Protein 8R68 (pdb70)

B-factor: mean 100.28, std 27.36, range [30.0, 145.95]

Sequence (391 aa):
RLEALRRFRLAEWRMVFYGLADNDPLYPDQPILLEDDTFFPRVNSAIKKRIETKTLKRRDWAALCSSYFAYQHQSPWCVLRGHIAQGYLVVKWMKTIEFYHDIFTPQAGGVISRQLLASLSSLEKIAQIPDSSWLWKRIFTVLLAQLDTLDDPQFLSKISWLLGLAAQWVRFRDDIMTATLTRYYHSGYRDQSHPALKQAALEYWDNPQKWHQVSESVAAMVRGWLAKQDLTHFFELLRGNGDVDQARLHYWLRFANQMGFTRIIMGSDAWQDRGSDFVKFREENKGRLSYLRGGRNFDNAMVMQINDYLFVEFSGTGNAMYAYQIGHAPFNPESRTLDINIHLKDQGRCALRLPHAPRAEGYNKVRITGWMLKYDDELRKLGIRWMAEEP

Radius of gyration: 31.06 Å; Cα contacts (8 Å, |Δi|>4): 552; chains: 1; bounding box: 36×41×96 Å

Secondary structure (DSSP, 8-state):
-TTHHHHGGG---STTGGGSSS--SS-TTS--GGG-SSSHHHHHHHHHHTTSSS----SHHHHHHHHHHS--S-----HHHHHHHHHHHHT--TTTTTTTTSS-SSS--SHHHHHHH---SGGGGT---SS-TTTHHHHHHHHTTTTTSS-SSSHHHHHHHHHHHHHH-HHHHHHHHHHHHHHHHHHT-TTS--HHHHHHHHHHSPPP--TT---HHHHHHHHHHHTHHHHHHHHHTS-TTS---HHHHHHHHHT-SS---EEEE--HHHHT--SHHHHHHHHHTTTSEEEEESS-TT--EEEEE-SSEEEEEESSTTPPEEEEETTB-SS-TT-SEEEIIIIIT-TTT--EEE---SPP-S--SSS--HHHHHHHHHHHTTS--------

Foldseek 3Di:
DQPLCVVVLVLQQCSCLSVQAADDPVDNVADQQCPGPPCNVSCLVSLVVCQPQQEDQHCNLLRNCRSCVQAADLVLVCSVVVSNVRRLNSHCVVVLCVCVCVVVGSLGQPCCLVVVLCHQPVNCVSNHHPHHCSHPVSNVVVSLVCLLDDDPVCNLVSVVVLLVVLVPVVVCVCVSLLRSQVSVCVVPPQQDDDLSNVQSVCVSDNQVCCNVCRPPVRSLSNVLVQQLVLLCCCQDVLLFPDHRDPQVRLLRNQPSSFWDHKAKEHFQCLVVPPDCVSVVVCVSDPQRYAYEPADDRSKIKMWTDGDFWIWMDISDQFAWIFIAGVVFFPDDNRYRYYYCDVGGVPVVRTDDTDTQDDDWPDDDSVDHTGSSVVVQVVDVVPDDHGDDPDD

InterPro domains:
  IPR028943 Zorya protein ZorC, EH signature domain [PF15611] (10-428)
  IPR049659 Anti-phage protein ZorC, Zorya type I system [NF041789] (1-560)

Nearest PDB structures (foldseek):
  8r68-assembly1_A  TM=1.003E+00  e=2.489E-71  Escherichia coli

Solvent-accessible surface area: 20969 Å² total; per-residue (Å²): 195,20,80,2,49,154,98,9,159,128,52,120,114,139,57,7,41,51,14,6,14,70,63,20,108,84,110,108,142,72,56,73,21,14,81,10,134,101,60,93,87,67,3,40,49,3,4,113,115,30,34,108,59,190,96,4,115,63,85,3,6,6,0,1,4,18,16,6,7,27,16,98,103,60,48,13,95,52,95,0,29,37,30,13,35,109,0,42,88,34,5,125,106,63,129,2,7,103,58,9,41,34,77,148,56,74,118,9,2,11,64,4,1,158,114,50,16,99,11,14,76,64,0,80,153,30,7,99,4,80,102,0,16,16,3,23,55,19,0,3,82,40,1,24,62,84,9,101,69,112,115,39,86,101,9,58,72,70,0,71,86,3,16,30,8,0,57,106,52,108,129,5,62,64,56,0,0,54,34,0,2,50,47,4,39,123,34,52,54,71,35,97,63,19,72,37,0,15,66,10,1,50,136,58,33,110,16,42,108,128,3,88,152,28,60,101,79,6,8,62,8,6,16,8,26,2,0,42,43,2,1,37,32,1,4,78,48,4,90,30,121,45,128,44,17,69,16,22,19,51,9,23,44,15,18,5,68,53,8,24,11,4,8,1,0,1,2,27,61,9,127,120,46,211,35,82,71,26,67,96,1,52,105,71,10,161,50,23,20,2,50,8,150,55,18,154,74,94,24,7,0,0,1,6,31,27,90,92,107,16,40,2,11,5,11,32,105,85,57,25,12,25,4,2,81,64,68,129,41,35,16,88,35,101,36,175,54,3,13,17,89,118,49,0,36,30,130,78,158,13,66,80,119,49,85,33,65,88,168,10,115,56,81,71,77,89,158,32,43,18,4,2,58,90,16,8,30,86,42,106,166,156,38,58,107,77,69,65,84,129,154

Organism: Escherichia coli (NCBI:txid562)

Structure (mmCIF, N/CA/C/O backbone):
data_8R68
#
_entry.id   8R68
#
_cell.length_a   1.00
_cell.length_b   1.00
_cell.length_c   1.00
_cell.angle_alpha   90.00
_cell.angle_beta   90.00
_cell.angle_gamma   90.00
#
_symmetry.space_group_name_H-M   'P 1'
#
loop_
_atom_site.group_PDB
_atom_site.id
_atom_site.type_symbol
_atom_site.label_atom_id
_atom_site.label_alt_id
_atom_site.label_comp_id
_atom_site.label_asym_id
_atom_site.label_entity_id
_atom_site.label_seq_id
_atom_site.pdbx_PDB_ins_code
_atom_site.Cartn_x
_atom_site.Cartn_y
_atom_site.Cartn_z
_atom_site.occupancy
_atom_site.B_iso_or_equiv
_atom_site.auth_seq_id
_atom_site.auth_comp_id
_atom_site.auth_asym_id
_atom_site.auth_atom_id
_atom_site.pdbx_PDB_model_num
ATOM 1 N N . ARG A 1 58 ? 106.292 123.643 70.758 1.00 125.93 58 ARG A N 1
ATOM 2 C CA . ARG A 1 58 ? 106.823 122.301 70.552 1.00 125.93 58 ARG A CA 1
ATOM 3 C C . ARG A 1 58 ? 105.755 121.354 70.020 1.00 125.93 58 ARG A C 1
ATOM 4 O O . ARG A 1 58 ? 106.005 120.574 69.103 1.00 125.93 58 ARG A O 1
ATOM 12 N N . LEU A 1 59 ? 104.556 121.439 70.594 1.00 128.61 59 LEU A N 1
ATOM 13 C CA . LEU A 1 59 ? 103.483 120.498 70.307 1.00 128.61 59 LEU A CA 1
ATOM 14 C C . LEU A 1 59 ? 102.696 120.844 69.047 1.00 128.61 59 LEU A C 1
ATOM 15 O O . LEU A 1 59 ? 101.586 120.331 68.871 1.00 128.61 59 LEU A O 1
ATOM 20 N N . GLU A 1 60 ? 103.232 121.692 68.168 1.00 130.79 60 GLU A N 1
ATOM 21 C CA . GLU A 1 60 ? 102.568 121.958 66.898 1.00 130.79 60 GLU A CA 1
ATOM 22 C C . GLU A 1 60 ? 102.680 120.793 65.923 1.00 130.79 60 GLU A C 1
ATOM 23 O O . GLU A 1 60 ? 102.026 120.823 64.875 1.00 130.79 60 GLU A O 1
ATOM 29 N N . ALA A 1 61 ? 103.488 119.778 66.238 1.00 130.93 61 ALA A N 1
ATOM 30 C CA . ALA A 1 61 ? 103.635 118.630 65.351 1.00 130.93 61 ALA A CA 1
ATOM 31 C C . ALA A 1 61 ? 102.364 117.796 65.255 1.00 130.93 61 ALA A C 1
ATOM 32 O O . ALA A 1 61 ? 102.244 116.982 64.334 1.00 130.93 61 ALA A O 1
ATOM 34 N N . LEU A 1 62 ? 101.421 117.973 66.185 1.00 131.49 62 LEU A N 1
ATOM 35 C CA . LEU A 1 62 ? 100.183 117.202 66.136 1.00 131.49 62 LEU A CA 1
ATOM 36 C C . LEU A 1 62 ? 99.354 117.542 64.903 1.00 131.49 62 LEU A C 1
ATOM 37 O O . LEU A 1 62 ? 98.624 116.683 64.395 1.00 131.49 62 LEU A O 1
ATOM 42 N N . ARG A 1 63 ? 99.445 118.783 64.417 1.00 134.19 63 ARG A N 1
ATOM 43 C CA . ARG A 1 63 ? 98.709 119.164 63.215 1.00 134.19 63 ARG A CA 1
ATOM 44 C C . ARG A 1 63 ? 99.185 118.374 62.002 1.00 134.19 63 ARG A C 1
ATOM 45 O O . ARG A 1 63 ? 98.368 117.906 61.200 1.00 134.19 63 ARG A O 1
ATOM 53 N N . ARG A 1 64 ? 100.497 118.214 61.851 1.00 134.82 64 ARG A N 1
ATOM 54 C CA . ARG A 1 64 ? 101.064 117.401 60.784 1.00 134.82 64 ARG A CA 1
ATOM 55 C C . ARG A 1 64 ? 101.244 115.945 61.189 1.00 134.82 64 ARG A C 1
ATOM 56 O O . ARG A 1 64 ? 101.731 115.147 60.381 1.00 134.82 64 ARG A O 1
ATOM 64 N N . PHE A 1 65 ? 100.868 115.582 62.417 1.00 132.54 65 PHE A N 1
ATOM 65 C CA . PHE A 1 65 ? 100.942 114.192 62.847 1.00 132.54 65 PHE A CA 1
ATOM 66 C C . PHE A 1 65 ? 99.930 113.312 62.127 1.00 132.54 65 PHE A C 1
ATOM 67 O O . PHE A 1 65 ? 100.092 112.087 62.111 1.00 132.54 65 PHE A O 1
ATOM 75 N N . ARG A 1 66 ? 98.897 113.907 61.525 1.00 136.52 66 ARG A N 1
ATOM 76 C CA . ARG A 1 66 ? 97.899 113.126 60.804 1.00 136.52 66 ARG A CA 1
ATOM 77 C C . ARG A 1 66 ? 98.475 112.458 59.563 1.00 136.52 66 ARG A C 1
ATOM 78 O O . ARG A 1 66 ? 97.839 111.556 59.006 1.00 136.52 66 ARG A O 1
ATOM 86 N N . LEU A 1 67 ? 99.661 112.879 59.116 1.00 138.45 67 LEU A N 1
ATOM 87 C CA . LEU A 1 67 ? 100.283 112.273 57.946 1.00 138.45 67 LEU A CA 1
ATOM 88 C C . LEU A 1 67 ? 100.703 110.829 58.191 1.00 138.45 67 LEU A C 1
ATOM 89 O O . LEU A 1 67 ? 100.854 110.073 57.225 1.00 138.45 67 LEU A O 1
ATOM 94 N N . ALA A 1 68 ? 100.892 110.438 59.450 1.00 136.35 68 ALA A N 1
ATOM 95 C CA . ALA A 1 68 ? 101.314 109.085 59.816 1.00 136.35 68 ALA A CA 1
ATOM 96 C C . ALA A 1 68 ? 102.606 108.685 59.108 1.00 136.35 68 ALA A C 1
ATOM 97 O O . ALA A 1 68 ? 103.688 109.152 59.462 1.00 136.35 68 ALA A O 1
ATOM 99 N N . GLU A 1 75 ? 113.806 114.526 60.100 1.00 134.00 75 GLU A N 1
ATOM 100 C CA . GLU A 1 75 ? 112.662 113.648 59.883 1.00 134.00 75 GLU A CA 1
ATOM 101 C C . GLU A 1 75 ? 112.367 112.836 61.141 1.00 134.00 75 GLU A C 1
ATOM 102 O O . GLU A 1 75 ? 111.223 112.463 61.401 1.00 134.00 75 GLU A O 1
ATOM 108 N N . TRP A 1 76 ? 113.414 112.564 61.921 1.00 132.59 76 TRP A N 1
ATOM 109 C CA . TRP A 1 76 ? 113.231 111.825 63.166 1.00 132.59 76 TRP A CA 1
ATOM 110 C C . TRP A 1 76 ? 112.548 112.683 64.224 1.00 132.59 76 TRP A C 1
ATOM 111 O O . TRP A 1 76 ? 111.737 112.181 65.010 1.00 132.59 76 TRP A O 1
ATOM 122 N N . ARG A 1 77 ? 112.865 113.976 64.262 1.00 135.83 77 ARG A N 1
ATOM 123 C CA . ARG A 1 77 ? 112.304 114.886 65.250 1.00 135.83 77 ARG A CA 1
ATOM 124 C C . ARG A 1 77 ? 111.110 115.676 64.729 1.00 135.83 77 ARG A C 1
ATOM 125 O O . ARG A 1 77 ? 110.540 116.471 65.481 1.00 135.83 77 ARG A O 1
ATOM 133 N N . MET A 1 78 ? 110.718 115.483 63.467 1.00 130.13 78 MET A N 1
ATOM 134 C CA . MET A 1 78 ? 109.548 116.191 62.957 1.00 130.13 78 MET A CA 1
ATOM 135 C C . MET A 1 78 ? 108.257 115.612 63.522 1.00 130.13 78 MET A C 1
ATOM 136 O O . MET A 1 78 ? 107.243 116.315 63.598 1.00 130.13 78 MET A O 1
ATOM 141 N N . VAL A 1 79 ? 108.276 114.341 63.921 1.00 122.28 79 VAL A N 1
ATOM 142 C CA . VAL A 1 79 ? 107.142 113.696 64.572 1.00 122.28 79 VAL A CA 1
ATOM 143 C C . VAL A 1 79 ? 107.407 113.414 66.038 1.00 122.28 79 VAL A C 1
ATOM 144 O O . VAL A 1 79 ? 106.569 112.779 66.697 1.00 122.28 79 VAL A O 1
ATOM 148 N N . PHE A 1 80 ? 108.544 113.859 66.572 1.00 120.72 80 PHE A N 1
ATOM 149 C CA . PHE A 1 80 ? 108.896 113.629 67.967 1.00 120.72 80 PHE A CA 1
ATOM 150 C C . PHE A 1 80 ? 107.850 114.224 68.898 1.00 120.72 80 PHE A C 1
ATOM 151 O O . PHE A 1 80 ? 107.148 113.493 69.602 1.00 120.72 80 PHE A O 1
ATOM 159 N N . TYR A 1 81 ? 107.708 115.543 68.882 1.00 116.23 81 TYR A N 1
ATOM 160 C CA . TYR A 1 81 ? 106.788 116.193 69.813 1.00 116.23 81 TYR A CA 1
ATOM 161 C C . TYR A 1 81 ? 105.315 115.966 69.465 1.00 116.23 81 TYR A C 1
ATOM 162 O O . TYR A 1 81 ? 104.445 116.611 70.065 1.00 116.23 81 TYR A O 1
ATOM 171 N N . GLY A 1 82 ? 105.010 115.081 68.517 1.00 116.52 82 GLY A N 1
ATOM 172 C CA . GLY A 1 82 ? 103.653 114.624 68.307 1.00 116.52 82 GLY A CA 1
ATOM 173 C C . GLY A 1 82 ? 103.233 113.463 69.176 1.00 116.52 82 GLY A C 1
ATOM 174 O O . GLY A 1 82 ? 102.082 113.025 69.098 1.00 116.52 82 GLY A O 1
ATOM 175 N N . LEU A 1 83 ? 104.143 112.947 70.007 1.00 109.26 83 LEU A N 1
ATOM 176 C CA . LEU A 1 83 ? 103.843 111.838 70.899 1.00 109.26 83 LEU A CA 1
ATOM 177 C C . LEU A 1 83 ? 104.403 112.017 72.303 1.00 109.26 83 LEU A C 1
ATOM 178 O O . LEU A 1 83 ? 104.294 111.092 73.114 1.00 109.26 83 LEU A O 1
ATOM 183 N N . ALA A 1 84 ? 104.996 113.168 72.614 1.00 105.33 84 ALA A N 1
ATOM 184 C CA . ALA A 1 84 ? 105.625 113.387 73.910 1.00 105.33 84 ALA A CA 1
ATOM 185 C C . ALA A 1 84 ? 104.598 113.748 74.976 1.00 105.33 84 ALA A C 1
ATOM 186 O O . ALA A 1 84 ? 103.396 113.531 74.788 1.00 105.33 84 ALA A O 1
ATOM 188 N N . ASP A 1 85 ? 105.072 114.279 76.104 1.00 115.98 85 ASP A N 1
ATOM 189 C CA . ASP A 1 85 ? 104.200 114.611 77.225 1.00 115.98 85 ASP A CA 1
ATOM 190 C C . ASP A 1 85 ? 103.114 115.596 76.808 1.00 115.98 85 ASP A C 1
ATOM 191 O O . ASP A 1 85 ? 103.356 116.525 76.033 1.00 115.98 85 ASP A O 1
ATOM 196 N N . ASN A 1 86 ? 101.910 115.387 77.337 1.00 122.73 86 ASN A N 1
ATOM 197 C CA . ASN A 1 86 ? 100.754 116.206 77.011 1.00 122.73 86 ASN A CA 1
ATOM 198 C C . ASN A 1 86 ? 100.100 116.733 78.285 1.00 122.73 86 ASN A C 1
ATOM 199 O O . ASN A 1 86 ? 100.157 116.094 79.339 1.00 122.73 86 ASN A O 1
ATOM 204 N N . ASP A 1 87 ? 99.513 117.928 78.198 1.00 121.57 87 ASP A N 1
ATOM 205 C CA . ASP A 1 87 ? 99.577 118.774 77.008 1.00 121.57 87 ASP A CA 1
ATOM 206 C C . ASP A 1 87 ? 99.754 120.218 77.466 1.00 121.57 87 ASP A C 1
ATOM 207 O O . ASP A 1 87 ? 98.773 120.927 77.680 1.00 121.57 87 ASP A O 1
ATOM 212 N N . PRO A 1 88 ? 101.008 120.643 77.638 1.00 124.08 88 PRO A N 1
ATOM 213 C CA . PRO A 1 88 ? 101.250 122.040 78.039 1.00 124.08 88 PRO A CA 1
ATOM 214 C C . PRO A 1 88 ? 100.686 123.056 77.061 1.00 124.08 88 PRO A C 1
ATOM 215 O O . PRO A 1 88 ? 100.215 124.120 77.483 1.00 124.08 88 PRO A O 1
ATOM 219 N N . LEU A 1 89 ? 100.724 122.759 75.759 1.00 123.28 89 LEU A N 1
ATOM 220 C CA . LEU A 1 89 ? 100.213 123.705 74.771 1.00 123.28 89 LEU A CA 1
ATOM 221 C C . LEU A 1 89 ? 98.711 123.909 74.923 1.00 123.28 89 LEU A C 1
ATOM 222 O O . LEU A 1 89 ? 98.222 125.043 74.848 1.00 123.28 89 LEU A O 1
ATOM 227 N N . TYR A 1 90 ? 97.964 122.828 75.137 1.00 121.02 90 TYR A N 1
ATOM 228 C CA . TYR A 1 90 ? 96.520 122.888 75.361 1.00 121.02 90 TYR A CA 1
ATOM 229 C C . TYR A 1 90 ? 96.205 122.079 76.611 1.00 121.02 90 TYR A C 1
ATOM 230 O O . TYR A 1 90 ? 95.891 120.884 76.530 1.00 121.02 90 TYR A O 1
ATOM 239 N N . PRO A 1 91 ? 96.290 122.698 77.791 1.00 119.90 91 PRO A N 1
ATOM 240 C CA . PRO A 1 91 ? 96.016 121.954 79.031 1.00 119.90 91 PRO A CA 1
ATOM 241 C C . PRO A 1 91 ? 94.607 121.401 79.106 1.00 119.90 91 PRO A C 1
ATOM 242 O O . PRO A 1 91 ? 94.379 120.425 79.830 1.00 119.90 91 PRO A O 1
ATOM 246 N N . ASP A 1 92 ? 93.653 121.992 78.386 1.00 120.12 92 ASP A N 1
ATOM 247 C CA . ASP A 1 92 ? 92.300 121.455 78.341 1.00 120.12 92 ASP A CA 1
ATOM 248 C C . ASP A 1 92 ? 92.225 120.108 77.635 1.00 120.12 92 ASP A C 1
ATOM 249 O O . ASP A 1 92 ? 91.211 119.414 77.771 1.00 120.12 92 ASP A O 1
ATOM 254 N N . GLN A 1 93 ? 93.258 119.725 76.892 1.00 119.46 93 GLN A N 1
ATOM 255 C CA . GLN A 1 93 ? 93.235 118.461 76.168 1.00 119.46 93 GLN A CA 1
ATOM 256 C C . GLN A 1 93 ? 93.500 117.307 77.128 1.00 119.46 93 GLN A C 1
ATOM 257 O O . GLN A 1 93 ? 94.487 117.340 77.870 1.00 119.46 93 GLN A O 1
ATOM 263 N N . PRO A 1 94 ? 92.652 116.278 77.143 1.00 120.32 94 PRO A N 1
ATOM 264 C CA . PRO A 1 94 ? 92.824 115.186 78.111 1.00 120.32 94 PRO A CA 1
ATOM 265 C C . PRO A 1 94 ? 93.979 114.255 77.774 1.00 120.32 94 PRO A C 1
ATOM 266 O O . PRO A 1 94 ? 94.763 114.522 76.858 1.00 120.32 94 PRO A O 1
ATOM 270 N N . ILE A 1 95 ? 94.089 113.157 78.530 1.00 119.75 95 ILE A N 1
ATOM 271 C CA . ILE A 1 95 ? 95.186 112.210 78.352 1.00 119.75 95 ILE A CA 1
ATOM 272 C C . ILE A 1 95 ? 95.148 111.628 76.933 1.00 119.75 95 ILE A C 1
ATOM 273 O O . ILE A 1 95 ? 94.123 111.660 76.241 1.00 119.75 95 ILE A O 1
ATOM 278 N N . LEU A 1 96 ? 96.295 111.094 76.499 1.00 115.74 96 LEU A N 1
ATOM 279 C CA . LEU A 1 96 ? 96.491 110.749 75.093 1.00 115.74 96 LEU A CA 1
ATOM 280 C C . LEU A 1 96 ? 95.495 109.694 74.615 1.00 115.74 96 LEU A C 1
ATOM 281 O O . LEU A 1 96 ? 94.956 109.804 73.507 1.00 115.74 96 LEU A O 1
ATOM 286 N N . LEU A 1 97 ? 95.233 108.670 75.425 1.00 116.33 97 LEU A N 1
ATOM 287 C CA . LEU A 1 97 ? 94.292 107.626 75.032 1.00 116.33 97 LEU A CA 1
ATOM 288 C C . LEU A 1 97 ? 92.859 107.907 75.461 1.00 116.33 97 LEU A C 1
ATOM 289 O O . LEU A 1 97 ? 91.995 107.044 75.277 1.00 116.33 97 LEU A O 1
ATOM 294 N N . GLU A 1 98 ? 92.582 109.073 76.038 1.00 122.97 98 GLU A N 1
ATOM 295 C CA . GLU A 1 98 ? 91.213 109.545 76.190 1.00 122.97 98 GLU A CA 1
ATOM 296 C C . GLU A 1 98 ? 90.936 110.760 75.314 1.00 122.97 98 GLU A C 1
ATOM 297 O O . GLU A 1 98 ? 89.923 111.441 75.510 1.00 122.97 98 GLU A O 1
ATOM 303 N N . ASP A 1 99 ? 91.817 111.047 74.358 1.00 132.58 99 ASP A N 1
ATOM 304 C CA . ASP A 1 99 ? 91.561 112.085 73.369 1.00 132.58 99 ASP A CA 1
ATOM 305 C C . ASP A 1 99 ? 90.391 111.670 72.487 1.00 132.58 99 ASP A C 1
ATOM 306 O O . ASP A 1 99 ? 90.284 110.507 72.088 1.00 132.58 99 ASP A O 1
ATOM 311 N N . ASP A 1 100 ? 89.510 112.622 72.185 1.00 141.56 100 ASP A N 1
ATOM 312 C CA . ASP A 1 100 ? 88.352 112.315 71.355 1.00 141.56 100 ASP A CA 1
ATOM 313 C C . ASP A 1 100 ? 88.682 112.330 69.867 1.00 141.56 100 ASP A C 1
ATOM 314 O O . ASP A 1 100 ? 88.033 111.623 69.089 1.00 141.56 100 ASP A O 1
ATOM 319 N N . THR A 1 101 ? 89.673 113.118 69.449 1.00 135.54 101 THR A N 1
ATOM 320 C CA . THR A 1 101 ? 89.959 113.275 68.029 1.00 135.54 101 THR A CA 1
ATOM 321 C C . THR A 1 101 ? 91.198 112.521 67.565 1.00 135.54 101 THR A C 1
ATOM 322 O O . THR A 1 101 ? 91.353 112.302 66.358 1.00 135.54 101 THR A O 1
ATOM 326 N N . PHE A 1 102 ? 92.076 112.110 68.482 1.00 132.57 102 PHE A N 1
ATOM 327 C CA . PHE A 1 102 ? 93.326 111.448 68.123 1.00 132.57 102 PHE A CA 1
ATOM 328 C C . PHE A 1 102 ? 93.452 110.051 68.719 1.00 132.57 102 PHE A C 1
ATOM 329 O O . PHE A 1 102 ? 94.539 109.464 68.666 1.00 132.57 102 PHE A O 1
ATOM 337 N N . PHE A 1 103 ? 92.379 109.504 69.289 1.00 130.35 103 PHE A N 1
ATOM 338 C CA . PHE A 1 103 ? 92.440 108.143 69.820 1.00 130.35 103 PHE A CA 1
ATOM 339 C C . PHE A 1 103 ? 92.715 107.098 68.744 1.00 130.35 103 PHE A C 1
ATOM 340 O O . PHE A 1 103 ? 93.617 106.265 68.944 1.00 130.35 103 PHE A O 1
ATOM 348 N N . PRO A 1 104 ? 92.010 107.069 67.603 1.00 130.57 104 PRO A N 1
ATOM 349 C CA . PRO A 1 104 ? 92.333 106.059 66.585 1.00 130.57 104 PRO A CA 1
ATOM 350 C C . PRO A 1 104 ? 93.558 106.395 65.758 1.00 130.57 104 PRO A C 1
ATOM 351 O O . PRO A 1 104 ? 94.168 105.479 65.191 1.00 130.57 104 PRO A O 1
ATOM 355 N N . ARG A 1 105 ? 93.930 107.674 65.666 1.00 125.95 105 ARG A N 1
ATOM 356 C CA . ARG A 1 105 ? 95.051 108.065 64.819 1.00 125.95 105 ARG A CA 1
ATOM 357 C C . ARG A 1 105 ? 96.343 107.457 65.354 1.00 125.95 105 ARG A C 1
ATOM 358 O O . ARG A 1 105 ? 97.105 106.826 64.613 1.00 125.95 105 ARG A O 1
ATOM 366 N N . VAL A 1 106 ? 96.593 107.618 66.654 1.00 121.82 106 VAL A N 1
ATOM 367 C CA . VAL A 1 106 ? 97.827 107.106 67.242 1.00 121.82 106 VAL A CA 1
ATOM 368 C C . VAL A 1 106 ? 97.807 105.583 67.301 1.00 121.82 106 VAL A C 1
ATOM 369 O O . VAL A 1 106 ? 98.847 104.931 67.151 1.00 121.82 106 VAL A O 1
ATOM 373 N N . ASN A 1 107 ? 96.630 104.988 67.517 1.00 126.13 107 ASN A N 1
ATOM 374 C CA . ASN A 1 107 ? 96.542 103.534 67.601 1.00 126.13 107 ASN A CA 1
ATOM 375 C C . ASN A 1 107 ? 96.919 102.869 66.283 1.00 126.13 107 ASN A C 1
ATOM 376 O O . ASN A 1 107 ? 97.319 101.700 66.270 1.00 126.13 107 ASN A O 1
ATOM 381 N N . SER A 1 108 ? 96.800 103.594 65.171 1.00 123.87 108 SER A N 1
ATOM 382 C CA . SER A 1 108 ? 97.129 103.061 63.854 1.00 123.87 108 SER A CA 1
ATOM 383 C C . SER A 1 108 ? 98.518 103.486 63.388 1.00 123.87 108 SER A C 1
ATOM 384 O O . SER A 1 108 ? 99.306 102.646 62.942 1.00 123.87 108 SER A O 1
ATOM 387 N N . ALA A 1 109 ? 98.834 104.782 63.486 1.00 126.28 109 ALA A N 1
ATOM 388 C CA . ALA A 1 109 ? 100.113 105.276 62.982 1.00 126.28 109 ALA A CA 1
ATOM 389 C C . ALA A 1 109 ? 101.282 104.615 63.698 1.00 126.28 109 ALA A C 1
ATOM 390 O O . ALA A 1 109 ? 102.289 104.267 63.071 1.00 126.28 109 ALA A O 1
ATOM 392 N N . ILE A 1 110 ? 101.169 104.445 65.015 1.00 117.56 110 ILE A N 1
ATOM 393 C CA . ILE A 1 110 ? 102.198 103.733 65.765 1.00 117.56 110 ILE A CA 1
ATOM 394 C C . ILE A 1 110 ? 102.311 102.297 65.274 1.00 117.56 110 ILE A C 1
ATOM 395 O O . ILE A 1 110 ? 103.416 101.773 65.086 1.00 117.56 110 ILE A O 1
ATOM 400 N N . LYS A 1 111 ? 101.170 101.641 65.052 1.00 120.71 111 LYS A N 1
ATOM 401 C CA . LYS A 1 111 ? 101.186 100.266 64.565 1.00 120.71 111 LYS A CA 1
ATOM 402 C C . LYS A 1 111 ? 101.780 100.176 63.164 1.00 120.71 111 LYS A C 1
ATOM 403 O O . LYS A 1 111 ? 102.551 99.256 62.870 1.00 120.71 111 LYS A O 1
ATOM 409 N N . LYS A 1 112 ? 101.436 101.124 62.288 1.00 122.83 112 LYS A N 1
ATOM 410 C CA . LYS A 1 112 ? 101.852 101.036 60.890 1.00 122.83 112 LYS A CA 1
ATOM 411 C C . LYS A 1 112 ? 103.367 101.102 60.745 1.00 122.83 112 LYS A C 1
ATOM 412 O O . LYS A 1 112 ? 103.945 100.428 59.884 1.00 122.83 112 LYS A O 1
ATOM 418 N N . ARG A 1 113 ? 104.029 101.919 61.564 1.00 127.61 113 ARG A N 1
ATOM 419 C CA . ARG A 1 113 ? 105.473 102.070 61.435 1.00 127.61 113 ARG A CA 1
ATOM 420 C C . ARG A 1 113 ? 106.240 100.860 61.955 1.00 127.61 113 ARG A C 1
ATOM 421 O O . ARG A 1 113 ? 107.450 100.769 61.728 1.00 127.61 113 ARG A O 1
ATOM 429 N N . ILE A 1 114 ? 105.568 99.928 62.634 1.00 125.65 114 ILE A N 1
ATOM 430 C CA . ILE A 1 114 ? 106.270 98.802 63.245 1.00 125.65 114 ILE A CA 1
ATOM 431 C C . ILE A 1 114 ? 106.793 97.842 62.179 1.00 125.65 114 ILE A C 1
ATOM 432 O O . ILE A 1 114 ? 107.943 97.392 62.242 1.00 125.65 114 ILE A O 1
ATOM 437 N N . GLU A 1 115 ? 105.961 97.516 61.183 1.00 124.74 115 GLU A N 1
ATOM 438 C CA . GLU A 1 115 ? 106.347 96.501 60.205 1.00 124.74 115 GLU A CA 1
ATOM 439 C C . GLU A 1 115 ? 107.562 96.909 59.381 1.00 124.74 115 GLU A C 1
ATOM 440 O O . GLU A 1 115 ? 108.200 96.042 58.774 1.00 124.74 115 GLU A O 1
ATOM 446 N N . THR A 1 116 ? 107.890 98.198 59.337 1.00 126.00 116 THR A N 1
ATOM 447 C CA . THR A 1 116 ? 109.109 98.631 58.668 1.00 126.00 116 THR A CA 1
ATOM 448 C C . THR A 1 116 ? 110.325 98.008 59.342 1.00 126.00 116 THR A C 1
ATOM 449 O O . THR A 1 116 ? 110.441 98.013 60.571 1.00 126.00 116 THR A O 1
ATOM 453 N N . LYS A 1 117 ? 111.231 97.462 58.527 1.00 126.45 117 LYS A N 1
ATOM 454 C CA . LYS A 1 117 ? 112.352 96.698 59.065 1.00 126.45 117 LYS A CA 1
ATOM 455 C C . LYS A 1 117 ? 113.307 97.580 59.861 1.00 126.45 117 LYS A C 1
ATOM 456 O O . LYS A 1 117 ? 113.766 97.191 60.941 1.00 126.45 117 LYS A O 1
ATOM 462 N N . THR A 1 118 ? 113.617 98.768 59.348 1.00 124.90 118 THR A N 1
ATOM 463 C CA . THR A 1 118 ? 114.601 99.648 59.965 1.00 124.90 118 THR A CA 1
ATOM 464 C C . THR A 1 118 ? 113.971 101.004 60.237 1.00 124.90 118 THR A C 1
ATOM 465 O O . THR A 1 118 ? 113.308 101.572 59.363 1.00 124.90 118 THR A O 1
ATOM 469 N N . LEU A 1 119 ? 114.176 101.517 61.449 1.00 122.62 119 LEU A N 1
ATOM 470 C CA . LEU A 1 119 ? 113.669 102.821 61.851 1.00 122.62 119 LEU A CA 1
ATOM 471 C C . LEU A 1 119 ? 114.742 103.596 62.598 1.00 122.62 119 LEU A C 1
ATOM 472 O O . LEU A 1 119 ? 115.487 103.029 63.402 1.00 122.62 119 LEU A O 1
ATOM 477 N N . LYS A 1 120 ? 114.815 104.896 62.320 1.00 126.97 120 LYS A N 1
ATOM 478 C CA . LYS A 1 120 ? 115.667 105.816 63.060 1.00 126.97 120 LYS A CA 1
ATOM 479 C C . LYS A 1 120 ? 114.874 106.963 63.669 1.00 126.97 120 LYS A C 1
ATOM 480 O O . LYS A 1 120 ? 115.469 107.903 64.207 1.00 126.97 120 LYS A O 1
ATOM 486 N N . ARG A 1 121 ? 113.547 106.907 63.595 1.00 124.80 121 ARG A N 1
ATOM 487 C CA . ARG A 1 121 ? 112.712 107.989 64.092 1.00 124.80 121 ARG A CA 1
ATOM 488 C C . ARG A 1 121 ? 112.741 108.045 65.615 1.00 124.80 121 ARG A C 1
ATOM 489 O O . ARG A 1 121 ? 112.880 107.027 66.299 1.00 124.80 121 ARG A O 1
ATOM 497 N N . ARG A 1 122 ? 112.606 109.259 66.144 1.00 125.84 122 ARG A N 1
ATOM 498 C CA . ARG A 1 122 ? 112.592 109.492 67.580 1.00 125.84 122 ARG A CA 1
ATOM 499 C C . ARG A 1 122 ? 111.188 109.470 68.168 1.00 125.84 122 ARG A C 1
ATOM 500 O O . ARG A 1 122 ? 111.031 109.712 69.369 1.00 125.84 122 ARG A O 1
ATOM 508 N N . ASP A 1 123 ? 110.170 109.192 67.351 1.00 122.85 123 ASP A N 1
ATOM 509 C CA . ASP A 1 123 ? 108.802 109.136 67.857 1.00 122.85 123 ASP A CA 1
ATOM 510 C C . ASP A 1 123 ? 108.645 108.041 68.901 1.00 122.85 123 ASP A C 1
ATOM 511 O O . ASP A 1 123 ? 107.858 108.180 69.844 1.00 122.85 123 ASP A O 1
ATOM 516 N N . TRP A 1 124 ? 109.376 106.936 68.740 1.00 122.20 124 TRP A N 1
ATOM 517 C CA . TRP A 1 124 ? 109.277 105.837 69.695 1.00 122.20 124 TRP A CA 1
ATOM 518 C C . TRP A 1 124 ? 109.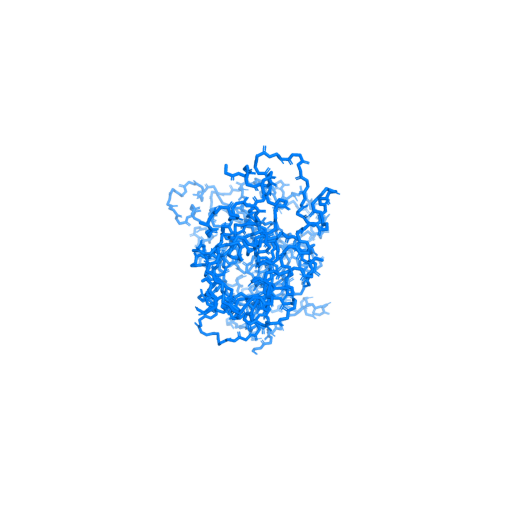787 106.258 71.067 1.00 122.20 124 TRP A C 1
ATOM 519 O O . TRP A 1 124 ? 109.171 105.936 72.090 1.00 122.20 124 TRP A O 1
ATOM 530 N N . ALA A 1 125 ? 110.911 106.978 71.108 1.00 116.88 125 ALA A N 1
ATOM 531 C CA . ALA A 1 125 ? 111.371 107.556 72.367 1.00 116.88 125 ALA A CA 1
ATOM 532 C C . ALA A 1 125 ? 110.393 108.609 72.866 1.00 116.88 125 ALA A C 1
ATOM 533 O O . ALA A 1 125 ? 110.189 108.757 74.076 1.00 116.88 125 ALA A O 1
ATOM 535 N N . ALA A 1 126 ? 109.788 109.362 71.945 1.00 109.19 126 ALA A N 1
ATOM 536 C CA . ALA A 1 126 ? 108.719 110.278 72.323 1.00 109.19 126 ALA A CA 1
ATOM 537 C C . ALA A 1 126 ? 107.507 109.520 72.844 1.00 109.19 126 ALA A C 1
ATOM 538 O O . ALA A 1 126 ? 106.857 109.957 73.801 1.00 109.19 126 ALA A O 1
ATOM 540 N N . LEU A 1 127 ? 107.178 108.391 72.212 1.00 101.34 127 LEU A N 1
ATOM 541 C CA . LEU A 1 127 ? 106.111 107.540 72.721 1.00 101.34 127 LEU A CA 1
ATOM 542 C C . LEU A 1 127 ? 106.390 107.113 74.153 1.00 101.34 127 LEU A C 1
ATOM 543 O O . LEU A 1 127 ? 105.464 106.984 74.963 1.00 101.34 127 LEU A O 1
ATOM 548 N N . CYS A 1 128 ? 107.663 106.888 74.481 1.00 96.52 128 CYS A N 1
ATOM 549 C CA . CYS A 1 128 ? 108.025 106.472 75.830 1.00 96.52 128 CYS A CA 1
ATOM 550 C C . CYS A 1 128 ? 107.595 107.510 76.858 1.00 96.52 128 CYS A C 1
ATOM 551 O O . CYS A 1 128 ? 106.888 107.190 77.818 1.00 96.52 128 CYS A O 1
ATOM 554 N N . SER A 1 129 ? 107.971 108.773 76.641 1.00 89.65 129 SER A N 1
ATOM 555 C CA . SER A 1 129 ? 107.750 109.803 77.653 1.00 89.65 129 SER A CA 1
ATOM 556 C C . SER A 1 129 ? 106.272 109.955 77.987 1.00 89.65 129 SER A C 1
ATOM 557 O O . SER A 1 129 ? 105.913 110.190 79.146 1.00 89.65 129 SER A O 1
ATOM 560 N N . SER A 1 130 ? 105.400 109.822 76.995 1.00 92.94 130 SER A N 1
ATOM 561 C CA . SER A 1 130 ? 103.973 109.966 77.242 1.00 92.94 130 SER A CA 1
ATOM 562 C C . SER A 1 130 ? 103.365 108.758 77.939 1.00 92.94 130 SER A C 1
ATOM 563 O O . SER A 1 130 ? 102.193 108.817 78.328 1.00 92.94 130 SER A O 1
ATOM 566 N N . TYR A 1 131 ? 104.116 107.669 78.107 1.00 95.54 131 TYR A N 1
ATOM 567 C CA . TYR A 1 131 ? 103.586 106.499 78.798 1.00 95.54 131 TYR A CA 1
ATOM 568 C C . TYR A 1 131 ? 104.534 105.996 79.878 1.00 95.54 131 TYR A C 1
ATOM 569 O O . TYR A 1 131 ? 104.101 105.344 80.834 1.00 95.54 131 TYR A O 1
ATOM 578 N N . PHE A 1 132 ? 105.829 106.277 79.734 1.00 85.47 132 PHE A N 1
ATOM 579 C CA . PHE A 1 132 ? 106.746 106.037 80.842 1.00 85.47 132 PHE A CA 1
ATOM 580 C C . PHE A 1 132 ? 106.420 106.951 82.013 1.00 85.47 132 PHE A C 1
ATOM 581 O O . PHE A 1 132 ? 106.446 106.523 83.171 1.00 85.47 132 PHE A O 1
ATOM 589 N N . ALA A 1 133 ? 106.096 108.209 81.727 1.00 80.90 133 ALA A N 1
ATOM 590 C CA . ALA A 1 133 ? 105.634 109.154 82.731 1.00 80.90 133 ALA A CA 1
ATOM 591 C C . ALA A 1 133 ? 104.125 109.115 82.920 1.00 80.90 133 ALA A C 1
ATOM 592 O O . ALA A 1 133 ? 103.570 110.018 83.554 1.00 80.90 133 ALA A O 1
ATOM 594 N N . TYR A 1 134 ? 103.450 108.107 82.372 1.00 91.61 134 TYR A N 1
ATOM 595 C CA . TYR A 1 134 ? 102.013 107.973 82.565 1.00 91.61 134 TYR A CA 1
ATOM 596 C C . TYR A 1 134 ? 101.708 107.773 84.043 1.00 91.61 134 TYR A C 1
ATOM 597 O O . TYR A 1 134 ? 102.364 106.978 84.722 1.00 91.61 134 TYR A O 1
ATOM 606 N N . GLN A 1 135 ? 100.711 108.502 84.545 1.00 89.14 135 GLN A N 1
ATOM 607 C CA . GLN A 1 135 ? 100.464 108.516 85.983 1.00 89.14 135 GLN A CA 1
ATOM 608 C C . GLN A 1 135 ? 99.730 107.257 86.434 1.00 89.14 135 GLN A C 1
ATOM 609 O O . GLN A 1 135 ? 100.251 106.479 87.237 1.00 89.14 135 GLN A O 1
ATOM 615 N N . HIS A 1 136 ? 98.527 107.032 85.910 1.00 89.24 136 HIS A N 1
ATOM 616 C CA . HIS A 1 136 ? 97.680 105.953 86.401 1.00 89.24 136 HIS A CA 1
ATOM 617 C C . HIS A 1 136 ? 98.347 104.595 86.179 1.00 89.24 136 HIS A C 1
ATOM 618 O O . HIS A 1 136 ? 99.287 104.450 85.394 1.00 89.24 136 HIS A O 1
ATOM 625 N N . GLN A 1 137 ? 97.845 103.590 86.894 1.00 84.33 137 GLN A N 1
ATOM 626 C CA . GLN A 1 137 ? 98.444 102.260 86.941 1.00 84.33 137 GLN A CA 1
ATOM 627 C C . GLN A 1 137 ? 97.539 101.204 86.315 1.00 84.33 137 GLN A C 1
ATOM 628 O O . GLN A 1 137 ? 97.327 100.131 86.883 1.00 84.33 137 GLN A O 1
ATOM 634 N N . SER A 1 138 ? 96.984 101.506 85.144 1.00 89.64 138 SER A N 1
ATOM 635 C CA . SER A 1 138 ? 96.175 100.526 84.424 1.00 89.64 138 SER A CA 1
ATOM 636 C C . SER A 1 138 ? 96.886 99.194 84.192 1.00 89.64 138 SER A C 1
ATOM 637 O O . SER A 1 138 ? 96.211 98.154 84.275 1.00 89.64 138 SER A O 1
ATOM 640 N N . PRO A 1 139 ? 98.200 99.135 83.884 1.00 88.72 139 PRO A N 1
ATOM 641 C CA . PRO A 1 139 ? 98.813 97.806 83.769 1.00 88.72 139 PRO A CA 1
ATOM 642 C C . PRO A 1 139 ? 98.715 96.986 85.052 1.00 88.72 139 PRO A C 1
ATOM 643 O O . PRO A 1 139 ? 99.685 96.945 85.808 1.00 88.72 139 PRO A O 1
ATOM 647 N N . TRP A 1 145 ? 94.839 100.842 77.317 1.00 116.22 145 TRP A N 1
ATOM 648 C CA . TRP A 1 145 ? 95.921 101.667 77.840 1.00 116.22 145 TRP A CA 1
ATOM 649 C C . TRP A 1 145 ? 97.258 100.943 77.740 1.00 116.22 145 TRP A C 1
ATOM 650 O O . TRP A 1 145 ? 98.299 101.566 77.533 1.00 116.22 145 TRP A O 1
ATOM 661 N N . CYS A 1 146 ? 97.221 99.623 77.886 1.00 110.70 146 CYS A N 1
ATOM 662 C CA . CYS A 1 146 ? 98.403 98.802 77.668 1.00 110.70 146 CYS A CA 1
ATOM 663 C C . CYS A 1 146 ? 98.618 98.468 76.199 1.00 110.70 146 CYS A C 1
ATOM 664 O O . CYS A 1 146 ? 99.623 97.830 75.867 1.00 110.70 146 CYS A O 1
ATOM 667 N N . VAL A 1 147 ? 97.697 98.875 75.321 1.00 110.85 147 VAL A N 1
ATOM 668 C CA . VAL A 1 147 ? 97.820 98.557 73.901 1.00 110.85 147 VAL A CA 1
ATOM 669 C C . VAL A 1 147 ? 99.064 99.212 73.316 1.00 110.85 147 VAL A C 1
ATOM 670 O O . VAL A 1 147 ? 99.883 98.556 72.661 1.00 110.85 147 VAL A O 1
ATOM 674 N N . LEU A 1 148 ? 99.232 100.515 73.550 1.00 110.68 148 LEU A N 1
ATOM 675 C CA . LEU A 1 148 ? 100.439 101.189 73.091 1.00 110.68 148 LEU A CA 1
ATOM 676 C C . LEU A 1 148 ? 101.653 100.832 73.934 1.00 110.68 148 LEU A C 1
ATOM 677 O O . LEU A 1 148 ? 102.785 101.024 73.478 1.00 110.68 148 LEU A O 1
ATOM 682 N N . ARG A 1 149 ? 101.445 100.321 75.149 1.00 99.96 149 ARG A N 1
ATOM 683 C CA . ARG A 1 149 ? 102.546 99.689 75.864 1.00 99.96 149 ARG A CA 1
ATOM 684 C C . ARG A 1 149 ? 102.963 98.391 75.190 1.00 99.96 149 ARG A C 1
ATOM 685 O O . ARG A 1 149 ? 104.128 97.990 75.284 1.00 99.96 149 ARG A O 1
ATOM 693 N N . GLY A 1 150 ? 102.027 97.719 74.518 1.00 106.37 150 GLY A N 1
ATOM 694 C CA . GLY A 1 150 ? 102.393 96.554 73.732 1.00 106.37 150 GLY A CA 1
ATOM 695 C C . GLY A 1 150 ? 103.260 96.906 72.538 1.00 106.37 150 GLY A C 1
ATOM 696 O O . GLY A 1 150 ? 104.244 96.218 72.251 1.00 106.37 150 GLY A O 1
ATOM 697 N N . HIS A 1 151 ? 102.907 97.979 71.824 1.00 110.90 151 HIS A N 1
ATOM 698 C CA . HIS A 1 151 ? 103.681 98.374 70.651 1.00 110.90 151 HIS A CA 1
ATOM 699 C C . HIS A 1 151 ? 105.103 98.765 71.033 1.00 110.90 151 HIS A C 1
ATOM 700 O O . HIS A 1 151 ? 106.067 98.356 70.376 1.00 110.90 151 HIS A O 1
ATOM 707 N N . ILE A 1 152 ? 105.254 99.556 72.097 1.00 103.20 152 ILE A N 1
ATOM 708 C CA . ILE A 1 152 ? 106.594 99.923 72.542 1.00 103.20 152 ILE A CA 1
ATOM 709 C C . ILE A 1 152 ? 107.332 98.703 73.077 1.00 103.20 152 ILE A C 1
ATOM 710 O O . ILE A 1 152 ? 108.564 98.628 72.987 1.00 103.20 152 ILE A O 1
ATOM 715 N N . ALA A 1 153 ? 106.605 97.726 73.624 1.00 108.85 153 ALA A N 1
ATOM 716 C CA . ALA A 1 153 ? 107.247 96.495 74.071 1.00 108.85 153 ALA A CA 1
ATOM 717 C C . ALA A 1 153 ? 107.872 95.740 72.907 1.00 108.85 153 ALA A C 1
ATOM 718 O O . ALA A 1 153 ? 108.792 94.939 73.109 1.00 108.85 153 ALA A O 1
ATOM 720 N N . GLN A 1 154 ? 107.383 95.970 71.690 1.00 110.85 154 GLN A N 1
ATOM 721 C CA . GLN A 1 154 ? 107.943 95.357 70.496 1.00 110.85 154 GLN A CA 1
ATOM 722 C C . GLN A 1 154 ? 108.562 96.366 69.540 1.00 110.85 154 GLN A C 1
ATOM 723 O O . GLN A 1 154 ? 109.311 95.965 68.643 1.00 110.85 154 GLN A O 1
ATOM 729 N N . GLY A 1 155 ? 108.269 97.657 69.708 1.00 117.69 155 GLY A N 1
ATOM 730 C CA . GLY A 1 155 ? 108.714 98.645 68.738 1.00 117.69 155 GLY A CA 1
ATOM 731 C C . GLY A 1 155 ? 110.219 98.820 68.704 1.00 117.69 155 GLY A C 1
ATOM 732 O O . GLY A 1 155 ? 110.799 99.065 67.644 1.00 117.69 155 GLY A O 1
ATOM 733 N N . TYR A 1 156 ? 110.876 98.700 69.859 1.00 120.68 156 TYR A N 1
ATOM 734 C CA . TYR A 1 156 ? 112.302 98.994 69.913 1.00 120.68 156 TYR A CA 1
ATOM 735 C C . TYR A 1 156 ? 113.149 97.948 69.201 1.00 120.68 156 TYR A C 1
ATOM 736 O O . TYR A 1 156 ? 114.359 98.149 69.063 1.00 120.68 156 TYR A O 1
ATOM 745 N N . LEU A 1 157 ? 112.554 96.837 68.763 1.00 116.57 157 LEU A N 1
ATOM 746 C CA . LEU A 1 157 ? 113.310 95.857 67.991 1.00 116.57 157 LEU A CA 1
ATOM 747 C C . LEU A 1 157 ? 113.598 96.366 66.583 1.00 116.57 157 LEU A C 1
ATOM 748 O O . LEU A 1 157 ? 114.720 96.233 66.082 1.00 116.57 157 LEU A O 1
ATOM 753 N N . VAL A 1 158 ? 112.596 96.959 65.929 1.00 116.65 158 VAL A N 1
ATOM 754 C CA . VAL A 1 158 ? 112.756 97.352 64.534 1.00 116.65 158 VAL A CA 1
ATOM 755 C C . VAL A 1 158 ? 113.579 98.624 64.384 1.00 116.65 158 VAL A C 1
ATOM 756 O O . VAL A 1 158 ? 114.004 98.951 63.270 1.00 116.65 158 VAL A O 1
ATOM 760 N N . VAL A 1 159 ? 113.821 99.357 65.474 1.00 118.06 159 VAL A N 1
ATOM 761 C CA . VAL A 1 159 ? 114.594 100.594 65.379 1.00 118.06 159 VAL A CA 1
ATOM 762 C C . VAL A 1 159 ? 116.093 100.361 65.458 1.00 118.06 159 VAL A C 1
ATOM 763 O O . VAL A 1 159 ? 116.867 101.293 65.208 1.00 118.06 159 VAL A O 1
ATOM 767 N N . LYS A 1 160 ? 116.526 99.152 65.800 1.00 116.68 160 LYS A N 1
ATOM 768 C CA . LYS A 1 160 ? 117.950 98.844 65.859 1.00 116.68 160 LYS A CA 1
ATOM 769 C C . LYS A 1 160 ? 118.533 98.695 64.459 1.00 116.68 160 LYS A C 1
ATOM 770 O O . LYS A 1 160 ? 119.744 98.800 64.267 1.00 116.68 160 LYS A O 1
ATOM 776 N N . TRP A 1 169 ? 117.429 104.485 69.307 1.00 120.05 169 TRP A N 1
ATOM 777 C CA . TRP A 1 169 ? 116.693 104.671 70.552 1.00 120.05 169 TRP A CA 1
ATOM 778 C C . TRP A 1 169 ? 116.165 103.342 71.080 1.00 120.05 169 TRP A C 1
ATOM 779 O O . TRP A 1 169 ? 115.089 103.278 71.676 1.00 120.05 169 TRP A O 1
ATOM 790 N N . MET A 1 170 ? 116.935 102.277 70.848 1.00 123.32 170 MET A N 1
ATOM 791 C CA . MET A 1 170 ? 116.588 100.969 71.390 1.00 123.32 170 MET A CA 1
ATOM 792 C C . MET A 1 170 ? 116.921 100.859 72.871 1.00 123.32 170 MET A C 1
ATOM 793 O O . MET A 1 170 ? 116.448 99.929 73.533 1.00 123.32 170 MET A O 1
ATOM 798 N N . LYS A 1 171 ? 117.718 101.783 73.399 1.00 120.06 171 LYS A N 1
ATOM 799 C CA . LYS A 1 171 ? 118.090 101.796 74.806 1.00 120.06 171 LYS A CA 1
ATOM 800 C C . LYS A 1 171 ? 117.095 102.555 75.671 1.00 120.06 171 LYS A C 1
ATOM 801 O O . LYS A 1 171 ? 117.348 102.737 76.867 1.00 120.06 171 LYS A O 1
ATOM 807 N N . THR A 1 172 ? 115.980 103.009 75.094 1.00 112.31 172 THR A N 1
ATOM 808 C CA . THR A 1 172 ? 115.017 103.803 75.850 1.00 112.31 172 THR A CA 1
ATOM 809 C C . THR A 1 172 ? 114.429 103.007 77.008 1.00 112.31 172 THR A C 1
ATOM 810 O O . THR A 1 172 ? 114.462 103.451 78.161 1.00 112.31 172 THR A O 1
ATOM 814 N N . ILE A 1 173 ? 113.910 101.814 76.725 1.00 104.78 173 ILE A N 1
ATOM 815 C CA . ILE A 1 173 ? 113.168 101.034 77.709 1.00 104.78 173 ILE A CA 1
ATOM 816 C C . ILE A 1 173 ? 113.896 99.730 78.004 1.00 104.78 173 ILE A C 1
ATOM 817 O O . ILE A 1 173 ? 113.266 98.699 78.269 1.00 104.78 173 ILE A O 1
ATOM 822 N N . GLU A 1 174 ? 115.231 99.771 77.961 1.00 103.76 174 GLU A N 1
ATOM 823 C CA . GLU A 1 174 ? 116.035 98.573 78.187 1.00 103.76 174 GLU A CA 1
ATOM 824 C C . GLU A 1 174 ? 115.692 97.911 79.517 1.00 103.76 174 GLU A C 1
ATOM 825 O O . GLU A 1 174 ? 115.401 96.711 79.572 1.00 103.76 174 GLU A O 1
ATOM 831 N N . PHE A 1 175 ? 115.719 98.681 80.603 1.00 95.46 175 PHE A N 1
ATOM 832 C CA . PHE A 1 175 ? 115.354 98.176 81.918 1.00 95.46 175 PHE A CA 1
ATOM 833 C C . PHE A 1 175 ? 113.980 98.650 82.369 1.00 95.46 175 PHE A C 1
ATOM 834 O O . PHE A 1 175 ? 113.574 98.342 83.494 1.00 95.46 175 PHE A O 1
ATOM 842 N N . TYR A 1 176 ? 113.258 99.398 81.532 1.00 97.83 176 TYR A N 1
ATOM 843 C CA . TYR A 1 176 ? 111.899 99.787 81.890 1.00 97.83 176 TYR A CA 1
ATOM 844 C C . TYR A 1 176 ? 110.963 98.588 81.864 1.00 97.83 176 TYR A C 1
ATOM 845 O O . TYR A 1 176 ? 110.006 98.530 82.645 1.00 97.83 176 TYR A O 1
ATOM 854 N N . HIS A 1 177 ? 111.221 97.630 80.976 1.00 94.41 177 HIS A N 1
ATOM 855 C CA . HIS A 1 177 ? 110.560 96.327 80.975 1.00 94.41 177 HIS A CA 1
ATOM 856 C C . HIS A 1 177 ? 111.431 95.265 81.625 1.00 94.41 177 HIS A C 1
ATOM 857 O O . HIS A 1 177 ? 111.446 94.112 81.189 1.00 94.41 177 HIS A O 1
ATOM 864 N N . ASP A 1 178 ? 112.180 95.640 82.665 1.00 98.18 178 ASP A N 1
ATOM 865 C CA . ASP A 1 178 ? 113.038 94.681 83.354 1.00 98.18 178 ASP A CA 1
ATOM 866 C C . ASP A 1 178 ? 112.255 93.476 83.853 1.00 98.18 178 ASP A C 1
ATOM 867 O O . ASP A 1 178 ? 112.803 92.372 83.949 1.00 98.18 178 ASP A O 1
ATOM 872 N N . ILE A 1 179 ? 110.977 93.668 84.173 1.00 100.65 179 ILE A N 1
ATOM 873 C CA . ILE A 1 179 ? 110.131 92.577 84.635 1.00 100.65 179 ILE A CA 1
ATOM 874 C C . ILE A 1 179 ? 109.223 92.036 83.531 1.00 100.65 179 ILE A C 1
ATOM 875 O O . ILE A 1 179 ? 108.705 90.916 83.668 1.00 100.65 179 ILE A O 1
ATOM 880 N N . PHE A 1 180 ? 109.023 92.787 82.446 1.00 100.38 180 PHE A N 1
ATOM 881 C CA . PHE A 1 180 ? 108.289 92.340 81.261 1.00 100.38 180 PHE A CA 1
ATOM 882 C C . PHE A 1 180 ? 106.841 91.967 81.561 1.00 100.38 180 PHE A C 1
ATOM 883 O O . PHE A 1 180 ? 106.217 91.230 80.791 1.00 100.38 180 PHE A O 1
ATOM 891 N N . THR A 1 181 ? 106.285 92.456 82.664 1.00 97.10 181 THR A N 1
ATOM 892 C CA . THR A 1 181 ? 104.894 92.209 83.010 1.00 97.10 181 THR A CA 1
ATOM 893 C C . THR A 1 181 ? 104.268 93.532 83.421 1.00 97.10 181 THR A C 1
ATOM 894 O O . THR A 1 181 ? 104.981 94.448 83.850 1.00 97.10 181 THR A O 1
ATOM 898 N N . PRO A 1 182 ? 102.941 93.675 83.280 1.00 98.69 182 PRO A N 1
ATOM 899 C CA . PRO A 1 182 ? 102.288 94.928 83.683 1.00 98.69 182 PRO A CA 1
ATOM 900 C C . PRO A 1 182 ? 102.564 95.319 85.127 1.00 98.69 182 PRO A C 1
ATOM 901 O O . PRO A 1 182 ? 102.510 96.504 85.473 1.00 98.69 182 PRO A O 1
ATOM 905 N N . GLN A 1 183 ? 102.862 94.340 85.978 1.00 94.54 183 GLN A N 1
ATOM 906 C CA . GLN A 1 183 ? 103.273 94.609 87.354 1.00 94.54 183 GLN A CA 1
ATOM 907 C C . GLN A 1 183 ? 104.747 94.996 87.331 1.00 94.54 183 GLN A C 1
ATOM 908 O O . GLN A 1 183 ? 105.637 94.156 87.469 1.00 94.54 183 GLN A O 1
ATOM 914 N N . ALA A 1 184 ? 105.008 96.290 87.159 1.00 85.82 184 ALA A N 1
ATOM 915 C CA . ALA A 1 184 ? 106.361 96.788 86.970 1.00 85.82 184 ALA A CA 1
ATOM 916 C C . ALA A 1 184 ? 107.008 97.137 88.310 1.00 85.82 184 ALA A C 1
ATOM 917 O O . ALA A 1 184 ? 106.396 97.041 89.376 1.00 85.82 184 ALA A O 1
ATOM 919 N N . GLY A 1 185 ? 108.270 97.556 88.249 1.00 77.84 185 GLY A N 1
ATOM 920 C CA . GLY A 1 185 ? 109.026 97.869 89.444 1.00 77.84 185 GLY A CA 1
ATOM 921 C C . GLY A 1 185 ? 110.021 96.786 89.803 1.00 77.84 185 GLY A C 1
ATOM 922 O O . 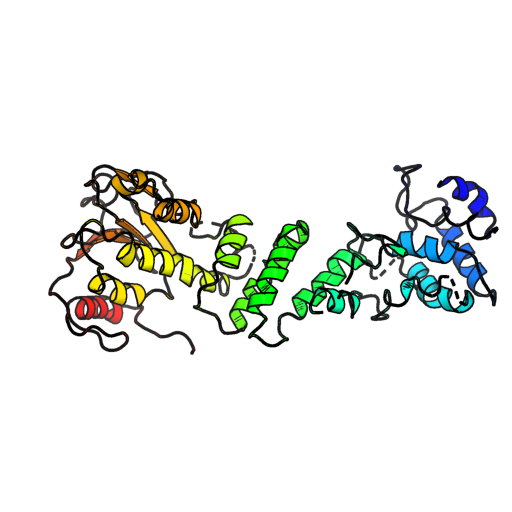GLY A 1 185 ? 110.194 96.452 90.978 1.00 77.84 185 GLY A O 1
ATOM 923 N N . GLY A 1 186 ? 110.692 96.236 88.795 1.00 88.50 186 GLY A N 1
ATOM 924 C CA . GLY A 1 186 ? 111.593 95.121 89.004 1.00 88.50 186 GLY A CA 1
ATOM 925 C C . GLY A 1 186 ? 112.950 95.553 89.513 1.00 88.50 186 GLY A C 1
ATOM 926 O O . GLY A 1 186 ? 113.038 96.298 90.493 1.00 88.50 186 GLY A O 1
ATOM 927 N N . VAL A 1 187 ? 114.017 95.088 88.858 1.00 87.38 187 VAL A N 1
ATOM 928 C CA . VAL A 1 187 ? 115.376 95.439 89.248 1.00 87.38 187 VAL A CA 1
ATOM 929 C C . VAL A 1 187 ? 115.604 96.945 89.267 1.00 87.38 187 VAL A C 1
ATOM 930 O O . VAL A 1 187 ? 116.595 97.409 89.837 1.00 87.38 187 VAL A O 1
ATOM 934 N N . ILE A 1 188 ? 114.701 97.722 88.661 1.00 81.70 188 ILE A N 1
ATOM 935 C CA . ILE A 1 188 ? 114.802 99.176 88.714 1.00 81.70 188 ILE A CA 1
ATOM 936 C C . ILE A 1 188 ? 114.734 99.673 90.153 1.00 81.70 188 ILE A C 1
ATOM 937 O O . ILE A 1 188 ? 115.341 100.697 90.493 1.00 81.70 188 ILE A O 1
ATOM 942 N N . SER A 1 189 ? 114.005 98.966 91.022 1.00 77.74 189 SER A N 1
ATOM 943 C CA . SER A 1 189 ? 113.999 99.303 92.441 1.00 77.74 189 SER A CA 1
ATOM 944 C C . SER A 1 189 ? 115.257 98.818 93.144 1.00 77.74 189 SER A C 1
ATOM 945 O O . SER A 1 189 ? 115.706 99.446 94.109 1.00 77.74 189 SER A O 1
ATOM 948 N N . ARG A 1 190 ? 115.834 97.709 92.678 1.00 85.38 190 ARG A N 1
ATOM 949 C CA . ARG A 1 190 ? 116.989 97.120 93.342 1.00 85.38 190 ARG A CA 1
ATOM 950 C C . ARG A 1 190 ? 118.216 98.019 93.281 1.00 85.38 190 ARG A C 1
ATOM 951 O O . ARG A 1 190 ? 119.085 97.919 94.154 1.00 85.38 190 ARG A O 1
ATOM 959 N N . GLN A 1 191 ? 118.313 98.888 92.272 1.00 86.77 191 GLN A N 1
ATOM 960 C CA . GLN A 1 191 ? 119.456 99.792 92.186 1.00 86.77 191 GLN A CA 1
ATOM 961 C C . GLN A 1 191 ? 119.453 100.803 93.326 1.00 86.77 191 GLN A C 1
ATOM 962 O O . GLN A 1 191 ? 120.499 101.069 93.930 1.00 86.77 191 GLN A O 1
ATOM 968 N N . LEU A 1 192 ? 118.289 101.381 93.632 1.00 80.77 192 LEU A N 1
ATOM 969 C CA . LEU A 1 192 ? 118.207 102.337 94.732 1.00 80.77 192 LEU A CA 1
ATOM 970 C C . LEU A 1 192 ? 118.389 101.648 96.078 1.00 80.77 192 LEU A C 1
ATOM 971 O O . LEU A 1 192 ? 119.179 102.099 96.915 1.00 80.77 192 LEU A O 1
ATOM 976 N N . LEU A 1 193 ? 117.673 100.542 96.298 1.00 76.50 193 LEU A N 1
ATOM 977 C CA . LEU A 1 193 ? 117.683 99.894 97.606 1.00 76.50 193 LEU A CA 1
ATOM 978 C C . LEU A 1 193 ? 119.072 99.385 97.970 1.00 76.50 193 LEU A C 1
ATOM 979 O O . LEU A 1 193 ? 119.517 99.540 99.113 1.00 76.50 193 LEU A O 1
ATOM 984 N N . ALA A 1 194 ? 119.771 98.777 97.018 1.00 82.30 194 ALA A N 1
ATOM 985 C CA . ALA A 1 194 ? 121.106 98.251 97.278 1.00 82.30 194 ALA A CA 1
ATOM 986 C C . ALA A 1 194 ? 122.111 99.384 97.457 1.00 82.30 194 ALA A C 1
ATOM 987 O O . ALA A 1 194 ? 122.330 99.861 98.570 1.00 82.30 194 ALA A O 1
ATOM 989 N N . SER A 1 199 ? 115.371 103.669 89.519 1.00 80.08 199 SER A N 1
ATOM 990 C CA . SER A 1 199 ? 116.383 104.677 89.807 1.00 80.08 199 SER A CA 1
ATOM 991 C C . SER A 1 199 ? 115.751 106.043 90.050 1.00 80.08 199 SER A C 1
ATOM 992 O O . SER A 1 199 ? 116.062 106.710 91.037 1.00 80.08 199 SER A O 1
ATOM 995 N N . LEU A 1 200 ? 114.882 106.454 89.122 1.00 75.56 200 LEU A N 1
ATOM 996 C CA . LEU A 1 200 ? 114.189 107.740 89.157 1.00 75.56 200 LEU A CA 1
ATOM 997 C C . LEU A 1 200 ? 115.152 108.916 89.019 1.00 75.56 200 LEU A C 1
ATOM 998 O O . LEU A 1 200 ? 114.725 110.075 89.032 1.00 75.56 200 LEU A O 1
ATOM 1003 N N . SER A 1 201 ? 116.449 108.635 88.888 1.00 89.18 201 SER A N 1
ATOM 1004 C CA . SER A 1 201 ? 117.455 109.677 88.708 1.00 89.18 201 SER A CA 1
ATOM 1005 C C . SER A 1 201 ? 118.209 109.524 87.394 1.00 89.18 201 SER A C 1
ATOM 1006 O O . SER A 1 201 ? 118.269 110.476 86.609 1.00 89.18 201 SER A O 1
ATOM 1009 N N . SER A 1 202 ? 118.786 108.350 87.127 1.00 94.39 202 SER A N 1
ATOM 1010 C CA . SER A 1 202 ? 119.577 108.153 85.918 1.00 94.39 202 SER A CA 1
ATOM 1011 C C . SER A 1 202 ? 118.720 107.861 84.694 1.00 94.39 202 SER A C 1
ATOM 1012 O O . SER A 1 202 ? 119.235 107.894 83.571 1.00 94.39 202 SER A O 1
ATOM 1015 N N . LEU A 1 203 ? 117.432 107.578 84.884 1.00 91.50 203 LEU A N 1
ATOM 1016 C CA . LEU A 1 203 ? 116.536 107.291 83.772 1.00 91.50 203 LEU A CA 1
ATOM 1017 C C . LEU A 1 203 ? 115.986 108.544 83.103 1.00 91.50 203 LEU A C 1
ATO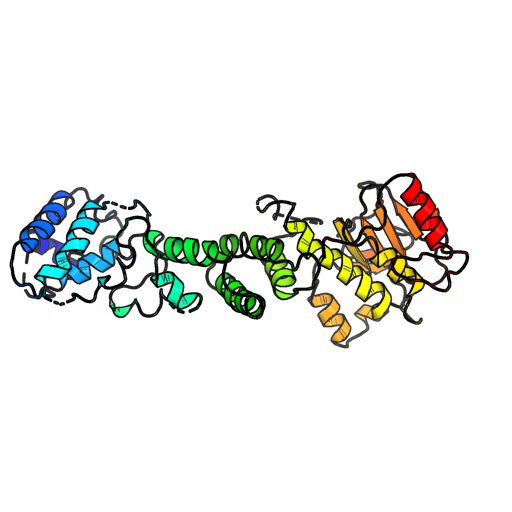M 1018 O O . LEU A 1 203 ? 115.245 108.422 82.122 1.00 91.50 203 LEU A O 1
ATOM 1023 N N . GLU A 1 204 ? 116.326 109.735 83.600 1.00 99.91 204 GLU A N 1
ATOM 1024 C CA . GLU A 1 204 ? 115.811 110.972 83.025 1.00 99.91 204 GLU A CA 1
ATOM 1025 C C . GLU A 1 204 ? 116.343 111.247 81.624 1.00 99.91 204 GLU A C 1
ATOM 1026 O O . GLU A 1 204 ? 115.820 112.140 80.949 1.00 99.91 204 GLU A O 1
ATOM 1032 N N . LYS A 1 205 ? 117.367 110.515 81.175 1.00 101.95 205 LYS A N 1
ATOM 1033 C CA . LYS A 1 205 ? 117.884 110.720 79.826 1.00 101.95 205 LYS A CA 1
ATOM 1034 C C . LYS A 1 205 ? 116.850 110.360 78.768 1.00 101.95 205 LYS A C 1
ATOM 1035 O O . LYS A 1 205 ? 116.837 110.956 77.685 1.00 101.95 205 LYS A O 1
ATOM 1041 N N . ILE A 1 206 ? 115.979 109.399 79.057 1.00 95.65 206 ILE A N 1
ATOM 1042 C CA . ILE A 1 206 ? 114.889 109.029 78.161 1.00 95.65 206 ILE A CA 1
ATOM 1043 C C . ILE A 1 206 ? 113.606 109.763 78.521 1.00 95.65 206 ILE A C 1
ATOM 1044 O O . ILE A 1 206 ? 112.915 110.288 77.648 1.00 95.65 206 ILE A O 1
ATOM 1049 N N . ALA A 1 207 ? 113.278 109.809 79.809 1.00 90.85 207 ALA A N 1
ATOM 1050 C CA . ALA A 1 207 ? 112.119 110.532 80.311 1.00 90.85 207 ALA A CA 1
ATOM 1051 C C . ALA A 1 207 ? 112.257 110.665 81.818 1.00 90.85 207 ALA A C 1
ATOM 1052 O O . ALA A 1 207 ? 112.815 109.786 82.480 1.00 90.85 207 ALA A O 1
ATOM 1054 N N . GLN A 1 208 ? 111.747 111.769 82.350 1.00 91.00 208 GLN A N 1
ATOM 1055 C CA . GLN A 1 208 ? 111.795 112.043 83.777 1.00 91.00 208 GLN A CA 1
ATOM 1056 C C . GLN A 1 208 ? 110.540 111.507 84.454 1.00 91.00 208 GLN A C 1
ATOM 1057 O O . GLN A 1 208 ? 109.450 111.513 83.878 1.00 91.00 208 GLN A O 1
ATOM 1063 N N . ILE A 1 209 ? 110.703 111.048 85.691 1.00 82.17 209 ILE A N 1
ATOM 1064 C CA . ILE A 1 209 ? 109.594 110.471 86.446 1.00 82.17 209 ILE A CA 1
ATOM 1065 C C . ILE A 1 209 ? 109.489 111.208 87.777 1.00 82.17 209 ILE A C 1
ATOM 1066 O O . ILE A 1 209 ? 109.872 110.663 88.823 1.00 82.17 209 ILE A O 1
ATOM 1071 N N . PRO A 1 210 ? 109.029 112.460 87.789 1.00 83.22 210 PRO A N 1
ATOM 1072 C CA . PRO A 1 210 ? 108.817 113.137 89.074 1.00 83.22 210 PRO A CA 1
ATOM 1073 C C . PRO A 1 210 ? 107.632 112.564 89.837 1.00 83.22 210 PRO A C 1
ATOM 1074 O O . PRO A 1 210 ? 107.783 112.106 90.973 1.00 83.22 210 PRO A O 1
ATOM 1078 N N . ASP A 1 211 ? 106.464 112.536 89.188 1.00 77.26 211 ASP A N 1
ATOM 1079 C CA . ASP A 1 211 ? 105.197 112.083 89.776 1.00 77.26 211 ASP A CA 1
ATOM 1080 C C . ASP A 1 211 ? 104.441 111.320 88.689 1.00 77.26 211 ASP A C 1
ATOM 1081 O O . ASP A 1 211 ? 103.708 111.916 87.896 1.00 77.26 211 ASP A O 1
ATOM 1086 N N . SER A 1 212 ? 104.624 110.003 88.656 1.00 79.16 212 SER A N 1
ATOM 1087 C CA . SER A 1 212 ? 103.865 109.134 87.760 1.00 79.16 212 SER A CA 1
ATOM 1088 C C . SER A 1 212 ? 103.678 107.804 88.472 1.00 79.16 212 SER A C 1
ATOM 1089 O O . SER A 1 212 ? 104.635 107.035 88.611 1.00 79.16 212 SER A O 1
ATOM 1092 N N . SER A 1 213 ? 102.446 107.526 88.902 1.00 85.39 213 SER A N 1
ATOM 1093 C CA . SER A 1 213 ? 102.200 106.376 89.764 1.00 85.39 213 SER A CA 1
ATOM 1094 C C . SER A 1 213 ? 102.536 105.052 89.089 1.00 85.39 213 SER A C 1
ATOM 1095 O O . SER A 1 213 ? 102.688 104.042 89.786 1.00 85.39 213 SER A O 1
ATOM 1098 N N . TRP A 1 214 ? 102.658 105.027 87.759 1.00 77.88 214 TRP A N 1
ATOM 1099 C CA . TRP A 1 214 ? 103.035 103.789 87.083 1.00 77.88 214 TRP A CA 1
ATOM 1100 C C . TRP A 1 214 ? 104.423 103.329 87.507 1.00 77.88 214 TRP A C 1
ATOM 1101 O O . TRP A 1 214 ? 104.645 102.141 87.758 1.00 77.88 214 TRP A O 1
ATOM 1112 N N . LEU A 1 215 ? 105.378 104.250 87.570 1.00 66.44 215 LEU A N 1
ATOM 1113 C CA . LEU A 1 215 ? 106.725 103.912 88.004 1.00 66.44 215 LEU A CA 1
ATOM 1114 C C . LEU A 1 215 ? 107.033 104.387 89.410 1.00 66.44 215 LEU A C 1
ATOM 1115 O O . LEU A 1 215 ? 107.727 103.690 90.149 1.00 66.44 215 LEU A O 1
ATOM 1120 N N . TRP A 1 216 ? 106.525 105.556 89.801 1.00 62.90 216 TRP A N 1
ATOM 1121 C CA . TRP A 1 216 ? 106.879 106.116 91.100 1.00 62.90 216 TRP A CA 1
ATOM 1122 C C . TRP A 1 216 ? 106.419 105.210 92.235 1.00 62.90 216 TRP A C 1
ATOM 1123 O O . TRP A 1 216 ? 107.215 104.830 93.100 1.00 62.90 216 TRP A O 1
ATOM 1134 N N . LYS A 1 217 ? 105.138 104.835 92.240 1.00 63.45 217 LYS A N 1
ATOM 1135 C CA . LYS A 1 217 ? 104.640 103.933 93.273 1.00 63.45 217 LYS A CA 1
ATOM 1136 C C . LYS A 1 217 ? 105.199 102.529 93.091 1.00 63.45 217 LYS A C 1
ATOM 1137 O O . LYS A 1 217 ? 105.710 101.920 94.037 1.00 63.45 217 LYS A O 1
ATOM 1143 N N . ARG A 1 218 ? 105.122 102.001 91.869 1.00 70.69 218 ARG A N 1
ATOM 1144 C CA . ARG A 1 218 ? 105.469 100.606 91.634 1.00 70.69 218 ARG A CA 1
ATOM 1145 C C . ARG A 1 218 ? 106.954 100.329 91.802 1.00 70.69 218 ARG A C 1
ATOM 1146 O O . ARG A 1 218 ? 107.344 99.158 91.829 1.00 70.69 218 ARG A O 1
ATOM 1154 N N . ILE A 1 219 ? 107.790 101.361 91.906 1.00 57.47 219 ILE A N 1
ATOM 1155 C CA . ILE A 1 219 ? 109.194 101.139 92.220 1.00 57.47 219 ILE A CA 1
ATOM 1156 C C . ILE A 1 219 ? 109.438 101.129 93.723 1.00 57.47 219 ILE A C 1
ATOM 1157 O O . ILE A 1 219 ? 110.467 100.606 94.173 1.00 57.47 219 ILE A O 1
ATOM 1162 N N . PHE A 1 220 ? 108.519 101.680 94.515 1.00 51.34 220 PHE A N 1
ATOM 1163 C CA . PHE A 1 220 ? 108.647 101.672 95.965 1.00 51.34 220 PHE A CA 1
ATOM 1164 C C . PHE A 1 220 ? 107.767 100.631 96.637 1.00 51.34 220 PHE A C 1
ATOM 1165 O O . PHE A 1 220 ? 108.011 100.299 97.801 1.00 51.34 220 PHE A O 1
ATOM 1173 N N . THR A 1 221 ? 106.758 100.105 95.941 1.00 51.50 221 THR A N 1
ATOM 1174 C CA . THR A 1 221 ? 105.995 98.989 96.482 1.00 51.50 221 THR A CA 1
ATOM 1175 C C . THR A 1 221 ? 106.784 97.691 96.457 1.00 51.50 221 THR A C 1
ATOM 1176 O O . THR A 1 221 ? 106.338 96.702 97.047 1.00 51.50 221 THR A O 1
ATOM 1180 N N . VAL A 1 222 ? 107.930 97.668 95.787 1.00 55.85 222 VAL A N 1
ATOM 1181 C CA . VAL A 1 222 ? 108.789 96.494 95.740 1.00 55.85 222 VAL A CA 1
ATOM 1182 C C . VAL A 1 222 ? 109.939 96.606 96.730 1.00 55.85 222 VAL A C 1
ATOM 1183 O O . VAL A 1 222 ? 110.182 95.687 97.511 1.00 55.85 222 VAL A O 1
ATOM 1187 N N . LEU A 1 223 ? 110.654 97.735 96.726 1.00 57.65 223 LEU A N 1
ATOM 1188 C CA . LEU A 1 223 ? 111.759 97.895 97.665 1.00 57.65 223 LEU A CA 1
ATOM 1189 C C . LEU A 1 223 ? 111.290 97.937 99.114 1.00 57.65 223 LEU A C 1
ATOM 1190 O O . LEU A 1 223 ? 112.108 97.729 100.015 1.00 57.65 223 LEU A O 1
ATOM 1195 N N . LEU A 1 224 ? 110.005 98.202 99.356 1.00 53.01 224 LEU A N 1
ATOM 1196 C CA . LEU A 1 224 ? 109.429 98.046 100.686 1.00 53.01 224 LEU A CA 1
ATOM 1197 C C . LEU A 1 224 ? 108.958 96.619 100.937 1.00 53.01 224 LEU A C 1
ATOM 1198 O O . LEU A 1 224 ? 109.051 96.125 102.065 1.00 53.01 224 LEU A O 1
ATOM 1203 N N . ALA A 1 225 ? 108.450 95.944 99.903 1.00 52.71 225 ALA A N 1
ATOM 1204 C CA . ALA A 1 225 ? 108.047 94.552 100.042 1.00 52.71 225 ALA A CA 1
ATOM 1205 C C . ALA A 1 225 ? 109.233 93.609 100.183 1.00 52.71 225 ALA A C 1
ATOM 1206 O O . ALA A 1 225 ? 109.037 92.446 100.547 1.00 52.71 225 ALA A O 1
ATOM 1208 N N . GLN A 1 226 ? 110.448 94.074 99.904 1.00 60.77 226 GLN A N 1
ATOM 1209 C CA . GLN A 1 226 ? 111.647 93.262 100.040 1.00 60.77 226 GLN A CA 1
ATOM 1210 C C . GLN A 1 226 ? 112.404 93.542 101.331 1.00 60.77 226 GLN A C 1
ATOM 1211 O O . GLN A 1 226 ? 113.539 93.080 101.482 1.00 60.77 226 GLN A O 1
ATOM 1217 N N . LEU A 1 227 ? 111.811 94.297 102.261 1.00 54.70 227 LEU A N 1
ATOM 1218 C CA . LEU A 1 227 ? 112.459 94.522 103.549 1.00 54.70 227 LEU A CA 1
ATOM 1219 C C . LEU A 1 227 ? 112.547 93.240 104.362 1.00 54.70 227 LEU A C 1
ATOM 1220 O O . LEU A 1 227 ? 113.418 93.114 105.231 1.00 54.70 227 LEU A O 1
ATOM 1225 N N . ASP A 1 228 ? 111.668 92.277 104.089 1.00 54.81 228 ASP A N 1
ATOM 1226 C CA . ASP A 1 228 ? 111.628 91.022 104.830 1.00 54.81 228 ASP A CA 1
ATOM 1227 C C . ASP A 1 228 ? 112.835 90.135 104.538 1.00 54.81 228 ASP A C 1
ATOM 1228 O O . ASP A 1 228 ? 112.959 89.041 105.097 1.00 54.81 228 ASP A O 1
ATOM 1233 N N . THR A 1 229 ? 113.729 90.603 103.675 1.00 60.05 229 THR A N 1
ATOM 1234 C CA . THR A 1 229 ? 114.978 89.908 103.387 1.00 60.05 229 THR A CA 1
ATOM 1235 C C . THR A 1 229 ? 116.126 90.875 103.667 1.00 60.05 229 THR A C 1
ATOM 1236 O O . THR A 1 229 ? 115.941 91.936 104.278 1.00 60.05 229 THR A O 1
ATOM 1240 N N . LEU A 1 230 ? 117.331 90.484 103.239 1.00 72.78 230 LEU A N 1
ATOM 1241 C CA . LEU A 1 230 ? 118.578 91.220 103.444 1.00 72.78 230 LEU A CA 1
ATOM 1242 C C . LEU A 1 230 ? 119.021 91.128 104.899 1.00 72.78 230 LEU A C 1
ATOM 1243 O O . LEU A 1 230 ? 118.195 91.195 105.815 1.00 72.78 230 LEU A O 1
ATOM 1248 N N . ASP A 1 231 ? 120.325 90.973 105.116 1.00 82.30 231 ASP A N 1
ATOM 1249 C CA . ASP A 1 231 ? 120.855 90.740 106.450 1.00 82.30 231 ASP A CA 1
ATOM 1250 C C . ASP A 1 231 ? 120.682 91.982 107.323 1.00 82.30 231 ASP A C 1
ATOM 1251 O O . ASP A 1 231 ? 120.402 93.083 106.840 1.00 82.30 231 ASP A O 1
ATOM 1256 N N . ASP A 1 232 ? 120.856 91.793 108.632 1.00 79.02 232 ASP A N 1
ATOM 1257 C CA . ASP A 1 232 ? 120.555 92.856 109.583 1.00 79.02 232 ASP A CA 1
ATOM 1258 C C . ASP A 1 232 ? 121.747 93.233 110.472 1.00 79.02 232 ASP A C 1
ATOM 1259 O O . ASP A 1 232 ? 121.583 93.379 111.689 1.00 79.02 232 ASP A O 1
ATOM 1264 N N . PRO A 1 233 ? 122.978 93.378 109.931 1.00 78.11 233 PRO A N 1
ATOM 1265 C CA . PRO A 1 233 ? 123.920 94.306 110.570 1.00 78.11 233 PRO A CA 1
ATOM 1266 C C . PRO A 1 233 ? 123.983 95.642 109.844 1.00 78.11 233 PRO A C 1
ATOM 1267 O O . PRO A 1 233 ? 124.556 96.606 110.360 1.00 78.11 233 PRO A O 1
ATOM 1271 N N . GLN A 1 234 ? 123.394 95.712 108.646 1.00 71.19 234 GLN A N 1
ATOM 1272 C CA . GLN A 1 234 ? 123.248 96.967 107.918 1.00 71.19 234 GLN A CA 1
ATOM 1273 C C . GLN A 1 234 ? 121.796 97.368 107.703 1.00 71.19 234 GLN A C 1
ATOM 1274 O O . GLN A 1 234 ? 121.548 98.435 107.131 1.00 71.19 234 GLN A O 1
ATOM 1280 N N . PHE A 1 235 ? 120.833 96.547 108.128 1.00 62.08 235 PHE A N 1
ATOM 1281 C CA . PHE A 1 235 ? 119.433 96.948 108.027 1.00 62.08 235 PHE A CA 1
ATOM 1282 C C . PHE A 1 235 ? 119.173 98.212 108.833 1.00 62.08 235 PHE A C 1
ATOM 1283 O O . PHE A 1 235 ? 118.463 99.112 108.372 1.00 62.08 235 PHE A O 1
ATOM 1291 N N . LEU A 1 236 ? 119.763 98.307 110.029 1.00 65.55 236 LEU A N 1
ATOM 1292 C CA . LEU A 1 236 ? 119.649 99.528 110.820 1.00 65.55 236 LEU A CA 1
ATOM 1293 C C . LEU A 1 236 ? 120.220 100.720 110.067 1.00 65.55 236 LEU A C 1
ATOM 1294 O O . LEU A 1 236 ? 119.645 101.814 110.091 1.00 65.55 236 LEU A O 1
ATOM 1299 N N . SER A 1 237 ? 121.356 100.528 109.395 1.00 69.83 237 SER A N 1
ATOM 1300 C CA . SER A 1 237 ? 121.883 101.577 108.530 1.00 69.83 237 SER A CA 1
ATOM 1301 C C . SER A 1 237 ? 120.914 101.883 107.396 1.00 69.83 237 SER A C 1
ATOM 1302 O O . SER A 1 237 ? 120.746 103.045 107.007 1.00 69.83 237 SER A O 1
ATOM 1305 N N . LYS A 1 238 ? 120.265 100.851 106.849 1.00 69.31 238 LYS A N 1
ATOM 1306 C CA . LYS A 1 238 ? 119.342 101.066 105.743 1.00 69.31 238 LYS A CA 1
ATOM 1307 C C . LYS A 1 238 ? 118.071 101.790 106.166 1.00 69.31 238 LYS A C 1
ATOM 1308 O O . LYS A 1 238 ? 117.442 102.433 105.320 1.00 69.31 238 LYS A O 1
ATOM 1314 N N . ILE A 1 239 ? 117.677 101.714 107.440 1.00 62.38 239 ILE A N 1
ATOM 1315 C CA . ILE A 1 239 ? 116.572 102.549 107.906 1.00 62.38 239 ILE A CA 1
ATOM 1316 C C . ILE A 1 239 ? 116.937 104.020 107.769 1.00 62.38 239 ILE A C 1
ATOM 1317 O O . ILE A 1 239 ? 116.126 104.838 107.324 1.00 62.38 239 ILE A O 1
ATOM 1322 N N . SER A 1 240 ? 118.174 104.371 108.130 1.00 60.46 240 SER A N 1
ATOM 1323 C CA . SER A 1 240 ? 118.601 105.764 108.044 1.00 60.46 240 SER A CA 1
ATOM 1324 C C . SER A 1 240 ? 118.443 106.300 106.627 1.00 60.46 240 SER A C 1
ATOM 1325 O O . SER A 1 240 ? 117.947 107.415 106.429 1.00 60.46 240 SER A O 1
ATOM 1328 N N . TRP A 1 241 ? 118.858 105.521 105.626 1.00 61.30 241 TRP A N 1
ATOM 1329 C CA . TRP A 1 241 ? 118.539 105.877 104.249 1.00 61.30 241 TRP A CA 1
ATOM 1330 C C . TRP A 1 241 ? 117.037 105.787 103.995 1.00 61.30 241 TRP A C 1
ATOM 1331 O O . TRP A 1 241 ? 116.452 106.675 103.365 1.00 61.30 241 TRP A O 1
ATOM 1342 N N . LEU A 1 242 ? 116.397 104.716 104.477 1.00 56.48 242 LEU A N 1
ATOM 1343 C CA . LEU A 1 242 ? 114.969 104.535 104.237 1.00 56.48 242 LEU A CA 1
ATOM 1344 C C . LEU A 1 242 ? 114.144 105.589 104.960 1.00 56.48 242 LEU A C 1
ATOM 1345 O O . LEU A 1 242 ? 113.072 105.973 104.482 1.00 56.48 242 LEU A O 1
ATOM 1350 N N . LEU A 1 243 ? 114.620 106.067 106.111 1.00 56.65 243 LEU A N 1
ATOM 1351 C CA . LEU A 1 243 ? 114.017 107.250 106.710 1.00 56.65 243 LEU A CA 1
ATOM 1352 C C . LEU A 1 243 ? 114.299 108.476 105.859 1.00 56.65 243 LEU A C 1
ATOM 1353 O O . LEU A 1 243 ? 113.457 109.375 105.750 1.00 56.65 243 LEU A O 1
ATOM 1358 N N . GLY A 1 244 ? 115.486 108.529 105.249 1.00 56.60 244 GLY A N 1
ATOM 1359 C CA . GLY A 1 244 ? 115.778 109.590 104.302 1.00 56.60 244 GLY A CA 1
ATOM 1360 C C . GLY A 1 244 ? 114.844 109.581 103.108 1.00 56.60 244 GLY A C 1
ATOM 1361 O O . GLY A 1 244 ? 114.506 110.635 102.571 1.00 56.60 244 GLY A O 1
ATOM 1362 N N . LEU A 1 245 ? 114.423 108.393 102.669 1.00 54.80 245 LEU A N 1
ATOM 1363 C CA . LEU A 1 245 ? 113.439 108.305 101.595 1.00 54.80 245 LEU A CA 1
ATOM 1364 C C . LEU A 1 245 ? 112.118 108.943 102.006 1.00 54.80 245 LEU A C 1
ATOM 1365 O O . LEU A 1 245 ? 111.452 109.587 101.189 1.00 54.80 245 LEU A O 1
ATOM 1370 N N . ALA A 1 246 ? 111.720 108.771 103.265 1.00 46.36 246 ALA A N 1
ATOM 1371 C CA . ALA A 1 246 ? 110.538 109.458 103.762 1.00 46.36 246 ALA A CA 1
ATOM 1372 C C . ALA A 1 246 ? 110.742 110.964 103.867 1.00 46.36 246 ALA A C 1
ATOM 1373 O O . ALA A 1 246 ? 109.768 111.688 104.094 1.00 46.36 246 ALA A O 1
ATOM 1375 N N . ALA A 1 247 ? 111.977 111.452 103.718 1.00 48.97 247 ALA A N 1
ATOM 1376 C CA . ALA A 1 247 ? 112.226 112.881 103.885 1.00 48.97 247 ALA A CA 1
ATOM 1377 C C . ALA A 1 247 ? 111.786 113.686 102.665 1.00 48.97 247 ALA A C 1
ATOM 1378 O O . ALA A 1 247 ? 111.065 114.680 102.808 1.00 48.97 247 ALA A O 1
ATOM 1380 N N . GLN A 1 248 ? 112.189 113.278 101.457 1.00 49.55 248 GLN A N 1
ATOM 1381 C CA . GLN A 1 248 ? 111.783 114.037 100.277 1.00 49.55 248 GLN A CA 1
ATOM 1382 C C . GLN A 1 248 ? 110.511 113.486 99.647 1.00 49.55 248 GLN A C 1
ATOM 1383 O O . GLN A 1 248 ? 109.679 114.257 99.160 1.00 49.55 248 GLN A O 1
ATOM 1389 N N . TRP A 1 249 ? 110.340 112.168 99.637 1.00 45.74 249 TRP A N 1
ATOM 1390 C CA . TRP A 1 249 ? 109.135 111.590 99.052 1.00 45.74 249 TRP A CA 1
ATOM 1391 C C . TRP A 1 249 ? 107.984 111.811 100.019 1.00 45.74 249 TRP A C 1
ATOM 1392 O O . TRP A 1 249 ? 107.845 111.101 101.016 1.00 45.74 249 TRP A O 1
ATOM 1403 N N . VAL A 1 250 ? 107.151 112.810 99.727 1.00 44.36 250 VAL A N 1
ATOM 1404 C CA . VAL A 1 250 ? 106.120 113.208 100.678 1.00 44.36 250 VAL A CA 1
ATOM 1405 C C . VAL A 1 250 ? 105.030 112.146 100.771 1.00 44.36 250 VAL A C 1
ATOM 1406 O O . VAL A 1 250 ? 104.586 111.791 101.869 1.00 44.36 250 VAL A O 1
ATOM 1410 N N . ARG A 1 251 ? 104.582 111.620 99.629 1.00 46.40 251 ARG A N 1
ATOM 1411 C CA . ARG A 1 251 ? 103.501 110.640 99.653 1.00 46.40 251 ARG A CA 1
ATOM 1412 C C . ARG A 1 251 ? 103.976 109.309 100.225 1.00 46.40 251 ARG A C 1
ATOM 1413 O O . ARG A 1 251 ? 103.260 108.672 101.007 1.00 46.40 251 ARG A O 1
ATOM 1421 N N . PHE A 1 252 ? 105.181 108.872 99.851 1.00 50.68 252 PHE A N 1
ATOM 1422 C CA . PHE A 1 252 ? 105.722 107.626 100.383 1.00 50.68 252 PHE A CA 1
ATOM 1423 C C . PHE A 1 252 ? 106.099 107.730 101.852 1.00 50.68 252 PHE A C 1
ATOM 1424 O O . PHE A 1 252 ? 106.362 106.699 102.479 1.00 50.68 252 PHE A O 1
ATOM 1432 N N . ARG A 1 253 ? 106.130 108.941 102.410 1.00 44.98 253 ARG A N 1
ATOM 1433 C CA . ARG A 1 253 ? 106.442 109.100 103.825 1.00 44.98 253 ARG A CA 1
ATOM 1434 C C . ARG A 1 253 ? 105.440 108.351 104.690 1.00 44.98 253 ARG A C 1
ATOM 1435 O O . ARG A 1 253 ? 105.818 107.693 105.665 1.00 44.98 253 ARG A O 1
ATOM 1443 N N . ASP A 1 254 ? 104.158 108.427 104.342 1.00 45.06 254 ASP A N 1
ATOM 1444 C CA . ASP A 1 254 ? 103.128 107.689 105.060 1.00 45.06 254 ASP A CA 1
ATOM 1445 C C . ASP A 1 254 ? 103.011 106.244 104.599 1.00 45.06 254 ASP A C 1
ATOM 1446 O O . ASP A 1 254 ? 102.213 105.493 105.169 1.00 45.06 254 ASP A O 1
ATOM 1451 N N . ASP A 1 255 ? 103.774 105.840 103.586 1.00 45.63 255 ASP A N 1
ATOM 1452 C CA . ASP A 1 255 ? 103.818 104.456 103.128 1.00 45.63 255 ASP A CA 1
ATOM 1453 C C . ASP A 1 255 ? 105.113 103.749 103.490 1.00 45.63 255 ASP A C 1
ATOM 1454 O O . ASP A 1 255 ? 105.091 102.557 103.799 1.00 45.63 255 ASP A O 1
ATOM 1459 N N . ILE A 1 256 ? 106.245 104.453 103.449 1.00 40.16 256 ILE A N 1
ATOM 1460 C CA . ILE A 1 256 ? 107.497 103.865 103.911 1.00 40.16 256 ILE A CA 1
ATOM 1461 C C . ILE A 1 256 ? 107.468 103.686 105.422 1.00 40.16 256 ILE A C 1
ATOM 1462 O O . ILE A 1 256 ? 107.827 102.626 105.945 1.00 40.16 256 ILE A O 1
ATOM 1467 N N . MET A 1 257 ? 107.023 104.715 106.146 1.00 39.26 257 MET A N 1
ATOM 1468 C CA . MET A 1 257 ? 106.969 104.624 107.602 1.00 39.26 257 MET A CA 1
ATOM 1469 C C . MET A 1 257 ? 105.931 103.604 108.053 1.00 39.26 257 MET A C 1
ATOM 1470 O O . MET A 1 257 ? 106.110 102.941 109.081 1.00 39.26 257 MET A O 1
ATOM 1475 N N . THR A 1 258 ? 104.837 103.473 107.299 1.00 38.26 258 THR A N 1
ATOM 1476 C CA . THR A 1 258 ? 103.816 102.483 107.626 1.00 38.26 258 THR A CA 1
ATOM 1477 C C . THR A 1 258 ? 104.383 101.070 107.597 1.00 38.26 258 THR A C 1
ATOM 1478 O O . THR A 1 258 ? 103.931 100.203 108.353 1.00 38.26 258 THR A O 1
ATOM 1482 N N . ALA A 1 259 ? 105.385 100.825 106.756 1.00 33.39 259 ALA A N 1
ATOM 1483 C CA . ALA A 1 259 ? 105.976 99.504 106.626 1.00 33.39 259 ALA A CA 1
ATOM 1484 C C . ALA A 1 259 ? 107.432 99.436 107.062 1.00 33.39 259 ALA A C 1
ATOM 1485 O O . ALA A 1 259 ? 108.020 98.353 107.008 1.00 33.39 259 ALA A O 1
ATOM 1487 N N . THR A 1 260 ? 108.036 100.553 107.470 1.00 38.14 260 THR A N 1
ATOM 1488 C CA . THR A 1 260 ? 109.392 100.484 108.006 1.00 38.14 260 THR A CA 1
ATOM 1489 C C . THR A 1 260 ? 109.390 99.910 109.415 1.00 38.14 260 THR A C 1
ATOM 1490 O O . THR A 1 260 ? 110.269 99.119 109.775 1.00 38.14 260 THR A O 1
ATOM 1494 N N . LEU A 1 261 ? 108.407 100.302 110.223 1.00 43.26 261 LEU A N 1
ATOM 1495 C CA . LEU A 1 261 ? 108.300 99.805 111.587 1.00 43.26 261 LEU A CA 1
ATOM 1496 C C . LEU A 1 261 ? 107.798 98.369 111.631 1.00 43.26 261 LEU A C 1
ATOM 1497 O O . LEU A 1 261 ? 108.165 97.617 112.540 1.00 43.26 261 LEU A O 1
ATOM 1502 N N . THR A 1 262 ? 106.964 97.975 110.664 1.00 39.68 262 THR A N 1
ATOM 1503 C CA . THR A 1 262 ? 106.450 96.611 110.636 1.00 39.68 262 THR A CA 1
ATOM 1504 C C . THR A 1 262 ? 107.576 95.597 110.473 1.00 39.68 262 THR A C 1
ATOM 1505 O O . THR A 1 262 ? 107.608 94.579 111.173 1.00 39.68 262 THR A O 1
ATOM 1509 N N . ARG A 1 263 ? 108.512 95.857 109.561 1.00 43.83 263 ARG A N 1
ATOM 1510 C CA . ARG A 1 263 ? 109.666 94.973 109.438 1.00 43.83 263 ARG A CA 1
ATOM 1511 C C . ARG A 1 263 ? 110.602 95.134 110.625 1.00 43.83 263 ARG A C 1
ATOM 1512 O O . ARG A 1 263 ? 111.215 94.159 111.075 1.00 43.83 263 ARG A O 1
ATOM 1520 N N . TYR A 1 264 ? 110.719 96.352 111.155 1.00 52.23 264 TYR A N 1
ATOM 1521 C CA . TYR A 1 264 ? 111.568 96.563 112.323 1.00 52.23 264 TYR A CA 1
ATOM 1522 C C . TYR A 1 264 ? 111.078 95.738 113.509 1.00 52.23 264 TYR A C 1
ATOM 1523 O O . TYR A 1 264 ? 111.859 95.393 114.404 1.00 52.23 264 TYR A O 1
ATOM 1532 N N . TYR A 1 265 ? 109.788 95.399 113.521 1.00 54.30 265 TYR A N 1
ATOM 1533 C CA . TYR A 1 265 ? 109.239 94.541 114.566 1.00 54.30 265 TYR A CA 1
ATOM 1534 C C . TYR A 1 265 ? 109.696 93.099 114.392 1.00 54.30 265 TYR A C 1
ATOM 1535 O O . TYR A 1 265 ? 110.373 92.536 115.258 1.00 54.30 265 TYR A O 1
ATOM 1544 N N . HIS A 1 266 ? 109.351 92.490 113.258 1.00 51.74 266 HIS A N 1
ATOM 1545 C CA . HIS A 1 266 ? 109.615 91.076 113.020 1.00 51.74 266 HIS A CA 1
ATOM 1546 C C . HIS A 1 266 ? 111.098 90.754 112.913 1.00 51.74 266 HIS A C 1
ATOM 1547 O O . HIS A 1 266 ? 111.453 89.571 112.911 1.00 51.74 266 HIS A O 1
ATOM 1554 N N . SER A 1 267 ? 111.964 91.763 112.813 1.00 51.24 267 SER A N 1
ATOM 1555 C CA . SER A 1 267 ? 113.399 91.512 112.736 1.00 51.24 267 SER A CA 1
ATOM 1556 C C . SER A 1 267 ? 113.910 90.837 114.003 1.00 51.24 267 SER A C 1
ATOM 1557 O O . SER A 1 267 ? 114.648 89.847 113.941 1.00 51.24 267 SER A O 1
ATOM 1560 N N . GLY A 1 268 ? 113.520 91.354 115.165 1.00 61.46 268 GLY A N 1
ATOM 1561 C CA . GLY A 1 268 ? 114.008 90.829 116.425 1.00 61.46 268 GLY A CA 1
ATOM 1562 C C . GLY A 1 268 ? 114.467 91.921 117.370 1.00 61.46 268 GLY A C 1
ATOM 1563 O O . GLY A 1 268 ? 115.023 91.644 118.437 1.00 61.46 268 GLY A O 1
ATOM 1564 N N . TYR A 1 269 ? 114.235 93.172 116.979 1.00 68.91 269 TYR A N 1
ATOM 1565 C CA . TYR A 1 269 ? 114.598 94.349 117.765 1.00 68.91 269 TYR A CA 1
ATOM 1566 C C . TYR A 1 269 ? 113.400 94.895 118.527 1.00 68.91 269 TYR A C 1
ATOM 1567 O O . TYR A 1 269 ? 113.210 96.110 118.618 1.00 68.91 269 TYR A O 1
ATOM 1576 N N . ARG A 1 270 ? 112.571 93.991 119.054 1.00 71.57 270 ARG A N 1
ATOM 1577 C CA . ARG A 1 270 ? 111.313 94.366 119.694 1.00 71.57 270 ARG A CA 1
ATOM 1578 C C . ARG A 1 270 ? 111.508 95.447 120.751 1.00 71.57 270 ARG A C 1
ATOM 1579 O O . ARG A 1 270 ? 110.693 96.367 120.875 1.00 71.57 270 ARG A O 1
ATOM 1587 N N . ASP A 1 271 ? 112.583 95.349 121.531 1.00 83.14 271 ASP A N 1
ATOM 1588 C CA . ASP A 1 271 ? 112.784 96.229 122.675 1.00 83.14 271 ASP A CA 1
ATOM 1589 C C . ASP A 1 271 ? 114.190 96.813 122.748 1.00 83.14 271 ASP A C 1
ATOM 1590 O O . ASP A 1 271 ? 114.804 96.786 123.819 1.00 83.14 271 ASP A O 1
ATOM 1595 N N . GLN A 1 272 ? 114.714 97.340 121.646 1.00 73.34 272 GLN A N 1
ATOM 1596 C CA . GLN A 1 272 ? 115.986 98.051 121.649 1.00 73.34 272 GLN A CA 1
ATOM 1597 C C . GLN A 1 272 ? 115.782 99.431 121.033 1.00 73.34 272 GLN A C 1
ATOM 1598 O O . GLN A 1 272 ? 114.938 99.600 120.146 1.00 73.34 272 GLN A O 1
ATOM 1604 N N . SER A 1 273 ? 116.543 100.409 121.516 1.00 68.45 273 SER A N 1
ATOM 1605 C CA . SER A 1 273 ? 116.318 101.801 121.152 1.00 68.45 273 SER A CA 1
ATOM 1606 C C . SER A 1 273 ? 116.571 102.040 119.670 1.00 68.45 273 SER A C 1
ATOM 1607 O O . SER A 1 273 ? 117.469 101.444 119.070 1.00 68.45 273 SER A O 1
ATOM 1610 N N . HIS A 1 274 ? 115.767 102.921 119.082 1.00 61.85 274 HIS A N 1
ATOM 1611 C CA . HIS A 1 274 ? 116.035 103.459 117.749 1.00 61.85 274 HIS A CA 1
ATOM 1612 C C . HIS A 1 274 ? 115.457 104.865 117.689 1.00 61.85 274 HIS A C 1
ATOM 1613 O O . HIS A 1 274 ? 114.294 105.044 117.286 1.00 61.85 274 HIS A O 1
ATOM 1620 N N . PRO A 1 275 ? 116.217 105.888 118.092 1.00 66.62 275 PRO A N 1
ATOM 1621 C CA . PRO A 1 275 ? 115.645 107.245 118.153 1.00 66.62 275 PRO A CA 1
ATOM 1622 C C . PRO A 1 275 ? 115.226 107.801 116.804 1.00 66.62 275 PRO A C 1
ATOM 1623 O O . PRO A 1 275 ? 114.326 108.647 116.745 1.00 66.62 275 PRO A O 1
ATOM 1627 N N . ALA A 1 276 ? 115.861 107.358 115.716 1.00 59.76 276 ALA A N 1
ATOM 1628 C CA . ALA A 1 276 ? 115.573 107.935 114.406 1.00 59.76 276 ALA A CA 1
ATOM 1629 C C . ALA A 1 276 ? 114.123 107.695 114.001 1.00 59.76 276 ALA A C 1
ATOM 1630 O O . ALA A 1 276 ? 113.405 108.637 113.648 1.00 59.76 276 ALA A O 1
ATOM 1632 N N . LEU A 1 277 ? 113.667 106.439 114.053 1.00 56.86 277 LEU A N 1
ATOM 1633 C CA . LEU A 1 277 ? 112.244 106.170 113.861 1.00 56.86 277 LEU A CA 1
ATOM 1634 C C . LEU A 1 277 ? 111.422 106.828 114.957 1.00 56.86 277 LEU A C 1
ATOM 1635 O O . LEU A 1 277 ? 110.343 107.374 114.701 1.00 56.86 277 LEU A O 1
ATOM 1640 N N . LYS A 1 278 ? 111.921 106.776 116.192 1.00 59.33 278 LYS A N 1
ATOM 1641 C CA . LYS A 1 278 ? 111.220 107.387 117.313 1.00 59.33 278 LYS A CA 1
ATOM 1642 C C . LYS A 1 278 ? 110.959 108.863 117.044 1.00 59.33 278 LYS A C 1
ATOM 1643 O O . LYS A 1 278 ? 109.842 109.354 117.232 1.00 59.33 278 LYS A O 1
ATOM 1649 N N . GLN A 1 279 ? 111.983 109.584 116.582 1.00 66.51 279 GLN A N 1
ATOM 1650 C CA . GLN A 1 279 ? 111.803 110.990 116.235 1.00 66.51 279 GLN A CA 1
ATOM 1651 C C . GLN A 1 279 ? 110.971 111.144 114.968 1.00 66.51 279 GLN A C 1
ATOM 1652 O O . GLN A 1 279 ? 110.017 111.928 114.929 1.00 66.51 279 GLN A O 1
ATOM 1658 N N . ALA A 1 280 ? 111.322 110.396 113.917 1.00 60.12 280 ALA A N 1
ATOM 1659 C CA . ALA A 1 280 ? 110.696 110.602 112.614 1.00 60.12 280 ALA A CA 1
ATOM 1660 C C . ALA A 1 280 ? 109.216 110.247 112.645 1.00 60.12 280 ALA A C 1
ATOM 1661 O O . ALA A 1 280 ? 108.379 110.986 112.115 1.00 60.12 280 ALA A O 1
ATOM 1663 N N . ALA A 1 281 ? 108.874 109.113 113.256 1.00 57.92 281 ALA A N 1
ATOM 1664 C CA . ALA A 1 281 ? 107.477 108.699 113.297 1.00 57.92 281 ALA A CA 1
ATOM 1665 C C . ALA A 1 281 ? 106.632 109.680 114.098 1.00 57.92 281 ALA A C 1
ATOM 1666 O O . ALA A 1 281 ? 105.499 109.990 113.712 1.00 57.92 281 ALA A O 1
ATOM 1668 N N . LEU A 1 282 ? 107.163 110.178 115.218 1.00 59.43 282 LEU A N 1
ATOM 1669 C CA . LEU A 1 282 ? 106.450 111.194 115.984 1.00 59.43 282 LEU A CA 1
ATOM 1670 C C . LEU A 1 282 ? 106.270 112.472 115.175 1.00 59.43 282 LEU A C 1
ATOM 1671 O O . LEU A 1 282 ? 105.207 113.103 115.225 1.00 59.43 282 LEU A O 1
ATOM 1676 N N . GLU A 1 283 ? 107.301 112.874 114.427 1.00 59.23 283 GLU A N 1
ATOM 1677 C CA . GLU A 1 283 ? 107.209 114.089 113.623 1.00 59.23 283 GLU A CA 1
ATOM 1678 C C . GLU A 1 283 ? 106.152 113.960 112.533 1.00 59.23 283 GLU A C 1
ATOM 1679 O O . GLU A 1 283 ? 105.406 114.910 112.266 1.00 59.23 283 GLU A O 1
ATOM 1685 N N . TYR A 1 284 ? 106.076 112.794 111.890 1.00 49.86 284 TYR A N 1
ATOM 1686 C CA . TYR A 1 284 ? 105.214 112.645 110.722 1.00 49.86 284 TYR A CA 1
ATOM 1687 C C . TYR A 1 284 ? 103.739 112.579 111.109 1.00 49.86 284 TYR A C 1
ATOM 1688 O O . TYR A 1 284 ? 102.894 113.174 110.431 1.00 49.86 284 TYR A O 1
ATOM 1697 N N . TRP A 1 285 ? 103.408 111.870 112.186 1.00 60.00 285 TRP A N 1
ATOM 1698 C CA . TRP A 1 285 ? 102.058 111.918 112.732 1.00 60.00 285 TRP A CA 1
ATOM 1699 C C . TRP A 1 285 ? 102.110 111.541 114.207 1.00 60.00 285 TRP A C 1
ATOM 1700 O O . TRP A 1 285 ? 103.099 110.992 114.697 1.00 60.00 285 TRP A O 1
ATOM 1711 N N . ASP A 1 286 ? 101.024 111.856 114.909 1.00 75.20 286 ASP A N 1
ATOM 1712 C CA . ASP A 1 286 ? 100.979 111.688 116.355 1.00 75.20 286 ASP A CA 1
ATOM 1713 C C . ASP A 1 286 ? 100.957 110.214 116.741 1.00 75.20 286 ASP A C 1
ATOM 1714 O O . ASP A 1 286 ? 100.271 109.400 116.117 1.00 75.20 286 ASP A O 1
ATOM 1719 N N . ASN A 1 287 ? 101.716 109.877 117.784 1.00 71.85 287 ASN A N 1
ATOM 1720 C CA . ASN A 1 287 ? 101.681 108.545 118.368 1.00 71.85 287 ASN A CA 1
ATOM 1721 C C . ASN A 1 287 ? 100.700 108.552 119.526 1.00 71.85 287 ASN A C 1
ATOM 1722 O O . ASN A 1 287 ? 100.882 109.341 120.467 1.00 71.85 287 ASN A O 1
ATOM 1727 N N . PRO A 1 288 ? 99.651 107.729 119.499 1.00 82.84 288 PRO A N 1
ATOM 1728 C CA . PRO A 1 288 ? 98.654 107.770 120.577 1.00 82.84 288 PRO A CA 1
ATOM 1729 C C . PRO A 1 288 ? 99.289 107.535 121.940 1.00 82.84 288 PRO A C 1
ATOM 1730 O O . PRO A 1 288 ? 100.146 106.665 122.105 1.00 82.84 288 PRO A O 1
ATOM 1734 N N . GLN A 1 289 ? 98.851 108.328 122.915 1.00 96.20 289 GLN A N 1
ATOM 1735 C CA . GLN A 1 289 ? 99.377 108.285 124.277 1.00 96.20 289 GLN A CA 1
ATOM 1736 C C . GLN A 1 289 ? 100.894 108.456 124.304 1.00 96.20 289 GLN A C 1
ATOM 1737 O O . GLN A 1 289 ? 101.474 109.095 123.426 1.00 96.20 289 GLN A O 1
ATOM 1743 N N . LYS A 1 296 ? 97.273 108.139 115.879 1.00 67.54 296 LYS A N 1
ATOM 1744 C CA . LYS A 1 296 ? 97.093 108.155 114.433 1.00 67.54 296 LYS A CA 1
ATOM 1745 C C . LYS A 1 296 ? 97.694 106.884 113.837 1.00 67.54 296 LYS A C 1
ATOM 1746 O O . LYS A 1 296 ? 97.371 106.488 112.716 1.00 67.54 296 LYS A O 1
ATOM 1752 N N . TRP A 1 297 ? 98.565 106.241 114.619 1.00 67.69 297 TRP A N 1
ATOM 1753 C CA . TRP A 1 297 ? 99.196 104.998 114.188 1.00 67.69 297 TRP A CA 1
ATOM 1754 C C . TRP A 1 297 ? 98.171 103.912 113.900 1.00 67.69 297 TRP A C 1
ATOM 1755 O O . TRP A 1 297 ? 98.362 103.110 112.980 1.00 67.69 297 TRP A O 1
ATOM 1766 N N . HIS A 1 298 ? 97.084 103.870 114.673 1.00 72.91 298 HIS A N 1
ATOM 1767 C CA . HIS A 1 298 ? 96.097 102.807 114.518 1.00 72.91 298 HIS A CA 1
ATOM 1768 C C . HIS A 1 298 ? 95.421 102.876 113.154 1.00 72.91 298 HIS A C 1
ATOM 1769 O O . HIS A 1 298 ? 94.875 101.877 112.670 1.00 72.91 298 HIS A O 1
ATOM 1776 N N . GLN A 1 299 ? 95.447 104.044 112.520 1.00 76.59 299 GLN A N 1
ATOM 1777 C CA . GLN A 1 299 ? 94.828 104.231 111.214 1.00 76.59 299 GLN A CA 1
ATOM 1778 C C . GLN A 1 299 ? 95.859 104.118 110.096 1.00 76.59 299 GLN A C 1
ATOM 1779 O O . GLN A 1 299 ? 96.120 103.028 109.587 1.00 76.59 299 GLN A O 1
ATOM 1785 N N . VAL A 1 301 ? 98.803 101.908 111.093 1.00 65.55 301 VAL A N 1
ATOM 1786 C CA . VAL A 1 301 ? 99.340 100.563 111.252 1.00 65.55 301 VAL A CA 1
ATOM 1787 C C . VAL A 1 301 ? 98.584 99.811 112.339 1.00 65.55 301 VAL A C 1
ATOM 1788 O O . VAL A 1 301 ? 97.614 100.317 112.903 1.00 65.55 301 VAL A O 1
ATOM 1792 N N . SER A 1 302 ? 99.043 98.598 112.631 1.00 68.82 302 SER A N 1
ATOM 1793 C CA . SER A 1 302 ? 98.430 97.784 113.668 1.00 68.82 302 SER A CA 1
ATOM 1794 C C . SER A 1 302 ? 98.871 98.272 115.047 1.00 68.82 302 SER A C 1
ATOM 1795 O O . SER A 1 302 ? 99.700 99.175 115.188 1.00 68.82 302 SER A O 1
ATOM 1798 N N . GLU A 1 303 ? 98.301 97.660 116.085 1.00 63.24 303 GLU A N 1
ATOM 1799 C CA . GLU A 1 303 ? 98.620 98.008 117.464 1.00 63.24 303 GLU A CA 1
ATOM 1800 C C . GLU A 1 303 ? 99.566 96.985 118.079 1.00 63.24 303 GLU A C 1
ATOM 1801 O O . GLU A 1 303 ? 99.983 97.127 119.231 1.00 63.24 303 GLU A O 1
ATOM 1807 N N . SER A 1 304 ? 99.915 95.948 117.322 1.00 60.21 304 SER A N 1
ATOM 1808 C CA . SER A 1 304 ? 100.910 94.969 117.736 1.00 60.21 304 SER A CA 1
ATOM 1809 C C . SER A 1 304 ? 102.322 95.407 117.385 1.00 60.21 304 SER A C 1
ATOM 1810 O O . SER A 1 304 ? 103.293 94.850 117.902 1.00 60.21 304 SER A O 1
ATOM 1813 N N . VAL A 1 305 ? 102.452 96.401 116.509 1.00 61.49 305 VAL A N 1
ATOM 1814 C CA . VAL A 1 305 ? 103.750 96.932 116.108 1.00 61.49 305 VAL A CA 1
ATOM 1815 C C . VAL A 1 305 ? 104.002 98.334 116.648 1.00 61.49 305 VAL A C 1
ATOM 1816 O O . VAL A 1 305 ? 105.172 98.708 116.837 1.00 61.49 305 VAL A O 1
ATOM 1820 N N . ALA A 1 306 ? 102.951 99.112 116.921 1.00 61.56 306 ALA A N 1
ATOM 1821 C CA . ALA A 1 306 ? 103.139 100.442 117.493 1.00 61.56 306 ALA A CA 1
ATOM 1822 C C . ALA A 1 306 ? 103.740 100.365 118.890 1.00 61.56 306 ALA A C 1
ATOM 1823 O O . ALA A 1 306 ? 104.596 101.180 119.250 1.00 61.56 306 ALA A O 1
ATOM 1825 N N . ALA A 1 307 ? 103.312 99.386 119.689 1.00 56.83 307 ALA A N 1
ATOM 1826 C CA . ALA A 1 307 ? 103.795 99.260 121.057 1.00 56.83 307 ALA A CA 1
ATOM 1827 C C . ALA A 1 307 ? 105.268 98.888 121.134 1.00 56.83 307 ALA A C 1
ATOM 1828 O O . ALA A 1 307 ? 105.845 98.947 122.224 1.00 56.83 307 ALA A O 1
ATOM 1830 N N . MET A 1 308 ? 105.884 98.497 120.017 1.00 61.63 308 MET A N 1
ATOM 1831 C CA . MET A 1 308 ? 107.299 98.145 120.033 1.00 61.63 308 MET A CA 1
ATOM 1832 C C . MET A 1 308 ? 108.168 99.346 120.384 1.00 61.63 308 MET A C 1
ATOM 1833 O O . MET A 1 308 ? 109.017 99.271 121.280 1.00 61.63 308 MET A O 1
ATOM 1838 N N . VAL A 1 309 ? 107.984 100.462 119.673 1.00 59.99 309 VAL A N 1
ATOM 1839 C CA . VAL A 1 309 ? 108.757 101.661 119.981 1.00 59.99 309 VAL A CA 1
ATOM 1840 C C . VAL A 1 309 ? 108.167 102.395 121.177 1.00 59.99 309 VAL A C 1
ATOM 1841 O O . VAL A 1 309 ? 108.895 103.104 121.882 1.00 59.99 309 VAL A O 1
ATOM 1845 N N . ARG A 1 310 ? 106.868 102.218 121.441 1.00 68.50 310 ARG A N 1
ATOM 1846 C CA . ARG A 1 310 ? 106.272 102.637 122.702 1.00 68.50 310 ARG A CA 1
ATOM 1847 C C . ARG A 1 310 ? 106.985 102.033 123.902 1.00 68.50 310 ARG A C 1
ATOM 1848 O O . ARG A 1 310 ? 106.860 102.558 125.012 1.00 68.50 310 ARG A O 1
ATOM 1856 N N . GLY A 1 311 ? 107.754 100.971 123.699 1.00 73.77 311 GLY A N 1
ATOM 1857 C CA . GLY A 1 311 ? 108.622 100.461 124.734 1.00 73.77 311 GLY A CA 1
ATOM 1858 C C . GLY A 1 311 ? 109.814 101.368 124.956 1.00 73.77 311 GLY A C 1
ATOM 1859 O O . GLY A 1 311 ? 110.656 101.087 125.811 1.00 73.77 311 GLY A O 1
ATOM 1860 N N . TRP A 1 312 ? 109.910 102.454 124.183 1.00 73.36 312 TRP A N 1
ATOM 1861 C CA . TRP A 1 312 ? 110.946 103.445 124.458 1.00 73.36 312 TRP A CA 1
ATOM 1862 C C . TRP A 1 312 ? 110.364 104.832 124.712 1.00 73.36 312 TRP A C 1
ATOM 1863 O O . TRP A 1 312 ? 111.042 105.689 125.287 1.00 73.36 312 TRP A O 1
ATOM 1874 N N . LEU A 1 313 ? 109.120 105.078 124.301 1.00 73.47 313 LEU A N 1
ATOM 1875 C CA . LEU A 1 313 ? 108.394 106.206 124.875 1.00 73.47 313 LEU A CA 1
ATOM 1876 C C . LEU A 1 313 ? 108.045 105.934 126.333 1.00 73.47 313 LEU A C 1
ATOM 1877 O O . LEU A 1 313 ? 107.632 106.842 127.061 1.00 73.47 313 LEU A O 1
ATOM 1882 N N . ALA A 1 314 ? 108.194 104.682 126.771 1.00 73.71 314 ALA A N 1
ATOM 1883 C CA . ALA A 1 314 ? 108.037 104.367 128.185 1.00 73.71 314 ALA A CA 1
ATOM 1884 C C . ALA A 1 314 ? 109.386 104.290 128.887 1.00 73.71 314 ALA A C 1
ATOM 1885 O O . ALA A 1 314 ? 109.568 104.874 129.961 1.00 73.71 314 ALA A O 1
ATOM 1887 N N . LYS A 1 315 ? 110.348 103.575 128.297 1.00 77.25 315 LYS A N 1
ATOM 1888 C CA . LYS A 1 315 ? 111.617 103.338 128.980 1.00 77.25 315 LYS A CA 1
ATOM 1889 C C . LYS A 1 315 ? 112.458 104.605 129.076 1.00 77.25 315 LYS A C 1
ATOM 1890 O O . LYS A 1 315 ? 113.071 104.867 130.118 1.00 77.25 315 LYS A O 1
ATOM 1896 N N . GLN A 1 316 ? 112.511 105.401 128.006 1.00 82.51 316 GLN A N 1
ATOM 1897 C CA . GLN A 1 316 ? 113.313 106.621 128.048 1.00 82.51 316 GLN A CA 1
ATOM 1898 C C . GLN A 1 316 ? 112.780 107.596 129.088 1.00 82.51 316 GLN A C 1
ATOM 1899 O O . GLN A 1 316 ? 113.557 108.291 129.752 1.00 82.51 316 GLN A O 1
ATOM 1905 N N . ASP A 1 317 ? 111.456 107.665 129.246 1.00 87.02 317 ASP A N 1
ATOM 1906 C CA . ASP A 1 317 ? 110.896 108.493 130.308 1.00 87.02 317 ASP A CA 1
ATOM 1907 C C . ASP A 1 317 ? 111.258 107.961 131.688 1.00 87.02 317 ASP A C 1
ATOM 1908 O O . ASP A 1 317 ? 111.294 108.728 132.655 1.00 87.02 317 ASP A O 1
ATOM 1913 N N . LEU A 1 318 ? 111.528 106.660 131.803 1.00 84.96 318 LEU A N 1
ATOM 1914 C CA . LEU A 1 318 ? 111.940 106.109 133.090 1.00 84.96 318 LEU A CA 1
ATOM 1915 C C . LEU A 1 318 ? 113.430 106.304 133.327 1.00 84.96 318 LEU A C 1
ATOM 1916 O O . LEU A 1 318 ? 113.840 106.739 134.409 1.00 84.96 318 LEU A O 1
ATOM 1921 N N . THR A 1 319 ? 114.258 105.975 132.332 1.00 90.71 319 THR A N 1
ATOM 1922 C CA . THR A 1 319 ? 115.703 106.053 132.520 1.00 90.71 319 THR A CA 1
ATOM 1923 C C . THR A 1 319 ? 116.152 107.482 132.796 1.00 90.71 319 THR A C 1
ATOM 1924 O O . THR A 1 319 ? 116.960 107.718 133.701 1.00 90.71 319 THR A O 1
ATOM 1928 N N . HIS A 1 320 ? 115.635 108.447 132.036 1.00 94.10 320 HIS A N 1
ATOM 1929 C CA . HIS A 1 320 ? 116.021 109.838 132.248 1.00 94.10 320 HIS A CA 1
ATOM 1930 C C . HIS A 1 320 ? 115.530 110.357 133.594 1.00 94.10 320 HIS A C 1
ATOM 1931 O O . HIS A 1 320 ? 116.252 111.086 134.283 1.00 94.10 320 HIS A O 1
ATOM 1938 N N . PHE A 1 321 ? 114.306 109.996 133.985 1.00 99.10 321 PHE A N 1
ATOM 1939 C CA . PHE A 1 321 ? 113.743 110.531 135.221 1.00 99.10 321 PHE A CA 1
ATOM 1940 C C . PHE A 1 321 ? 114.535 110.082 136.442 1.00 99.10 321 PHE A C 1
ATOM 1941 O O . PHE A 1 321 ? 114.794 110.880 137.349 1.00 99.10 321 PHE A O 1
ATOM 1949 N N . PHE A 1 322 ? 114.920 108.810 136.489 1.00 101.67 322 PHE A N 1
ATOM 1950 C CA . PHE A 1 322 ? 115.612 108.259 137.644 1.00 101.67 322 PHE A CA 1
ATOM 1951 C C . PHE A 1 322 ? 117.128 108.347 137.543 1.00 101.67 322 PHE A C 1
ATOM 1952 O O . PHE A 1 322 ? 117.816 107.933 138.480 1.00 101.67 322 PHE A O 1
ATOM 1960 N N . GLU A 1 323 ? 117.666 108.877 136.442 1.00 105.51 323 GLU A N 1
ATOM 1961 C CA . GLU A 1 323 ? 119.103 109.052 136.291 1.00 105.51 323 GLU A CA 1
ATOM 1962 C C . GLU A 1 323 ? 119.503 110.480 135.949 1.00 105.51 323 GLU A C 1
ATOM 1963 O O . GLU A 1 323 ? 120.521 110.953 136.465 1.00 105.51 323 GLU A O 1
ATOM 1969 N N . LEU A 1 324 ? 118.732 111.184 135.127 1.00 105.31 324 LEU A N 1
ATOM 1970 C CA . LEU A 1 324 ? 119.036 112.563 134.763 1.00 105.31 324 LEU A CA 1
ATOM 1971 C C . LEU A 1 324 ? 118.284 113.583 135.602 1.00 105.31 324 LEU A C 1
ATOM 1972 O O . LEU A 1 324 ? 118.845 114.629 135.935 1.00 105.31 324 LEU A O 1
ATOM 1977 N N . LEU A 1 325 ? 117.032 113.306 135.960 1.00 103.22 325 LEU A N 1
ATOM 1978 C CA . LEU A 1 325 ? 116.226 114.209 136.779 1.00 103.22 325 LEU A CA 1
ATOM 1979 C C . LEU A 1 325 ? 116.213 113.788 138.241 1.00 103.22 325 LEU A C 1
ATOM 1980 O O . LEU A 1 325 ? 115.199 113.925 138.930 1.00 103.22 325 LEU A O 1
ATOM 1985 N N . ARG A 1 326 ? 117.338 113.272 138.738 1.00 109.17 326 ARG A N 1
ATOM 1986 C CA . ARG A 1 326 ? 117.455 112.834 140.123 1.00 109.17 326 ARG A CA 1
ATOM 1987 C C . ARG A 1 326 ? 117.344 113.976 141.124 1.00 109.17 326 ARG A C 1
ATOM 1988 O O . ARG A 1 326 ? 117.336 113.712 142.332 1.00 109.17 326 ARG A O 1
ATOM 1996 N N . GLY A 1 327 ? 117.259 115.223 140.664 1.00 114.74 327 GLY A N 1
ATOM 1997 C CA . GLY A 1 327 ? 117.255 116.336 141.590 1.00 114.74 327 GLY A CA 1
ATOM 1998 C C . GLY A 1 327 ? 118.627 116.536 142.211 1.00 114.74 327 GLY A C 1
ATOM 1999 O O . GLY A 1 327 ? 119.663 116.198 141.631 1.00 114.74 327 GLY A O 1
ATOM 2000 N N . ASN A 1 328 ? 118.629 117.095 143.421 1.00 115.64 328 ASN A N 1
ATOM 2001 C CA . ASN A 1 328 ? 119.874 117.329 144.140 1.00 115.64 328 ASN A CA 1
ATOM 2002 C C . ASN A 1 328 ? 120.471 116.055 144.722 1.00 115.64 328 ASN A C 1
ATOM 2003 O O . ASN A 1 328 ? 121.622 116.081 145.173 1.00 115.64 328 ASN A O 1
ATOM 2008 N N . GLY A 1 329 ? 119.726 114.948 144.722 1.00 116.30 329 GLY A N 1
ATOM 2009 C CA . GLY A 1 329 ? 120.222 113.691 145.239 1.00 116.30 329 GLY A CA 1
ATOM 2010 C C . GLY A 1 329 ? 120.919 112.858 144.177 1.00 116.30 329 GLY A C 1
ATOM 2011 O O . GLY A 1 329 ? 121.181 113.301 143.060 1.00 116.30 329 GLY A O 1
ATOM 2012 N N . ASP A 1 330 ? 121.220 111.617 144.551 1.00 113.14 330 ASP A N 1
ATOM 2013 C CA . ASP A 1 330 ? 121.911 110.700 143.659 1.00 113.14 330 ASP A CA 1
ATOM 2014 C C . ASP A 1 330 ? 120.905 109.922 142.811 1.00 113.14 330 ASP A C 1
ATOM 2015 O O . ASP A 1 330 ? 119.696 110.166 142.843 1.00 113.14 330 ASP A O 1
ATOM 2020 N N . VAL A 1 331 ? 121.421 108.965 142.038 1.00 110.60 331 VAL A N 1
ATOM 2021 C CA . VAL A 1 331 ? 120.577 108.169 141.157 1.00 110.60 331 VAL A CA 1
ATOM 2022 C C . VAL A 1 331 ? 119.753 107.188 141.982 1.00 110.60 331 VAL A C 1
ATOM 2023 O O . VAL A 1 331 ? 120.273 106.509 142.878 1.00 110.60 33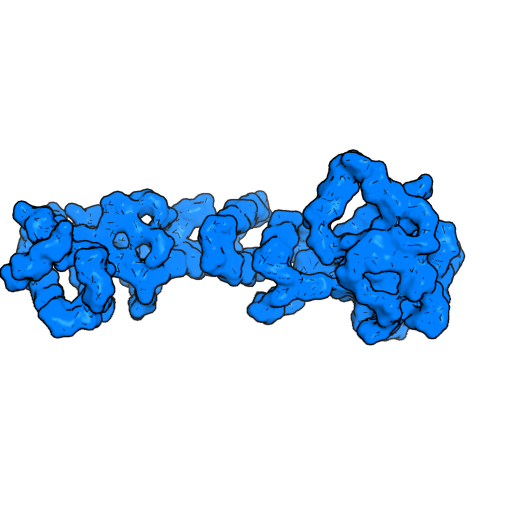1 VAL A O 1
ATOM 2027 N N . ASP A 1 332 ? 118.455 107.113 141.683 1.00 107.28 332 ASP A N 1
ATOM 2028 C CA . ASP A 1 332 ? 117.526 106.262 142.427 1.00 107.28 332 ASP A CA 1
ATOM 2029 C C . ASP A 1 332 ? 117.395 104.922 141.707 1.00 107.28 332 ASP A C 1
ATOM 2030 O O . ASP A 1 332 ? 116.451 104.672 140.957 1.00 107.28 332 ASP A O 1
ATOM 2035 N N . GLN A 1 333 ? 118.370 104.042 141.949 1.00 109.57 333 GLN A N 1
ATOM 2036 C CA . GLN A 1 333 ? 118.310 102.699 141.380 1.00 109.57 333 GLN A CA 1
ATOM 2037 C C . GLN A 1 333 ? 117.160 101.894 141.973 1.00 109.57 333 GLN A C 1
ATOM 2038 O O . GLN A 1 333 ? 116.550 101.069 141.282 1.00 109.57 333 GLN A O 1
ATOM 2044 N N . ALA A 1 334 ? 116.854 102.117 143.254 1.00 109.35 334 ALA A N 1
ATOM 2045 C CA . ALA A 1 334 ? 115.832 101.318 143.924 1.00 109.35 334 ALA A CA 1
ATOM 2046 C C . ALA A 1 334 ? 114.471 101.491 143.265 1.00 109.35 334 ALA A C 1
ATOM 2047 O O . ALA A 1 334 ? 113.738 100.514 143.071 1.00 109.35 334 ALA A O 1
ATOM 2049 N N . ARG A 1 335 ? 114.112 102.726 142.914 1.00 104.70 335 ARG A N 1
ATOM 2050 C CA . ARG A 1 335 ? 112.856 102.973 142.222 1.00 104.70 335 ARG A CA 1
ATOM 2051 C C . ARG A 1 335 ? 112.942 102.669 140.734 1.00 104.70 335 ARG A C 1
ATOM 2052 O O . ARG A 1 335 ? 111.903 102.574 140.073 1.00 104.70 335 ARG A O 1
ATOM 2060 N N . LEU A 1 336 ? 114.153 102.511 140.196 1.00 101.50 336 LEU A N 1
ATOM 2061 C CA . LEU A 1 336 ? 114.318 102.325 138.759 1.00 101.50 336 LEU A CA 1
ATOM 2062 C C . LEU A 1 336 ? 114.103 100.874 138.345 1.00 101.50 336 LEU A C 1
ATOM 2063 O O . LEU A 1 336 ? 113.271 100.588 137.478 1.00 101.50 336 LEU A O 1
ATOM 2068 N N . HIS A 1 337 ? 114.845 99.946 138.956 1.00 99.25 337 HIS A N 1
ATOM 2069 C CA . HIS A 1 337 ? 114.814 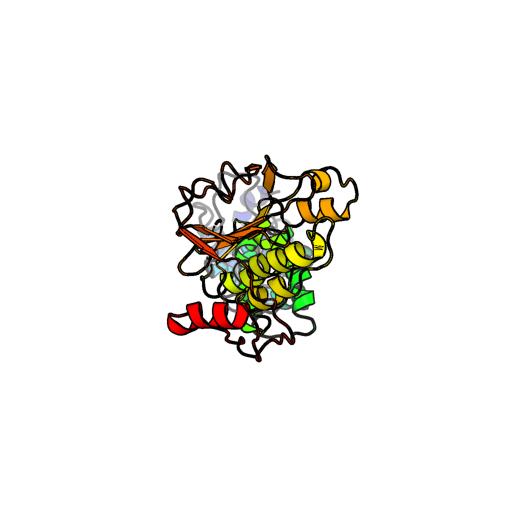98.560 138.497 1.00 99.25 337 HIS A CA 1
ATOM 2070 C C . HIS A 1 337 ? 113.424 97.957 138.639 1.00 99.25 337 HIS A C 1
ATOM 2071 O O . HIS A 1 337 ? 112.933 97.296 137.718 1.00 99.25 337 HIS A O 1
ATOM 2078 N N . TYR A 1 338 ? 112.768 98.179 139.780 1.00 101.70 338 TYR A N 1
ATOM 2079 C CA . TYR A 1 338 ? 111.410 97.675 139.951 1.00 101.70 338 TYR A CA 1
ATOM 2080 C C . TYR A 1 338 ? 110.440 98.292 138.955 1.00 101.70 338 TYR A C 1
ATOM 2081 O O . TYR A 1 338 ? 109.467 97.641 138.558 1.00 101.70 338 TYR A O 1
ATOM 2090 N N . TRP A 1 339 ? 110.675 99.534 138.544 1.00 92.61 339 TRP A N 1
ATOM 2091 C CA . TRP A 1 339 ? 109.763 100.176 137.611 1.00 92.61 339 TRP A CA 1
ATOM 2092 C C . TRP A 1 339 ? 110.166 99.961 136.160 1.00 92.61 339 TRP A C 1
ATOM 2093 O O . TRP A 1 339 ? 109.292 99.882 135.290 1.00 92.61 339 TRP A O 1
ATOM 2104 N N . LEU A 1 340 ? 111.467 99.861 135.878 1.00 98.13 340 LEU A N 1
ATOM 2105 C CA . LEU A 1 340 ? 111.908 99.464 134.547 1.00 98.13 340 LEU A CA 1
ATOM 2106 C C . LEU A 1 340 ? 111.545 98.016 134.245 1.00 98.13 340 LEU A C 1
ATOM 2107 O O . LEU A 1 340 ? 111.484 97.636 133.071 1.00 98.13 340 LEU A O 1
ATOM 2112 N N . ARG A 1 341 ? 111.300 97.211 135.281 1.00 98.59 341 ARG A N 1
ATOM 2113 C CA . ARG A 1 341 ? 110.840 95.840 135.083 1.00 98.59 341 ARG A CA 1
ATOM 2114 C C . ARG A 1 341 ? 109.565 95.800 134.251 1.00 98.59 341 ARG A C 1
ATOM 2115 O O . ARG A 1 341 ? 109.463 95.037 133.284 1.00 98.59 341 ARG A O 1
ATOM 2123 N N . PHE A 1 342 ? 108.583 96.619 134.612 1.00 94.54 342 PHE A N 1
ATOM 2124 C CA . PHE A 1 342 ? 107.257 96.543 134.000 1.00 94.54 342 PHE A CA 1
ATOM 2125 C C . PHE A 1 342 ? 107.134 97.489 132.812 1.00 94.54 342 PHE A C 1
ATOM 2126 O O . PHE A 1 342 ? 106.128 98.177 132.651 1.00 94.54 342 PHE A O 1
ATOM 2134 N N . ALA A 1 343 ? 108.137 97.489 131.937 1.00 89.56 343 ALA A N 1
ATOM 2135 C CA . ALA A 1 343 ? 108.204 98.445 130.842 1.00 89.56 343 ALA A CA 1
ATOM 2136 C C . ALA A 1 343 ? 107.588 97.929 129.551 1.00 89.56 343 ALA A C 1
ATOM 2137 O O . ALA A 1 343 ? 107.365 98.724 128.632 1.00 89.56 343 ALA A O 1
ATOM 2139 N N . ASN A 1 344 ? 107.308 96.634 129.459 1.00 89.97 344 ASN A N 1
ATOM 2140 C CA . ASN A 1 344 ? 106.763 96.043 128.246 1.00 89.97 344 ASN A CA 1
ATOM 2141 C C . ASN A 1 344 ? 105.246 96.142 128.165 1.00 89.97 344 ASN A C 1
ATOM 2142 O O . ASN A 1 344 ? 104.665 95.712 127.164 1.00 89.97 344 ASN A O 1
ATOM 2147 N N . GLN A 1 345 ? 104.593 96.694 129.188 1.00 96.41 345 GLN A N 1
ATOM 2148 C CA . GLN A 1 345 ? 103.146 96.845 129.189 1.00 96.41 345 GLN A CA 1
ATOM 2149 C C . GLN A 1 345 ? 102.698 98.294 129.312 1.00 96.41 345 GLN A C 1
ATOM 2150 O O . GLN A 1 345 ? 101.493 98.560 129.244 1.00 96.41 345 GLN A O 1
ATOM 2156 N N . MET A 1 346 ? 103.625 99.231 129.486 1.00 95.06 346 MET A N 1
ATOM 2157 C CA . MET A 1 346 ? 103.285 100.628 129.723 1.00 95.06 346 MET A CA 1
ATOM 2158 C C . MET A 1 346 ? 102.751 101.266 128.447 1.00 95.06 346 MET A C 1
ATOM 2159 O O . MET A 1 346 ? 103.343 101.117 127.373 1.00 95.06 346 MET A O 1
ATOM 2164 N N . GLY A 1 347 ? 101.635 101.981 128.570 1.00 98.56 347 GLY A N 1
ATOM 2165 C CA . GLY A 1 347 ? 100.994 102.600 127.428 1.00 98.56 347 GLY A CA 1
ATOM 2166 C C . GLY A 1 347 ? 101.312 104.071 127.258 1.00 98.56 347 GLY A C 1
ATOM 2167 O O . GLY A 1 347 ? 101.545 104.532 126.137 1.00 98.56 347 GLY A O 1
ATOM 2168 N N . PHE A 1 348 ? 101.307 104.826 128.353 1.00 107.59 348 PHE A N 1
ATOM 2169 C CA . PHE A 1 348 ? 101.543 106.262 128.313 1.00 107.59 348 PHE A CA 1
ATOM 2170 C C . PHE A 1 348 ? 102.501 106.662 129.426 1.00 107.59 348 PHE A C 1
ATOM 2171 O O . PHE A 1 348 ? 102.401 106.166 130.553 1.00 107.59 348 PHE A O 1
ATOM 2179 N N . THR A 1 349 ? 103.432 107.558 129.101 1.00 98.30 349 THR A N 1
ATOM 2180 C CA . THR A 1 349 ? 104.367 108.109 130.072 1.00 98.30 349 THR A CA 1
ATOM 2181 C C . THR A 1 349 ? 104.504 109.607 129.838 1.00 98.30 349 THR A C 1
ATOM 2182 O O . THR A 1 349 ? 104.275 110.106 128.734 1.00 98.30 349 THR A O 1
ATOM 2186 N N . ARG A 1 350 ? 104.883 110.322 130.896 1.00 103.57 350 ARG A N 1
ATOM 2187 C CA . ARG A 1 350 ? 105.029 111.774 130.822 1.00 103.57 350 ARG A CA 1
ATOM 2188 C C . ARG A 1 350 ? 105.902 112.237 131.977 1.00 103.57 350 ARG A C 1
ATOM 2189 O O . ARG A 1 350 ? 105.557 112.005 133.140 1.00 103.57 350 ARG A O 1
ATOM 2197 N N . ILE A 1 351 ? 107.023 112.887 131.665 1.00 102.37 351 ILE A N 1
ATOM 2198 C CA . ILE A 1 351 ? 107.915 113.441 132.677 1.00 102.37 351 ILE A CA 1
ATOM 2199 C C . ILE A 1 351 ? 107.461 114.854 133.014 1.00 102.37 351 ILE A C 1
ATOM 2200 O O . ILE A 1 351 ? 106.978 115.597 132.153 1.00 102.37 351 ILE A O 1
ATOM 2205 N N . ILE A 1 352 ? 107.609 115.231 134.283 1.00 115.18 352 ILE A N 1
ATOM 2206 C CA . ILE A 1 352 ? 107.345 116.589 134.744 1.00 115.18 352 ILE A CA 1
ATOM 2207 C C . ILE A 1 352 ? 108.653 117.173 135.261 1.00 115.18 352 ILE A C 1
ATOM 2208 O O . ILE A 1 352 ? 109.376 116.515 136.018 1.00 115.18 352 ILE A O 1
ATOM 2213 N N . MET A 1 353 ? 108.952 118.403 134.851 1.00 115.41 353 MET A N 1
ATOM 2214 C CA . MET A 1 353 ? 110.261 119.008 135.049 1.00 115.41 353 MET A CA 1
ATOM 2215 C C . MET A 1 353 ? 110.369 119.650 136.432 1.00 115.41 353 MET A C 1
ATOM 2216 O O . MET A 1 353 ? 109.543 119.426 137.320 1.00 115.41 353 MET A O 1
ATOM 2221 N N . GLY A 1 354 ? 111.423 120.444 136.625 1.00 113.34 354 GLY A N 1
ATOM 2222 C CA . GLY A 1 354 ? 111.609 121.232 137.821 1.00 113.34 354 GLY A CA 1
ATOM 2223 C C . GLY A 1 354 ? 111.925 122.679 137.479 1.00 113.34 354 GLY A C 1
ATOM 2224 O O . GLY A 1 354 ? 112.152 123.037 136.321 1.00 113.34 354 GLY A O 1
ATOM 2225 N N . SER A 1 355 ? 111.931 123.510 138.524 1.00 118.44 355 SER A N 1
ATOM 2226 C CA . SER A 1 355 ? 112.174 124.935 138.326 1.00 118.44 355 SER A CA 1
ATOM 2227 C C . SER A 1 355 ? 113.582 125.195 137.806 1.00 118.44 355 SER A C 1
ATOM 2228 O O . SER A 1 355 ? 113.765 125.936 136.833 1.00 118.44 355 SER A O 1
ATOM 2231 N N . ASP A 1 356 ? 114.592 124.594 138.439 1.00 118.83 356 ASP A N 1
ATOM 2232 C CA . ASP A 1 356 ? 115.969 124.820 138.013 1.00 118.83 356 ASP A CA 1
ATOM 2233 C C . ASP A 1 356 ? 116.280 124.159 136.679 1.00 118.83 356 ASP A C 1
ATOM 2234 O O . ASP A 1 356 ? 117.266 124.532 136.034 1.00 118.83 356 ASP A O 1
ATOM 2239 N N . ALA A 1 357 ? 115.472 123.185 136.256 1.00 115.77 357 ALA A N 1
ATOM 2240 C CA . ALA A 1 357 ? 115.747 122.492 135.002 1.00 115.77 357 ALA A CA 1
ATOM 2241 C C . ALA A 1 357 ? 115.632 123.432 133.808 1.00 115.77 357 ALA A C 1
ATOM 2242 O O . ALA A 1 357 ? 116.443 123.359 132.877 1.00 115.77 357 ALA A O 1
ATOM 2244 N N . TRP A 1 358 ? 114.634 124.318 133.807 1.00 120.21 358 TRP A N 1
ATOM 2245 C CA . TRP A 1 358 ? 114.578 125.347 132.777 1.00 120.21 358 TRP A CA 1
ATOM 2246 C C . TRP A 1 358 ? 115.551 126.486 133.033 1.00 120.21 358 TRP A C 1
ATOM 2247 O O . TRP A 1 358 ? 115.838 127.257 132.110 1.00 120.21 358 TRP A O 1
ATOM 2258 N N . GLN A 1 359 ? 116.060 126.614 134.258 1.00 118.65 359 GLN A N 1
ATOM 2259 C CA . GLN A 1 359 ? 117.169 127.523 134.507 1.00 118.65 359 GLN A CA 1
ATOM 2260 C C . GLN A 1 359 ? 118.512 126.896 134.164 1.00 118.65 359 GLN A C 1
ATOM 2261 O O . GLN A 1 359 ? 119.543 127.559 134.314 1.00 118.65 359 GLN A O 1
ATOM 2267 N N . ASP A 1 360 ? 118.524 125.638 133.729 1.00 114.04 360 ASP A N 1
ATOM 2268 C CA . ASP A 1 360 ? 119.739 124.984 133.250 1.00 114.04 360 ASP A CA 1
ATOM 2269 C C . ASP A 1 360 ? 119.939 125.377 131.793 1.00 114.04 360 ASP A C 1
ATOM 2270 O O . ASP A 1 360 ? 119.376 124.760 130.886 1.00 114.04 360 ASP A O 1
ATOM 2275 N N . ARG A 1 361 ? 120.747 126.413 131.566 1.00 111.65 361 ARG A N 1
ATOM 2276 C CA . ARG A 1 361 ? 121.005 126.890 130.213 1.00 111.65 361 ARG A CA 1
ATOM 2277 C C . ARG A 1 361 ? 121.849 125.920 129.398 1.00 111.65 361 ARG A C 1
ATOM 2278 O O . ARG A 1 361 ? 121.968 126.105 128.182 1.00 111.65 361 ARG A O 1
ATOM 2286 N N . GLY A 1 362 ? 122.437 124.907 130.030 1.00 108.97 362 GLY A N 1
ATOM 2287 C CA . GLY A 1 362 ? 123.207 123.931 129.280 1.00 108.97 362 GLY A CA 1
ATOM 2288 C C . GLY A 1 362 ? 122.323 123.150 128.324 1.00 108.97 362 GLY A C 1
ATOM 2289 O O . GLY A 1 362 ? 121.156 122.873 128.609 1.00 108.97 362 GLY A O 1
ATOM 2290 N N . SER A 1 363 ? 122.897 122.787 127.175 1.00 105.50 363 SER A N 1
ATOM 2291 C CA . SER A 1 363 ? 122.133 122.102 126.139 1.00 105.50 363 SER A CA 1
ATOM 2292 C C . SER A 1 363 ? 121.707 120.701 126.554 1.00 105.50 363 SER A C 1
ATOM 2293 O O . SER A 1 363 ? 120.863 120.103 125.878 1.00 105.50 363 SER A O 1
ATOM 2296 N N . ASP A 1 364 ? 122.268 120.169 127.644 1.00 106.43 364 ASP A N 1
ATOM 2297 C CA . ASP A 1 364 ? 121.941 118.810 128.064 1.00 106.43 364 ASP A CA 1
ATOM 2298 C C . ASP A 1 364 ? 120.453 118.657 128.348 1.00 106.43 364 ASP A C 1
ATOM 2299 O O . ASP A 1 364 ? 119.833 117.666 127.945 1.00 106.43 364 ASP A O 1
ATOM 2304 N N . PHE A 1 365 ? 119.862 119.625 129.039 1.00 100.76 365 PHE A N 1
ATOM 2305 C CA . PHE A 1 365 ? 118.422 119.628 129.236 1.00 100.76 365 PHE A CA 1
ATOM 2306 C C . PHE A 1 365 ? 117.682 120.292 128.086 1.00 100.76 365 PHE A C 1
ATOM 2307 O O . PHE A 1 365 ? 116.482 120.048 127.917 1.00 100.76 365 PHE A O 1
ATOM 2315 N N . VAL A 1 366 ? 118.368 121.121 127.295 1.00 102.66 366 VAL A N 1
ATOM 2316 C CA . VAL A 1 366 ? 117.737 121.721 126.122 1.00 102.66 366 VAL A CA 1
ATOM 2317 C C . VAL A 1 366 ? 117.415 120.646 125.092 1.00 102.66 366 VAL A C 1
ATOM 2318 O O . VAL A 1 366 ? 116.294 120.575 124.574 1.00 102.66 366 VAL A O 1
ATOM 2322 N N . LYS A 1 367 ? 118.392 119.789 124.784 1.00 103.88 3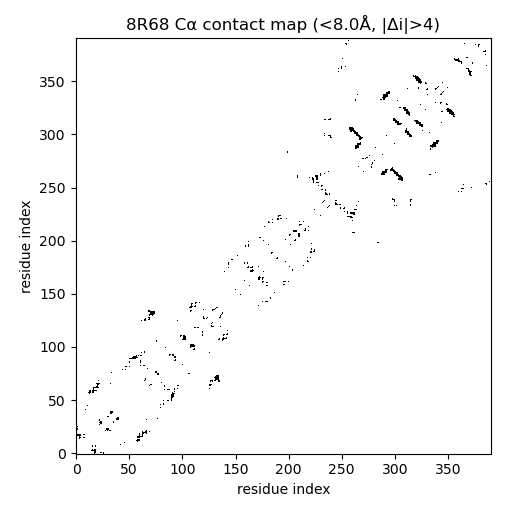67 LYS A N 1
ATOM 2323 C CA . LYS A 1 367 ? 118.120 118.672 123.885 1.00 103.88 367 LYS A CA 1
ATOM 2324 C C . LYS A 1 367 ? 117.136 117.704 124.524 1.00 103.88 367 LYS A C 1
ATOM 2325 O O . LYS A 1 367 ? 116.300 117.110 123.835 1.00 103.88 367 LYS A O 1
ATOM 2331 N N . PHE A 1 368 ? 117.220 117.542 125.846 1.00 101.92 368 PHE A N 1
ATOM 2332 C CA . PHE A 1 368 ? 116.233 116.754 126.571 1.00 101.92 368 PHE A CA 1
ATOM 2333 C C . PHE A 1 368 ? 114.835 117.321 126.375 1.00 101.92 368 PHE A C 1
ATOM 2334 O O . PHE A 1 368 ? 113.869 116.573 126.188 1.00 101.92 368 PHE A O 1
ATOM 2342 N N . ARG A 1 369 ? 114.713 118.646 126.412 1.00 102.77 369 ARG A N 1
ATOM 2343 C CA . ARG A 1 369 ? 113.438 119.299 126.147 1.00 102.77 369 ARG A CA 1
ATOM 2344 C C . ARG A 1 369 ? 113.117 119.348 124.659 1.00 102.77 369 ARG A C 1
ATOM 2345 O O . ARG A 1 369 ? 111.953 119.538 124.288 1.00 102.77 369 ARG A O 1
ATOM 2353 N N . GLU A 1 370 ? 114.122 119.180 123.799 1.00 101.28 370 GLU A N 1
ATOM 2354 C CA . GLU A 1 370 ? 113.913 119.225 122.357 1.00 101.28 370 GLU A CA 1
ATOM 2355 C C . GLU A 1 370 ? 113.753 117.838 121.746 1.00 101.28 370 GLU A C 1
ATOM 2356 O O . GLU A 1 370 ? 113.005 117.675 120.777 1.00 101.28 370 GLU A O 1
ATOM 2362 N N . GLU A 1 371 ? 114.445 116.834 122.293 1.00 99.03 371 GLU A N 1
ATOM 2363 C CA . GLU A 1 371 ? 114.363 115.489 121.732 1.00 99.03 371 GLU A CA 1
ATOM 2364 C C . GLU A 1 371 ? 112.952 114.929 121.819 1.00 99.03 371 GLU A C 1
ATOM 2365 O O . GLU A 1 371 ? 112.502 114.234 120.901 1.00 99.03 371 GLU A O 1
ATOM 2371 N N . ASN A 1 372 ? 112.242 115.218 122.903 1.00 99.07 372 ASN A N 1
ATOM 2372 C CA . ASN A 1 372 ? 110.909 114.684 123.141 1.00 99.07 372 ASN A CA 1
ATOM 2373 C C . ASN A 1 372 ? 109.894 115.808 123.318 1.00 99.07 372 ASN A C 1
ATOM 2374 O O . ASN A 1 372 ? 109.066 115.785 124.229 1.00 99.07 372 ASN A O 1
ATOM 2379 N N . LYS A 1 373 ? 109.955 116.809 122.442 1.00 101.42 373 LYS A N 1
ATOM 2380 C CA . LYS A 1 373 ? 109.028 117.931 122.516 1.00 101.42 373 LYS A CA 1
ATOM 2381 C C . LYS A 1 373 ? 107.588 117.446 122.405 1.00 101.42 373 LYS A C 1
ATOM 2382 O O . LYS A 1 373 ? 107.266 116.581 121.586 1.00 101.42 373 LYS A O 1
ATOM 2388 N N . GLY A 1 374 ? 106.719 118.009 123.241 1.00 98.85 374 GLY A N 1
ATOM 2389 C CA . GLY A 1 374 ? 105.333 117.598 123.299 1.00 98.85 374 GLY A CA 1
ATOM 2390 C C . GLY A 1 374 ? 105.027 116.509 124.305 1.00 98.85 374 GLY A C 1
ATOM 2391 O O . GLY A 1 374 ? 103.850 116.171 124.484 1.00 98.85 374 GLY A O 1
ATOM 2392 N N . ARG A 1 375 ? 106.042 115.949 124.965 1.00 95.66 375 ARG A N 1
ATOM 2393 C CA . ARG A 1 375 ? 105.846 114.928 125.987 1.00 95.66 375 ARG A CA 1
ATOM 2394 C C . ARG A 1 375 ? 106.373 115.363 127.349 1.00 95.66 375 ARG A C 1
ATOM 2395 O O . ARG A 1 375 ? 106.398 114.552 128.282 1.00 95.66 375 ARG A O 1
ATOM 2403 N N . LEU A 1 376 ? 106.797 116.616 127.486 1.00 99.19 376 LEU A N 1
ATOM 2404 C CA . LEU A 1 376 ? 107.438 117.116 128.692 1.00 99.19 376 LEU A CA 1
ATOM 2405 C C . LEU A 1 376 ? 106.710 118.368 129.161 1.00 99.19 376 LEU A C 1
ATOM 2406 O O . LEU A 1 376 ? 106.219 119.163 128.356 1.00 99.19 376 LEU A O 1
ATOM 2411 N N . SER A 1 377 ? 106.644 118.539 130.480 1.00 114.61 377 SER A N 1
ATOM 2412 C CA . SER A 1 377 ? 105.809 119.567 131.082 1.00 114.61 377 SER A CA 1
ATOM 2413 C C . SER A 1 377 ? 106.539 120.254 132.229 1.00 114.61 377 SER A C 1
ATOM 2414 O O . SER A 1 377 ? 107.530 119.748 132.762 1.00 114.61 377 SER A O 1
ATOM 2417 N N . TYR A 1 378 ? 106.024 121.423 132.599 1.00 124.84 378 TYR A N 1
ATOM 2418 C CA . TYR A 1 378 ? 106.573 122.236 133.674 1.00 124.84 378 TYR A CA 1
ATOM 2419 C C . TYR A 1 378 ? 105.883 121.915 134.995 1.00 124.84 378 TYR A C 1
ATOM 2420 O O . TYR A 1 378 ? 104.766 121.391 135.023 1.00 124.84 378 TYR A O 1
ATOM 2429 N N . LEU A 1 379 ? 106.561 122.236 136.094 1.00 125.24 379 LEU A N 1
ATOM 2430 C CA . LEU A 1 379 ? 106.064 121.954 137.433 1.00 125.24 379 LEU A CA 1
ATOM 2431 C C . LEU A 1 379 ? 105.934 123.236 138.243 1.00 125.24 379 LEU A C 1
ATOM 2432 O O . LEU A 1 379 ? 106.836 124.080 138.240 1.00 125.24 379 LEU A O 1
ATOM 2437 N N . ARG A 1 380 ? 104.815 123.366 138.952 1.00 128.98 380 ARG A N 1
ATOM 2438 C CA . ARG A 1 380 ? 104.544 124.513 139.804 1.00 128.98 380 ARG A CA 1
ATOM 2439 C C . ARG A 1 380 ? 104.255 124.045 141.224 1.00 128.98 380 ARG A C 1
ATOM 2440 O O . ARG A 1 380 ? 103.911 122.885 141.462 1.00 128.98 380 ARG A O 1
ATOM 2448 N N . GLY A 1 381 ? 104.416 124.965 142.172 1.00 129.90 381 GLY A N 1
ATOM 2449 C CA . GLY A 1 381 ? 104.063 124.714 143.552 1.00 129.90 381 GLY A CA 1
ATOM 2450 C C . GLY A 1 381 ? 104.988 123.785 144.303 1.00 129.90 381 GLY A C 1
ATOM 2451 O O . GLY A 1 381 ? 104.705 123.465 145.464 1.00 129.90 381 GLY A O 1
ATOM 2452 N N . GLY A 1 382 ? 106.084 123.339 143.685 1.00 128.75 382 GLY A N 1
ATOM 2453 C CA . GLY A 1 382 ? 107.028 122.455 144.326 1.00 128.75 382 GLY A CA 1
ATOM 2454 C C . GLY A 1 382 ? 108.387 123.120 144.485 1.00 128.75 382 GLY A C 1
ATOM 2455 O O . GLY A 1 382 ? 108.600 124.271 144.085 1.00 128.75 382 GLY A O 1
ATOM 2456 N N . ARG A 1 383 ? 109.310 122.372 145.082 1.00 120.59 383 ARG A N 1
ATOM 2457 C CA . ARG A 1 383 ? 110.662 122.873 145.260 1.00 120.59 383 ARG A CA 1
ATOM 2458 C C . ARG A 1 383 ? 111.356 123.015 143.910 1.00 120.59 383 ARG A C 1
ATOM 2459 O O . ARG A 1 383 ? 110.945 122.434 142.901 1.00 120.59 383 ARG A O 1
ATOM 2467 N N . ASN A 1 384 ? 112.424 123.812 143.901 1.00 119.39 384 ASN A N 1
ATOM 2468 C CA . ASN A 1 384 ? 113.115 124.121 142.656 1.00 119.39 384 ASN A CA 1
ATOM 2469 C C . ASN A 1 384 ? 113.762 122.894 142.026 1.00 119.39 384 ASN A C 1
ATOM 2470 O O . ASN A 1 384 ? 114.042 122.906 140.822 1.00 119.39 384 ASN A O 1
ATOM 2475 N N . PHE A 1 385 ? 114.003 121.841 142.803 1.00 119.37 385 PHE A N 1
ATOM 2476 C CA . PHE A 1 385 ? 114.602 120.614 142.297 1.00 119.37 385 PHE A CA 1
ATOM 2477 C C . PHE A 1 385 ? 113.626 119.445 142.266 1.00 119.37 385 PHE A C 1
ATOM 2478 O O . PHE A 1 385 ? 114.059 118.299 142.112 1.00 119.37 385 PHE A O 1
ATOM 2486 N N . ASP A 1 386 ? 112.328 119.701 142.406 1.00 117.66 386 ASP A N 1
ATOM 2487 C CA . ASP A 1 386 ? 111.339 118.635 142.450 1.00 117.66 386 ASP A CA 1
ATOM 2488 C C . ASP A 1 386 ? 111.032 118.168 141.030 1.00 117.66 386 ASP A C 1
ATOM 2489 O O . ASP A 1 386 ? 111.046 118.952 140.076 1.00 117.66 386 ASP A O 1
ATOM 2494 N N . ASN A 1 387 ? 110.754 116.871 140.898 1.00 114.78 387 ASN A N 1
ATOM 2495 C CA . ASN A 1 387 ? 110.435 116.258 139.616 1.00 114.78 387 ASN A CA 1
ATOM 2496 C C . ASN A 1 387 ? 109.319 115.242 139.822 1.00 114.78 387 ASN A C 1
ATOM 2497 O O . ASN A 1 387 ? 109.077 114.772 140.937 1.00 114.78 387 ASN A O 1
ATOM 2502 N N . ALA A 1 388 ? 108.636 114.896 138.732 1.00 110.35 388 ALA A N 1
ATOM 2503 C CA . ALA A 1 388 ? 107.495 113.994 138.824 1.00 110.35 388 ALA A CA 1
ATOM 2504 C C . ALA A 1 388 ? 107.274 113.297 137.489 1.00 110.35 388 ALA A C 1
ATOM 2505 O O . ALA A 1 388 ? 107.809 113.706 136.456 1.00 110.35 388 ALA A O 1
ATOM 2507 N N . MET A 1 389 ? 106.476 112.228 137.533 1.00 106.33 389 MET A N 1
ATOM 2508 C CA . MET A 1 389 ? 106.045 111.500 136.348 1.00 106.33 389 MET A CA 1
ATOM 2509 C C . MET A 1 389 ? 104.544 111.264 136.392 1.00 106.33 389 MET A C 1
ATOM 2510 O O . MET A 1 389 ? 103.947 111.147 137.466 1.00 106.33 389 MET A O 1
ATOM 2515 N N . VAL A 1 390 ? 103.940 111.190 135.210 1.00 114.69 390 VAL A N 1
ATOM 2516 C CA . VAL A 1 390 ? 102.570 110.718 135.042 1.00 114.69 390 VAL A CA 1
ATOM 2517 C C . VAL A 1 390 ? 102.648 109.389 134.308 1.00 114.69 390 VAL A C 1
ATOM 2518 O O . VAL A 1 390 ? 103.119 109.333 133.165 1.00 114.69 390 VAL A O 1
ATOM 2522 N N . MET A 1 391 ? 102.188 108.325 134.959 1.00 109.49 391 MET A N 1
ATOM 2523 C CA . MET A 1 391 ? 102.407 106.969 134.482 1.00 109.49 391 MET A CA 1
ATOM 2524 C C . MET A 1 391 ? 101.074 106.271 134.259 1.00 109.49 391 MET A C 1
ATOM 2525 O O . MET A 1 391 ? 100.166 106.366 135.091 1.00 109.49 391 MET A O 1
ATOM 2530 N N . GLN A 1 392 ? 100.967 105.560 133.138 1.00 108.42 392 GLN A N 1
ATOM 2531 C CA . GLN A 1 392 ? 99.762 104.826 132.778 1.00 108.42 392 GLN A CA 1
ATOM 2532 C C . GLN A 1 392 ? 100.065 103.336 132.725 1.00 108.42 392 GLN A C 1
ATOM 2533 O O . GLN A 1 392 ? 101.038 102.916 132.089 1.00 108.42 392 GLN A O 1
ATOM 2539 N N . ILE A 1 393 ? 99.223 102.545 133.387 1.00 109.14 393 ILE A N 1
ATOM 2540 C CA . ILE A 1 393 ? 99.347 101.100 133.456 1.00 109.14 393 ILE A CA 1
ATOM 2541 C C . ILE A 1 393 ? 98.011 100.511 132.994 1.00 109.14 393 ILE A C 1
ATOM 2542 O O . ILE A 1 393 ? 97.088 101.244 132.643 1.00 109.14 393 ILE A O 1
ATOM 2547 N N . ASN A 1 394 ? 97.920 99.179 132.976 1.00 111.49 394 ASN A N 1
ATOM 2548 C CA . ASN A 1 394 ? 96.743 98.509 132.429 1.00 111.49 394 ASN A CA 1
ATOM 2549 C C . ASN A 1 394 ? 95.471 98.913 133.168 1.00 111.49 394 ASN A C 1
ATOM 2550 O O . ASN A 1 394 ? 94.430 99.153 132.546 1.00 111.49 394 ASN A O 1
ATOM 2555 N N . ASP A 1 395 ? 95.532 98.993 134.498 1.00 113.55 395 ASP A N 1
ATOM 2556 C CA . ASP A 1 395 ? 94.337 99.215 135.298 1.00 113.55 395 ASP A CA 1
ATOM 2557 C C . ASP A 1 395 ? 94.332 100.522 136.079 1.00 113.55 395 ASP A C 1
ATOM 2558 O O . ASP A 1 395 ? 93.272 100.912 136.578 1.00 113.55 395 ASP A O 1
ATOM 2563 N N . TYR A 1 396 ? 95.467 101.207 136.206 1.00 118.22 396 TYR A N 1
ATOM 2564 C CA . TYR A 1 396 ? 95.509 102.423 137.007 1.00 118.22 396 TYR A CA 1
ATOM 2565 C C . TYR A 1 396 ? 96.526 103.399 136.431 1.00 118.22 396 TYR A C 1
ATOM 2566 O O . TYR A 1 396 ? 97.443 103.018 135.699 1.00 118.22 396 TYR A O 1
ATOM 2575 N N . LEU A 1 397 ? 96.343 104.671 136.778 1.00 126.15 397 LEU A N 1
ATOM 2576 C CA . LEU A 1 397 ? 97.274 105.740 136.439 1.00 126.15 397 LEU A CA 1
ATOM 2577 C C . LEU A 1 397 ? 98.158 106.012 137.649 1.00 126.15 397 LEU A C 1
ATOM 2578 O O . LEU A 1 397 ? 97.655 106.168 138.766 1.00 126.15 397 LEU A O 1
ATOM 2583 N N . PHE A 1 398 ? 99.468 106.069 137.429 1.00 116.88 398 PHE A N 1
ATOM 2584 C CA . PHE A 1 398 ? 100.436 106.154 138.514 1.00 116.88 398 PHE A CA 1
ATOM 2585 C C . PHE A 1 398 ? 101.222 107.454 138.437 1.00 116.88 398 PHE A C 1
ATOM 2586 O O . PHE A 1 398 ? 101.460 107.987 137.349 1.00 116.88 398 PHE A O 1
ATOM 2594 N N . VAL A 1 399 ? 101.606 107.969 139.603 1.00 117.62 399 VAL A N 1
ATOM 2595 C CA . VAL A 1 399 ? 102.424 109.170 139.723 1.00 117.62 399 VAL A CA 1
ATOM 2596 C C . VAL A 1 399 ? 103.619 108.842 140.607 1.00 117.62 399 VAL A C 1
ATOM 2597 O O . VAL A 1 399 ? 103.457 108.269 141.690 1.00 117.62 399 VAL A O 1
ATOM 2601 N N . GLU A 1 400 ? 104.812 109.201 140.143 1.00 112.07 400 GLU A N 1
ATOM 2602 C CA . GLU A 1 400 ? 106.046 109.006 140.887 1.00 112.07 400 GLU A CA 1
ATOM 2603 C C . GLU A 1 400 ? 106.771 110.338 141.020 1.00 112.07 400 GLU A C 1
ATOM 2604 O O . GLU A 1 400 ? 106.704 111.188 140.128 1.00 112.07 400 GLU A O 1
ATOM 2610 N N . PHE A 1 401 ? 107.464 110.517 142.144 1.00 111.52 401 PHE A N 1
ATOM 2611 C CA . PHE A 1 401 ? 108.152 111.762 142.447 1.00 111.52 401 PHE A CA 1
ATOM 2612 C C . PHE A 1 401 ? 109.623 111.488 142.719 1.00 111.52 401 PHE A C 1
ATOM 2613 O O . PHE A 1 401 ? 109.994 110.413 143.197 1.00 111.52 401 PHE A O 1
ATOM 2621 N N . SER A 1 402 ? 110.459 112.477 142.409 1.00 109.19 402 SER A N 1
ATOM 2622 C CA . SER A 1 402 ? 111.903 112.354 142.553 1.00 109.19 402 SER A CA 1
ATOM 2623 C C . SER A 1 402 ? 112.390 112.646 143.964 1.00 109.19 402 SER A C 1
ATOM 2624 O O . SER A 1 402 ? 113.590 112.517 144.227 1.00 109.19 402 SER A O 1
ATOM 2627 N N . GLY A 1 403 ? 111.501 113.036 144.873 1.00 118.53 403 GLY A N 1
ATOM 2628 C CA . GLY A 1 403 ? 111.896 113.296 146.242 1.00 118.53 403 GLY A CA 1
ATOM 2629 C C . GLY A 1 403 ? 111.941 112.037 147.081 1.00 118.53 403 GLY A C 1
ATOM 2630 O O . GLY A 1 403 ? 110.911 111.390 147.294 1.00 118.53 403 GLY A O 1
ATOM 2631 N N . THR A 1 404 ? 113.133 111.675 147.555 1.00 125.93 404 THR A N 1
ATOM 2632 C CA . THR A 1 404 ? 113.299 110.483 148.378 1.00 125.93 404 THR A CA 1
ATOM 2633 C C . THR A 1 404 ? 112.483 110.598 149.658 1.00 125.93 404 THR A C 1
ATOM 2634 O O . THR A 1 404 ? 112.725 111.486 150.482 1.00 125.93 404 THR A O 1
ATOM 2638 N N . GLY A 1 405 ? 111.512 109.706 149.829 1.00 131.99 405 GLY A N 1
ATOM 2639 C CA . GLY A 1 405 ? 110.610 109.748 150.967 1.00 131.99 405 GLY A CA 1
ATOM 2640 C C . GLY A 1 405 ? 109.201 110.195 150.639 1.00 131.99 405 GLY A C 1
ATOM 2641 O O . GLY A 1 405 ? 108.357 110.228 151.546 1.00 131.99 405 GLY A O 1
ATOM 2642 N N . ASN A 1 406 ? 108.898 110.542 149.390 1.00 130.48 406 ASN A N 1
ATOM 2643 C CA . ASN A 1 406 ? 107.552 110.939 148.999 1.00 130.48 406 ASN A CA 1
ATOM 2644 C C . ASN A 1 406 ? 106.760 109.720 148.549 1.00 130.48 406 ASN A C 1
ATOM 2645 O O . ASN A 1 406 ? 107.201 108.974 147.669 1.00 130.48 406 ASN A O 1
ATOM 2650 N N . ALA A 1 407 ? 105.591 109.523 149.153 1.00 140.27 407 ALA A N 1
ATOM 2651 C CA . ALA A 1 407 ? 104.719 108.430 148.754 1.00 140.27 407 ALA A CA 1
ATOM 2652 C C . ALA A 1 407 ? 104.137 108.686 147.369 1.00 140.27 407 ALA A C 1
ATOM 2653 O O . ALA A 1 407 ? 103.823 109.821 147.000 1.00 140.27 407 ALA A O 1
ATOM 2655 N N . MET A 1 408 ? 103.989 107.611 146.600 1.00 136.44 408 MET A N 1
ATOM 2656 C CA . MET A 1 408 ? 103.443 107.718 145.257 1.00 136.44 408 MET A CA 1
A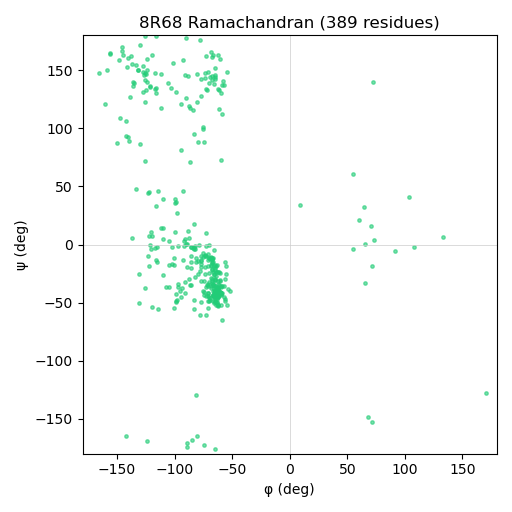TOM 2657 C C . MET A 1 408 ? 101.932 107.887 145.321 1.00 136.44 408 MET A C 1
ATOM 2658 O O . MET A 1 408 ? 101.259 107.299 146.175 1.00 136.44 408 MET A O 1
ATOM 2663 N N . TYR A 1 409 ? 101.401 108.713 144.428 1.00 137.65 409 TYR A N 1
ATOM 2664 C CA . TYR A 1 409 ? 99.968 108.939 144.321 1.00 137.65 409 TYR A CA 1
ATOM 2665 C C . TYR A 1 409 ? 99.442 108.225 143.085 1.00 137.65 409 TYR A C 1
ATOM 2666 O O . TYR A 1 409 ? 100.094 108.231 142.035 1.00 137.65 409 TYR A O 1
ATOM 2675 N N . ALA A 1 410 ? 98.276 107.603 143.215 1.00 136.64 410 ALA A N 1
ATOM 2676 C CA . ALA A 1 410 ? 97.683 106.817 142.145 1.00 136.64 410 ALA A CA 1
ATOM 2677 C C . ALA A 1 410 ? 96.287 107.336 141.831 1.00 136.64 410 ALA A C 1
ATOM 2678 O O . ALA A 1 410 ? 95.528 107.696 142.736 1.00 136.64 410 ALA A O 1
ATOM 2680 N N . TYR A 1 411 ? 95.959 107.372 140.541 1.00 135.16 411 TYR A N 1
ATOM 2681 C CA . TYR A 1 411 ? 94.651 107.795 140.064 1.00 135.16 411 TYR A CA 1
ATOM 2682 C C . TYR A 1 411 ? 94.087 106.728 139.139 1.00 135.16 411 TYR A C 1
ATOM 2683 O O . TYR A 1 411 ? 94.840 105.962 138.531 1.00 135.16 411 TYR A O 1
ATOM 2692 N N . GLN A 1 412 ? 92.762 106.670 139.045 1.00 135.25 412 GLN A N 1
ATO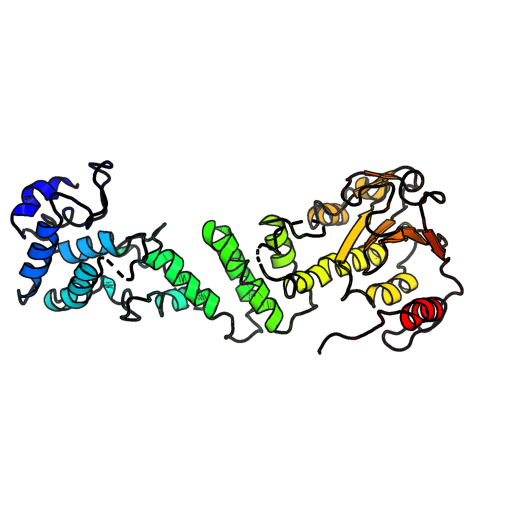M 2693 C CA . GLN A 1 412 ? 92.128 105.757 138.104 1.00 135.25 412 GLN A CA 1
ATOM 2694 C C . GLN A 1 412 ? 92.285 106.284 136.681 1.00 135.25 412 GLN A C 1
ATOM 2695 O O . GLN A 1 412 ? 92.318 107.496 136.453 1.00 135.25 412 GLN A O 1
ATOM 2701 N N . ILE A 1 413 ? 92.396 105.361 135.721 1.00 132.18 413 ILE A N 1
ATOM 2702 C CA . ILE A 1 413 ? 92.536 105.750 134.321 1.00 132.18 413 ILE A CA 1
ATOM 2703 C C . ILE A 1 413 ? 91.321 106.560 133.894 1.00 132.18 413 ILE A C 1
ATOM 2704 O O . ILE A 1 413 ? 90.172 106.160 134.122 1.00 132.18 413 ILE A O 1
ATOM 2709 N N . GLY A 1 414 ? 91.571 107.710 133.272 1.00 132.97 414 GLY A N 1
ATOM 2710 C CA . GLY A 1 414 ? 90.486 108.602 132.919 1.00 132.97 414 GLY A CA 1
ATOM 2711 C C . GLY A 1 414 ? 89.842 109.282 134.101 1.00 132.97 414 GLY A C 1
ATOM 2712 O O . GLY A 1 414 ? 88.741 109.823 133.971 1.00 132.97 414 GLY A O 1
ATOM 2713 N N . HIS A 1 415 ? 90.501 109.270 135.261 1.00 136.00 415 HIS A N 1
ATOM 2714 C CA . HIS A 1 415 ? 89.954 109.880 136.471 1.00 136.00 415 HIS A CA 1
ATOM 2715 C C . HIS A 1 415 ? 91.110 110.573 137.187 1.00 136.00 415 HIS A C 1
ATOM 2716 O O . HIS A 1 415 ? 91.807 109.947 137.991 1.00 136.00 415 HIS A O 1
ATOM 2723 N N . ALA A 1 416 ? 91.305 111.857 136.892 1.00 141.73 416 ALA A N 1
ATOM 2724 C CA . ALA A 1 416 ? 92.393 112.626 137.480 1.00 141.73 416 ALA A CA 1
ATOM 2725 C C . ALA A 1 416 ? 92.048 114.102 137.385 1.00 141.73 416 ALA A C 1
ATOM 2726 O O . ALA A 1 416 ? 91.347 114.510 136.451 1.00 141.73 416 ALA A O 1
ATOM 2728 N N . PRO A 1 417 ? 92.518 114.927 138.324 1.00 137.91 417 PRO A N 1
ATOM 2729 C CA . PRO A 1 417 ? 92.231 116.365 138.265 1.00 137.91 417 PRO A CA 1
ATOM 2730 C C . PRO A 1 417 ? 93.090 117.132 137.273 1.00 137.91 417 PRO A C 1
ATOM 2731 O O . PRO A 1 417 ? 92.912 118.348 137.143 1.00 137.91 417 PRO A O 1
ATOM 2735 N N . PHE A 1 418 ? 94.007 116.468 136.576 1.00 134.05 418 PHE A N 1
ATOM 2736 C CA . PHE A 1 418 ? 94.957 117.149 135.712 1.00 134.05 418 PHE A CA 1
ATOM 2737 C C . PHE A 1 418 ? 95.008 116.469 134.352 1.00 134.05 418 PHE A C 1
ATOM 2738 O O . PHE A 1 418 ? 94.786 115.262 134.225 1.00 134.05 418 PHE A O 1
ATOM 2746 N N . ASN A 1 419 ? 95.306 117.270 133.333 1.00 128.83 419 ASN A N 1
ATOM 2747 C CA . ASN A 1 419 ? 95.525 116.755 131.990 1.00 128.83 419 ASN A CA 1
ATOM 2748 C C . ASN A 1 419 ? 96.983 116.341 131.854 1.00 128.83 419 ASN A C 1
ATOM 2749 O O . ASN A 1 419 ? 97.869 117.196 131.984 1.00 128.83 419 ASN A O 1
ATOM 2754 N N . PRO A 1 420 ? 97.280 115.062 131.611 1.00 124.13 420 PRO A N 1
ATOM 2755 C CA . PRO A 1 420 ? 98.688 114.646 131.505 1.00 124.13 420 PRO A CA 1
ATOM 2756 C C . PRO A 1 420 ? 99.437 115.305 130.363 1.00 124.13 420 PRO A C 1
ATOM 2757 O O . PRO A 1 420 ? 100.669 115.396 130.423 1.00 124.13 420 PRO A O 1
ATOM 2761 N N . GLU A 1 421 ? 98.741 115.773 129.330 1.00 121.51 421 GLU A N 1
ATOM 2762 C CA . GLU A 1 421 ? 99.379 116.444 128.207 1.00 121.51 421 GLU A CA 1
ATOM 2763 C C . GLU A 1 421 ? 99.498 117.950 128.404 1.00 121.51 421 GLU A C 1
ATOM 2764 O O . GLU A 1 421 ? 100.006 118.637 127.512 1.00 121.51 421 GLU A O 1
ATOM 2770 N N . SER A 1 422 ? 99.041 118.477 129.538 1.00 127.15 422 SER A N 1
ATOM 2771 C CA . SER A 1 422 ? 99.204 119.896 129.822 1.00 127.15 422 SER A CA 1
ATOM 2772 C C . SER A 1 422 ? 100.677 120.230 130.020 1.00 127.15 422 SER A C 1
ATOM 2773 O O . SER A 1 422 ? 101.446 119.432 130.562 1.00 127.15 422 SER A O 1
ATOM 2776 N N . ARG A 1 423 ? 101.068 121.425 129.575 1.00 131.15 423 ARG A N 1
ATOM 2777 C CA . ARG A 1 423 ? 102.470 121.825 129.603 1.00 131.15 423 ARG A CA 1
ATOM 2778 C C . ARG A 1 423 ? 102.915 122.328 130.970 1.00 131.15 423 ARG A C 1
ATOM 2779 O O . ARG A 1 423 ? 104.122 122.442 131.210 1.00 131.15 423 ARG A O 1
ATOM 2787 N N . THR A 1 424 ? 101.976 122.631 131.864 1.00 131.34 424 THR A N 1
ATOM 2788 C CA . THR A 1 424 ? 102.283 123.131 133.196 1.00 131.34 424 THR A CA 1
ATOM 2789 C C . THR A 1 424 ? 101.406 122.416 134.212 1.00 131.34 424 THR A C 1
ATOM 2790 O O . THR A 1 424 ? 100.205 122.235 133.989 1.00 131.34 424 THR A O 1
ATOM 2794 N N . LEU A 1 425 ? 102.008 122.013 135.330 1.00 132.09 425 LEU A N 1
ATOM 2795 C CA . LEU A 1 425 ? 101.311 121.245 136.350 1.00 132.09 425 LEU A CA 1
ATOM 2796 C C . LEU A 1 425 ? 101.820 121.647 137.727 1.00 132.09 425 LEU A C 1
ATOM 2797 O O . LEU A 1 425 ? 102.877 122.267 137.866 1.00 132.09 425 LEU A O 1
ATOM 2802 N N . ASP A 1 426 ? 101.045 121.289 138.749 1.00 135.53 426 ASP A N 1
ATOM 2803 C CA . ASP A 1 426 ? 101.353 121.617 140.134 1.00 135.53 426 ASP A CA 1
ATOM 2804 C C . ASP A 1 426 ? 101.359 120.346 140.972 1.00 135.53 426 ASP A C 1
ATOM 2805 O O . ASP A 1 426 ? 100.528 119.456 140.768 1.00 135.53 426 ASP A O 1
ATOM 2810 N N . ILE A 1 427 ? 102.301 120.263 141.917 1.00 134.40 427 ILE A N 1
ATOM 2811 C CA . ILE A 1 427 ? 102.392 119.076 142.765 1.00 134.40 427 ILE A CA 1
ATOM 2812 C C . ILE A 1 427 ? 101.151 118.943 143.642 1.00 134.40 427 ILE A C 1
ATOM 2813 O O . ILE A 1 427 ? 100.577 117.857 143.767 1.00 134.40 427 ILE A O 1
ATOM 2818 N N . ASN A 1 428 ? 100.711 120.043 144.251 1.00 136.36 428 ASN A N 1
ATOM 2819 C CA . ASN A 1 428 ? 99.643 119.976 145.239 1.00 136.36 428 ASN A CA 1
ATOM 2820 C C . ASN A 1 428 ? 98.262 120.146 144.620 1.00 136.36 428 ASN A C 1
ATOM 2821 O O . ASN A 1 428 ? 97.324 119.437 144.998 1.00 136.36 428 ASN A O 1
ATOM 2826 N N . ILE A 1 429 ? 98.119 121.077 143.676 1.00 141.84 429 ILE A N 1
ATOM 2827 C CA . ILE A 1 429 ? 96.820 121.304 143.053 1.00 141.84 429 ILE A CA 1
ATOM 2828 C C . ILE A 1 429 ? 96.425 120.114 142.186 1.00 141.84 429 ILE A C 1
ATOM 2829 O O . ILE A 1 429 ? 95.252 119.727 142.136 1.00 141.84 429 ILE A O 1
ATOM 2834 N N . HIS A 1 430 ? 97.394 119.511 141.497 1.00 139.93 430 HIS A N 1
ATOM 2835 C CA . HIS A 1 430 ? 97.115 118.432 140.556 1.00 139.93 430 HIS A CA 1
ATOM 2836 C C . HIS A 1 430 ? 97.707 117.100 140.998 1.00 139.93 430 HIS A C 1
ATOM 2837 O O . HIS A 1 430 ? 96.973 116.113 141.113 1.00 139.93 430 HIS A O 1
ATOM 2844 N N . LEU A 1 431 ? 99.016 117.041 141.250 1.00 135.75 431 LEU A N 1
ATOM 2845 C CA . LEU A 1 431 ? 99.695 115.759 141.416 1.00 135.75 431 LEU A CA 1
ATOM 2846 C C . LEU A 1 431 ? 99.401 115.095 142.756 1.00 135.75 431 LEU A C 1
ATOM 2847 O O . LEU A 1 431 ? 99.166 113.882 142.798 1.00 135.75 431 LEU A O 1
ATOM 2852 N N . LYS A 1 432 ? 99.407 115.854 143.852 1.00 137.19 432 LYS A N 1
ATOM 2853 C CA . LYS A 1 432 ? 99.281 115.288 145.191 1.00 137.19 432 LYS A CA 1
ATOM 2854 C C . LYS A 1 432 ? 97.936 115.628 145.824 1.00 137.19 432 LYS A C 1
ATOM 2855 O O . LYS A 1 432 ? 97.858 115.906 147.022 1.00 137.19 432 LYS A O 1
ATOM 2861 N N . ASP A 1 433 ? 96.870 115.611 145.030 1.00 141.73 433 ASP A N 1
ATOM 2862 C CA . ASP A 1 433 ? 95.525 115.865 145.541 1.00 141.73 433 ASP A CA 1
ATOM 2863 C C . ASP A 1 433 ? 95.059 114.621 146.286 1.00 141.73 433 ASP A C 1
ATOM 2864 O O . ASP A 1 433 ? 94.607 113.648 145.676 1.00 141.73 433 ASP A O 1
ATOM 2869 N N . GLN A 1 434 ? 95.170 114.647 147.617 1.00 144.68 434 GLN A N 1
ATOM 2870 C CA . GLN A 1 434 ? 94.783 113.488 148.415 1.00 144.68 434 GLN A CA 1
ATOM 2871 C C . GLN A 1 434 ? 93.290 113.206 148.320 1.00 144.68 434 GLN A C 1
ATOM 2872 O O . GLN A 1 434 ? 92.870 112.050 148.444 1.00 144.68 434 GLN A O 1
ATOM 2878 N N . GLY A 1 435 ? 92.473 114.241 148.104 1.00 145.95 435 GLY A N 1
ATOM 2879 C CA . GLY A 1 435 ? 91.043 114.038 147.969 1.00 145.95 435 GLY A CA 1
ATOM 2880 C C . GLY A 1 435 ? 90.611 113.492 146.627 1.00 145.95 435 GLY A C 1
ATOM 2881 O O . GLY A 1 435 ? 89.447 113.108 146.473 1.00 145.95 435 GLY A O 1
ATOM 2882 N N . ARG A 1 436 ? 91.518 113.450 145.653 1.00 139.65 436 ARG A N 1
ATOM 2883 C CA . ARG A 1 436 ? 91.210 112.960 144.318 1.00 139.65 436 ARG A CA 1
ATOM 2884 C C . ARG A 1 436 ? 92.087 111.789 143.898 1.00 139.65 436 ARG A C 1
ATOM 2885 O O . ARG A 1 436 ? 91.918 111.274 142.787 1.00 139.65 436 ARG A O 1
ATOM 2893 N N . CYS A 1 437 ? 93.013 111.356 144.748 1.00 140.47 437 CYS A N 1
ATOM 2894 C CA . CYS A 1 437 ? 93.868 110.211 144.471 1.00 140.47 437 CYS A CA 1
ATOM 2895 C C . CYS A 1 437 ? 93.366 108.984 145.223 1.00 140.47 437 CYS A C 1
ATOM 2896 O O . CYS A 1 437 ? 92.686 109.094 146.246 1.00 140.47 437 CYS A O 1
ATOM 2899 N N . ALA A 1 438 ? 93.713 107.807 144.705 1.00 135.55 438 ALA A N 1
ATOM 2900 C CA . ALA A 1 438 ? 93.180 106.547 145.209 1.00 135.55 438 ALA A CA 1
ATOM 2901 C C . ALA A 1 438 ? 94.131 105.803 146.137 1.00 135.55 438 ALA A C 1
ATOM 2902 O O . ALA A 1 438 ? 93.752 105.480 147.267 1.00 135.55 438 ALA A O 1
ATOM 2904 N N . LEU A 1 439 ? 95.356 105.524 145.698 1.00 136.46 439 LEU A N 1
ATOM 2905 C CA . LEU A 1 439 ? 96.261 104.647 146.429 1.00 136.46 439 LEU A CA 1
ATOM 2906 C C . LEU A 1 439 ? 97.489 105.420 146.887 1.00 136.46 439 LEU A C 1
ATOM 2907 O O . LEU A 1 439 ? 98.075 106.188 146.118 1.00 136.46 439 LEU A O 1
ATOM 2912 N N . ARG A 1 440 ? 97.872 105.212 148.146 1.00 135.79 440 ARG A N 1
ATOM 2913 C CA . ARG A 1 440 ? 99.076 105.802 148.720 1.00 135.79 440 ARG A CA 1
ATOM 2914 C C . ARG A 1 440 ? 99.925 104.682 149.297 1.00 135.79 440 ARG A C 1
ATOM 2915 O O . ARG A 1 440 ? 99.460 103.935 150.164 1.00 135.79 440 ARG A O 1
ATOM 2923 N N . LEU A 1 441 ? 101.164 104.569 148.828 1.00 130.45 441 LEU A N 1
ATOM 2924 C CA . LEU A 1 441 ? 102.056 103.523 149.314 1.00 130.45 441 LEU A CA 1
ATOM 2925 C C . LEU A 1 441 ? 103.486 104.039 149.428 1.00 130.45 441 LEU A C 1
ATOM 2926 O O . LEU A 1 441 ? 104.163 104.229 148.408 1.00 130.45 441 LEU A O 1
ATOM 2931 N N . PRO A 1 442 ? 103.974 104.286 150.642 1.00 127.16 442 PRO A N 1
ATOM 2932 C CA . PRO A 1 442 ? 105.378 104.672 150.810 1.00 127.16 442 PRO A CA 1
ATOM 2933 C C . PRO A 1 442 ? 106.323 103.555 150.395 1.00 127.16 442 PRO A C 1
ATOM 2934 O O . PRO A 1 442 ? 105.993 102.369 150.463 1.00 127.16 442 PRO A O 1
ATOM 2938 N N . HIS A 1 443 ? 107.519 103.953 149.961 1.00 119.42 443 HIS A N 1
ATOM 2939 C CA . HIS A 1 443 ? 108.538 103.005 149.506 1.00 119.42 443 HIS A CA 1
ATOM 2940 C C . HIS A 1 443 ? 109.360 102.515 150.700 1.00 119.42 443 HIS A C 1
ATOM 2941 O O . HIS A 1 443 ? 110.532 102.847 150.880 1.00 119.42 443 HIS A O 1
ATOM 2948 N N . ALA A 1 444 ? 108.710 101.702 151.526 1.00 123.45 444 ALA A N 1
ATOM 2949 C CA . ALA A 1 444 ? 109.327 101.110 152.702 1.00 123.45 444 ALA A CA 1
ATOM 2950 C C . ALA A 1 444 ? 108.830 99.681 152.859 1.00 123.45 444 ALA A C 1
ATOM 2951 O O . ALA A 1 444 ? 107.721 99.360 152.415 1.00 123.45 444 ALA A O 1
ATOM 2953 N N . PRO A 1 445 ? 109.623 98.797 153.490 1.00 126.40 445 PRO A N 1
ATOM 2954 C CA . PRO A 1 445 ? 110.997 98.991 153.992 1.00 126.40 445 PRO A CA 1
ATOM 2955 C C . PRO A 1 445 ? 112.033 99.055 152.872 1.00 126.40 445 PRO A C 1
ATOM 2956 O O . PRO A 1 445 ? 111.764 98.625 151.761 1.00 126.40 445 PRO A O 1
ATOM 2960 N N . ARG A 1 446 ? 113.228 99.575 153.142 1.00 126.07 446 ARG A N 1
ATOM 2961 C CA . ARG A 1 446 ? 114.244 99.707 152.105 1.00 126.07 446 ARG A CA 1
ATOM 2962 C C . ARG A 1 446 ? 114.684 98.335 151.602 1.00 126.07 446 ARG A C 1
ATOM 2963 O O . ARG A 1 446 ? 114.800 97.379 152.373 1.00 126.07 446 ARG A O 1
ATOM 2971 N N . ALA A 1 447 ? 114.928 98.244 150.295 1.00 121.19 447 ALA A N 1
ATOM 2972 C CA . ALA A 1 447 ? 115.251 96.984 149.636 1.00 121.19 447 ALA A CA 1
ATOM 2973 C C . ALA A 1 447 ? 116.744 96.899 149.342 1.00 121.19 447 ALA A C 1
ATOM 2974 O O . ALA A 1 447 ? 117.345 97.867 148.862 1.00 121.19 447 ALA A O 1
ATOM 2976 N N . GLU A 1 448 ? 117.336 95.739 149.636 1.00 117.70 448 GLU A N 1
ATOM 2977 C CA . GLU A 1 448 ? 118.727 95.455 149.308 1.00 117.70 448 GLU A CA 1
ATOM 2978 C C . GLU A 1 448 ? 118.784 94.253 148.378 1.00 117.70 448 GLU A C 1
ATOM 2979 O O . GLU A 1 448 ? 117.819 93.492 148.262 1.00 117.70 448 GLU A O 1
ATOM 2985 N N . GLY A 1 449 ? 119.928 94.087 147.716 1.00 113.29 449 GLY A N 1
ATOM 2986 C CA . GLY A 1 449 ? 120.161 92.921 146.887 1.00 113.29 449 GLY A CA 1
ATOM 2987 C C . GLY A 1 449 ? 119.256 92.788 145.686 1.00 113.29 449 GLY A C 1
ATOM 2988 O O . GLY A 1 449 ? 118.929 91.660 145.301 1.00 113.29 449 GLY A O 1
ATOM 2989 N N . TYR A 1 450 ? 118.832 93.898 145.089 1.00 109.40 450 TYR A N 1
ATOM 2990 C CA . TYR A 1 450 ? 117.900 93.846 143.971 1.00 109.40 450 TYR A CA 1
ATOM 2991 C C . TYR A 1 450 ? 118.532 93.221 142.732 1.00 109.40 450 TYR A C 1
ATOM 2992 O O . TYR A 1 450 ? 119.708 93.440 142.429 1.00 109.40 450 TYR A O 1
ATOM 3001 N N . ASN A 1 451 ? 117.730 92.432 142.017 1.00 107.87 451 ASN A N 1
ATOM 3002 C CA . ASN A 1 451 ? 118.110 91.851 140.739 1.00 107.87 451 ASN A CA 1
ATOM 3003 C C . ASN A 1 451 ? 116.873 91.787 139.853 1.00 107.87 451 ASN A C 1
ATOM 3004 O O . ASN A 1 451 ? 115.749 92.026 140.301 1.00 107.87 451 ASN A O 1
ATOM 3009 N N . LYS A 1 452 ? 117.092 91.469 138.575 1.00 102.88 452 LYS A N 1
ATOM 3010 C CA . LYS A 1 452 ? 115.987 91.437 137.621 1.00 102.88 452 LYS A CA 1
ATOM 3011 C C . LYS A 1 452 ? 114.990 90.334 137.957 1.00 102.88 452 LYS A C 1
ATOM 3012 O O . LYS A 1 452 ? 113.780 90.577 138.031 1.00 102.88 452 LYS A O 1
ATOM 3018 N N . VAL A 1 453 ? 115.479 89.111 138.167 1.00 105.32 453 VAL A N 1
ATOM 3019 C CA . VAL A 1 453 ? 114.572 87.991 138.397 1.00 105.32 453 VAL A CA 1
ATOM 3020 C C . VAL A 1 453 ? 114.375 87.752 139.892 1.00 105.32 453 VAL A C 1
ATOM 3021 O O . VAL A 1 453 ? 113.259 87.472 140.345 1.00 105.32 453 VAL A O 1
ATOM 3025 N N . ARG A 1 454 ? 115.442 87.862 140.682 1.00 109.72 454 ARG A N 1
ATOM 3026 C CA . ARG A 1 454 ? 115.330 87.792 142.134 1.00 109.72 454 ARG A CA 1
ATOM 3027 C C . ARG A 1 454 ? 114.869 89.150 142.648 1.00 109.72 454 ARG A C 1
ATOM 3028 O O . ARG A 1 454 ? 115.530 90.166 142.407 1.00 109.72 454 ARG A O 1
ATOM 3036 N N . ILE A 1 455 ? 113.743 89.166 143.356 1.00 112.32 455 ILE A N 1
ATOM 3037 C CA . ILE A 1 455 ? 113.150 90.398 143.864 1.00 112.32 455 ILE A CA 1
ATOM 3038 C C . ILE A 1 455 ? 113.265 90.408 145.382 1.00 112.32 455 ILE A C 1
ATOM 3039 O O . ILE A 1 455 ? 113.226 89.351 146.025 1.00 112.32 455 ILE A O 1
ATOM 3044 N N . THR A 1 456 ? 113.433 91.599 145.958 1.00 116.00 456 THR A N 1
ATOM 3045 C CA . THR A 1 456 ? 113.652 91.745 147.392 1.00 116.00 456 THR A CA 1
ATOM 3046 C C . THR A 1 456 ? 113.002 93.033 147.885 1.00 116.00 456 THR A C 1
ATOM 3047 O O . THR A 1 456 ? 112.618 93.902 147.100 1.00 116.00 456 THR A O 1
ATOM 3051 N N . GLY A 1 457 ? 112.882 93.140 149.207 1.00 118.79 457 GLY A N 1
ATOM 3052 C CA . GLY A 1 457 ? 112.478 94.346 149.911 1.00 118.79 457 GLY A CA 1
ATOM 3053 C C . GLY A 1 457 ? 111.030 94.769 149.693 1.00 118.79 457 GLY A C 1
ATOM 3054 O O . GLY A 1 457 ? 110.125 93.956 149.501 1.00 118.79 457 GLY A O 1
ATOM 3055 N N . TRP A 1 458 ? 110.827 96.090 149.744 1.00 122.09 458 TRP A N 1
ATOM 3056 C CA . TRP A 1 458 ? 109.488 96.648 149.576 1.00 122.09 458 TRP A CA 1
ATOM 3057 C C . TRP A 1 458 ? 108.897 96.293 148.222 1.00 122.09 458 TRP A C 1
ATOM 3058 O O . TRP A 1 458 ? 107.712 95.955 148.130 1.00 122.09 458 TRP A O 1
ATOM 3069 N N . MET A 1 459 ? 109.706 96.357 147.166 1.00 116.64 459 MET A N 1
ATOM 3070 C CA . MET A 1 459 ? 109.209 96.034 145.836 1.00 116.64 459 MET A CA 1
ATOM 3071 C C . MET A 1 459 ? 108.884 94.551 145.700 1.00 116.64 459 MET A C 1
ATOM 3072 O O . MET A 1 459 ? 108.158 94.159 144.779 1.00 116.64 459 MET A O 1
ATOM 3077 N N . LEU A 1 460 ? 109.407 93.714 146.599 1.00 119.54 460 LEU A N 1
ATOM 3078 C CA . LEU A 1 460 ? 108.929 92.338 146.681 1.00 119.54 460 LEU A CA 1
ATOM 3079 C C . LEU A 1 460 ? 107.472 92.305 147.125 1.00 119.54 460 LEU A C 1
ATOM 3080 O O . LEU A 1 460 ? 106.646 91.603 146.530 1.00 119.54 460 LEU A O 1
ATOM 3085 N N . LYS A 1 461 ? 107.138 93.062 148.174 1.00 119.75 461 LYS A N 1
ATOM 3086 C CA . LYS A 1 461 ? 105.739 93.200 148.566 1.00 119.75 461 LYS A CA 1
ATOM 3087 C C . LYS A 1 461 ? 104.943 93.922 147.488 1.00 119.75 461 LYS A C 1
ATOM 3088 O O . LYS A 1 461 ? 103.783 93.581 147.229 1.00 119.75 461 LYS A O 1
ATOM 3094 N N . TYR A 1 462 ? 105.550 94.928 146.853 1.00 120.86 462 TYR A N 1
ATOM 3095 C CA . TYR A 1 462 ? 104.891 95.614 145.748 1.00 120.86 462 TYR A CA 1
ATOM 3096 C C . TYR A 1 462 ? 104.599 94.647 144.609 1.00 120.86 462 TYR A C 1
ATOM 3097 O O . TYR A 1 462 ? 103.528 94.702 143.993 1.00 120.86 462 TYR A O 1
ATOM 3106 N N . ASP A 1 463 ? 105.547 93.755 144.310 1.00 118.38 463 ASP A N 1
ATOM 3107 C CA . ASP A 1 463 ? 105.301 92.712 143.322 1.00 118.38 463 ASP A CA 1
ATOM 3108 C C . ASP A 1 463 ? 104.195 91.775 143.795 1.00 118.38 463 ASP A C 1
ATOM 3109 O O . ASP A 1 463 ? 103.321 91.388 143.012 1.00 118.38 463 ASP A O 1
ATOM 3114 N N . ASP A 1 464 ? 104.206 91.417 145.083 1.00 122.45 464 ASP A N 1
ATOM 3115 C CA . ASP A 1 464 ? 103.214 90.482 145.608 1.00 122.45 464 ASP A CA 1
ATOM 3116 C C . ASP A 1 464 ? 101.800 91.026 145.450 1.00 122.45 464 ASP A C 1
ATOM 3117 O O . ASP A 1 464 ? 100.874 90.288 145.092 1.00 122.45 464 ASP A O 1
ATOM 3122 N N . GLU A 1 465 ? 101.611 92.318 145.726 1.00 123.84 465 GLU A N 1
ATOM 3123 C CA . GLU A 1 465 ? 100.286 92.914 145.588 1.00 123.84 465 GLU A CA 1
ATOM 3124 C C . GLU A 1 465 ? 99.800 92.847 144.146 1.00 123.84 465 GLU A C 1
ATOM 3125 O O . GLU A 1 465 ? 98.610 92.626 143.893 1.00 123.84 465 GLU A O 1
ATOM 3131 N N . LEU A 1 466 ? 100.706 93.040 143.186 1.00 114.53 466 LEU A N 1
ATOM 3132 C CA . LEU A 1 466 ? 100.318 93.006 141.780 1.00 114.53 466 LEU A CA 1
ATOM 3133 C C . LEU A 1 466 ? 100.342 91.593 141.207 1.00 114.53 466 LEU A C 1
ATOM 3134 O O . LEU A 1 466 ? 99.518 91.259 140.349 1.00 114.53 466 LEU A O 1
ATOM 3139 N N . ARG A 1 467 ? 101.279 90.753 141.654 1.00 118.83 467 ARG A N 1
ATOM 3140 C CA . ARG A 1 467 ? 101.338 89.388 141.140 1.00 118.83 467 ARG A CA 1
ATOM 3141 C C . ARG A 1 467 ? 100.108 88.592 141.558 1.00 118.83 467 ARG A C 1
ATOM 3142 O O . ARG A 1 467 ? 99.615 87.751 140.797 1.00 118.83 467 ARG A O 1
ATOM 3150 N N . LYS A 1 468 ? 99.589 88.861 142.757 1.00 118.83 468 LYS A N 1
ATOM 3151 C CA . LYS A 1 468 ? 98.418 88.140 143.244 1.00 118.83 468 LYS A CA 1
ATOM 3152 C C . LYS A 1 468 ? 97.181 88.429 142.402 1.00 118.83 468 LYS A C 1
ATOM 3153 O O . LYS A 1 468 ? 96.203 87.674 142.461 1.00 118.83 468 LYS A O 1
ATOM 3159 N N . LEU A 1 469 ? 97.197 89.510 141.619 1.00 115.89 469 LEU A N 1
ATOM 3160 C CA . LEU A 1 469 ? 96.008 89.962 140.913 1.00 115.89 469 LEU A CA 1
ATOM 3161 C C . LEU A 1 469 ? 96.157 90.068 139.401 1.00 115.89 469 LEU A C 1
ATOM 3162 O O . LEU A 1 469 ? 95.144 90.263 138.720 1.00 115.89 469 LEU A O 1
ATOM 3167 N N . GLY A 1 470 ? 97.363 89.948 138.849 1.00 112.95 470 GLY A N 1
ATOM 3168 C CA . GLY A 1 470 ? 97.504 90.170 137.422 1.00 112.95 470 GLY A CA 1
ATOM 3169 C C . GLY A 1 470 ? 98.913 90.240 136.871 1.00 112.95 470 GLY A C 1
ATOM 3170 O O . GLY A 1 470 ? 99.722 89.332 137.085 1.00 112.95 470 GLY A O 1
ATOM 3171 N N . ILE A 1 471 ? 99.194 91.317 136.128 1.00 104.47 471 ILE A N 1
ATOM 3172 C CA . ILE A 1 471 ? 100.444 91.448 135.386 1.00 104.47 471 ILE A CA 1
ATOM 3173 C C . ILE A 1 471 ? 101.637 91.255 136.314 1.00 104.47 471 ILE A C 1
ATOM 3174 O O . ILE A 1 471 ? 101.581 91.574 137.506 1.00 104.47 471 ILE A O 1
ATOM 3179 N N . ARG A 1 472 ? 102.719 90.704 135.766 1.00 103.58 472 ARG A N 1
ATOM 3180 C CA . ARG A 1 472 ? 103.898 90.338 136.543 1.00 103.58 472 ARG A CA 1
ATOM 3181 C C . ARG A 1 472 ? 105.144 90.646 135.718 1.00 103.58 472 ARG A C 1
ATOM 3182 O O . ARG A 1 472 ? 105.092 91.372 134.720 1.00 103.58 472 ARG A O 1
ATOM 3190 N N . TRP A 1 473 ? 106.275 90.091 136.150 1.00 98.40 473 TRP A N 1
ATOM 3191 C CA . TRP A 1 473 ? 107.537 90.179 135.416 1.00 98.40 473 TRP A CA 1
ATOM 3192 C C . TRP A 1 473 ? 107.601 89.034 134.416 1.00 98.40 473 TRP A C 1
ATOM 3193 O O . TRP A 1 473 ? 107.576 87.861 134.794 1.00 98.40 473 TRP A O 1
ATOM 3204 N N . MET A 1 474 ? 107.684 89.373 133.133 1.00 103.12 474 MET A N 1
ATOM 3205 C CA . MET A 1 474 ? 107.946 88.400 132.078 1.00 103.12 474 MET A CA 1
ATOM 3206 C C . MET A 1 474 ? 108.931 89.015 131.091 1.00 103.12 474 MET A C 1
ATOM 3207 O O . MET A 1 474 ? 108.725 90.135 130.609 1.00 103.12 474 MET A O 1
ATOM 3212 N N . ALA A 1 475 ? 110.022 88.303 130.828 1.00 104.51 475 ALA A N 1
ATOM 3213 C CA . ALA A 1 475 ? 110.976 88.752 129.827 1.00 104.51 475 ALA A CA 1
ATOM 3214 C C . ALA A 1 475 ? 110.406 88.538 128.432 1.00 104.51 475 ALA A C 1
ATOM 3215 O O . ALA A 1 475 ? 109.710 87.551 128.177 1.00 104.51 475 ALA A O 1
ATOM 3217 N N . GLU A 1 476 ? 110.700 89.468 127.529 1.00 107.32 476 GLU A N 1
ATOM 3218 C CA . GLU A 1 476 ? 110.261 89.326 126.151 1.00 107.32 476 GLU A CA 1
ATOM 3219 C C . GLU A 1 476 ? 110.974 88.149 125.491 1.00 107.32 476 GLU A C 1
ATOM 3220 O O . GLU A 1 476 ? 111.989 87.649 125.981 1.00 107.32 476 GLU A O 1
ATOM 3226 N N . GLU A 1 477 ? 110.417 87.701 124.366 1.00 109.75 477 GLU A N 1
ATOM 3227 C CA . GLU A 1 477 ? 110.973 86.581 123.616 1.00 109.75 477 GLU A CA 1
ATOM 3228 C C . GLU A 1 477 ? 112.401 86.905 123.194 1.00 109.75 477 GLU A C 1
ATOM 3229 O O . GLU A 1 477 ? 112.618 87.799 122.367 1.00 109.75 477 GLU A O 1
ATOM 3235 N N . PRO A 1 478 ? 113.404 86.199 123.741 1.00 106.92 478 PRO A N 1
ATOM 3236 C CA . PRO A 1 478 ? 114.821 86.482 123.484 1.00 106.92 478 PRO A CA 1
ATOM 3237 C C . PRO A 1 478 ? 115.223 86.236 122.033 1.00 106.92 478 PRO A C 1
ATOM 3238 O O . PRO A 1 478 ? 114.641 85.362 121.394 1.00 106.92 478 PRO A O 1
#

=== Feature glossary ===
Key to the feature types in this record:

pLDDT. pLDDT is the predicted lDDT-Cα score: AlphaFold's confidence that the local environment of each residue (all inter-atomic distances within 15 Å) is correctly placed. It is a per-residue number between 0 and 100, with higher meaning more reliable.

Radius of gyration, Cα contacts, bounding box. The geometric summary reports three shape descriptors. Rg (radius of gyration) measures how spread out the Cα atoms are about their centre of mass; compact globular proteins have small Rg, elongated or unfolded ones large. Cα contacts (<8 Å, |i−j|>4) count long-range residue pairs in spatial proximity — high for tightly packed folds, near zero for rods or random coil. The bounding-box extents give the protein's footprint along x, y, z in Å.

Backbone torsions (φ/ψ). Backbone dihedral angles. Every residue except chain termini has a φ (preceding-C → N → Cα → C) and a ψ (N → Cα → C → next-N). They are reported in degrees following the IUPAC sign convention. Secondary structure is essentially a statement about which (φ, ψ) basin each residue occupies.

Contact-map, Ramachandran, and PAE plots. Plot images: a contact map (which residues are close in 3D, as an N×N binary image), a Ramachandran scatter (backbone torsion angles, revealing secondary-structure composition at a glance), and — for AlphaFold structures — a PAE heatmap (pairwise prediction confidence).

Predicted aligned error. Predicted Aligned Error (PAE) is an AlphaFold confidence matrix: entry (i, j) is the expected error in the position of residue j, in ångströms, when the prediction is superimposed on the true structure at residue i. Low PAE within a block of residues means that block is internally rigid and well-predicted; high PAE between two blocks means their relative placement is uncertain even if each block individually is confident.

Secondary structure (3-state, P-SEA). Three-state secondary structure (P-SEA) collapses the eight DSSP classes into helix (a), strand (b), and coil (c). P-SEA assigns these from Cα geometry alone — distances and angles — without requiring backbone oxygens, so it works on any Cα trace.

Solvent-accessible surface area. Solvent-accessible surface area (SASA) is the area in Å² traced out by the centre of a 1.4 Å probe sphere (a water molecule) rolled over the protein's van der Waals surface (Shrake–Rupley / Lee–Richards construction). Buried residues have near-zero SASA; fully exposed residues can exceed 200 Å². The total SASA scales roughly with the number of surface residues.

Foldseek 3Di. The Foldseek 3Di string encodes local tertiary geometry as a 20-letter alphabet — one character per residue — derived from the relative positions of nearby Cα atoms. Unlike the amino-acid sequence, 3Di is a direct function of the 3D structure, so two proteins with the same fold have similar 3Di strings even at low sequence identity.

B-factor. For experimental (PDB) structures, the B-factor (temperature factor) quantifies the positional spread of each atom in the crystal — a combination of thermal vibration and static disorder — in units of Å². High B-factors mark flexible loops or poorly resolved regions; low B-factors mark the rigid, well-ordered core.

mmCIF coordinates. The mmCIF block holds the 3D Cartesian coordinates of each backbone atom (N, Cα, C, O) in ångströms. mmCIF is the PDB's canonical archive format — a tagged-loop text representation of the atomic model.

InterPro / GO / CATH / organism. Functional annotations link the protein to curated databases. InterPro entries identify conserved domains and families by matching the sequence against member-database signatures (Pfam, PROSITE, CDD, …). Gene Ontology (GO) terms describe molecular function, biological process, and cellular component in a controlled vocabulary. CATH places the structure in a hierarchical fold classification (Class/Architecture/Topology/Homologous-superfamily). The organism is the source species.

Rendered structure images. Structure images are PyMOL renders from six orthogonal camera directions. Cartoon representation draws helices as coils and strands as arrows; sticks shows the backbone as bonds; surface shows the solvent-excluded envelope. Rainbow coloring maps sequence position to hue (blue→red, N→C); chain coloring assigns a distinct color per polypeptide.

Sequence. This is the polypeptide sequence — one letter per residue, N-terminus first. Length ranges from a few dozen residues for small domains to over a thousand for large multi-domain proteins.

Secondary structure (8-state, DSSP). The SS8 string is DSSP's per-residue secondary-structure call. α-helix (H) means an i→i+4 H-bond ladder; β-strand (E) means the residue participates in a β-sheet; 3₁₀ (G) and π (I) are tighter and wider helices; T/S are turns/bends; '-' is loop.

Nearest PDB structures. Structural nearest neighbors (via Foldseek easy-search vs the PDB). Reported per hit: target PDB id, E-value, and alignment TM-score. A TM-score above ~0.5 is the conventional threshold for 'same fold'.